Protein AF-E6N950-F1 (afdb_monomer_lite)

pLDDT: mean 72.68, std 16.17, range [30.55, 96.25]

Radius of gyration: 69.73 Å; chains: 1; bounding box: 127×67×186 Å

Organism: Caldiarchaeum subterraneum (NCBI:txid311458)

Secondary structure (DSSP, 8-state):
------------SSHHHHHHHHHHHHHHHTT--HHHHHHHHHHHHHHHHHHHHH---HHHHHHHHHHHHHHHHHHHHHHHHHHHHHHHHHHHHHHHHHHHHHHHHHHHHHHHHHHHHHHTT--HHHHHHHHHHHHHHTTS---HHHHHHHHHHHHHHHHHHHHHHHHHHHHHHHHHHHHHHHHHHHHHHHHHHH----HHHHHHHHHHHHHHHHHHHHHHHHHHHHHHHHHHHHHHHHHHHHHHHHHHHHHHHHHHHHHHHHHHHHHHHHHHHHHHHHHHHHHHHHHHHH-TTSS-HHHHHHHHHHHHHHHHHHTTS-GGGGGGHHHHHHHHHHHHHHHHHHHHHHHPPPHHHHHHHHHHHHHHHHHHHHHHHHHHHHHHHHHHHTTS---------------EEE--------TTSPPEEEEEETTT--EEEEEPPPHHHHH--

Foldseek 3Di:
DDDDDDDDDDDDPPVVVVVVVVVVVVVVVVVDDVVVVVVVVVVLVVLVVVCVVPVDDSVVSVVVVVVVVVVVVVVVVVVVVVVVVVVVVVVVVVVVVVVVVVVVVVVVVVVVVVVVCVVVVHDPVNVVVVVVVVVVVVVPPDDVVVVVVVVVVVVVVVVVVVVVVVVVVVVVVVVVVVVVVVVVVVVVVCVVVVPPVPVVVVVVVVVVVVVVVVVVVVVVVVVVVVVVVVVVVVVVVVVVVVVVVVVVVVVVVVVVVVVVVVVVVVVVVVVVVVVVVVVVVVVLVVLLVVCVPLDDPVLVVVLVVLVVVLVCCVVVVCVVCVVVSVVSVVVSVVSSCVSRVVSVVVVDDDPVVVVVVVVVVVVVVVVVVVVVVVVVVVVVVVVVVVVPDDDDPPDPDPPDPQDWDFDDQDDDDDDPFAGWGWIARPPPRDIDIDGDDDPVVVVVD

Structure (mmCIF, N/CA/C/O backbone):
data_AF-E6N950-F1
#
_entry.id   AF-E6N950-F1
#
loop_
_atom_site.group_PDB
_atom_site.id
_atom_site.type_symbol
_atom_site.label_atom_id
_atom_site.label_alt_id
_atom_site.label_comp_id
_atom_site.label_asym_id
_atom_site.label_entity_id
_atom_site.label_seq_id
_atom_site.pdbx_PDB_ins_code
_atom_site.Cartn_x
_atom_site.Cartn_y
_atom_site.Cartn_z
_atom_site.occupancy
_atom_site.B_iso_or_equiv
_atom_site.auth_seq_id
_atom_site.auth_comp_id
_atom_site.auth_asym_id
_atom_site.auth_atom_id
_atom_site.pdbx_PDB_model_num
ATOM 1 N N . MET A 1 1 ? 66.352 18.564 4.002 1.00 39.94 1 MET A N 1
ATOM 2 C CA . MET A 1 1 ? 66.354 17.099 4.169 1.00 39.94 1 MET A CA 1
ATOM 3 C C . MET A 1 1 ? 64.952 16.626 3.895 1.00 39.94 1 MET A C 1
ATOM 5 O O . MET A 1 1 ? 64.013 17.260 4.360 1.00 39.94 1 MET A O 1
ATOM 9 N N . GLU A 1 2 ? 64.885 15.645 3.017 1.00 34.53 2 GLU A N 1
ATOM 10 C CA . GLU A 1 2 ? 63.787 15.311 2.119 1.00 34.53 2 GLU A CA 1
ATOM 11 C C . GLU A 1 2 ? 62.609 14.590 2.781 1.00 34.53 2 GLU A C 1
ATOM 13 O O . GLU A 1 2 ? 62.676 14.120 3.915 1.00 34.53 2 GLU A O 1
ATOM 18 N N . GLU A 1 3 ? 61.525 14.564 2.010 1.00 42.25 3 GLU A N 1
ATOM 19 C CA . GLU A 1 3 ? 60.316 13.766 2.165 1.00 42.25 3 GLU A CA 1
ATOM 20 C C . GLU A 1 3 ? 60.613 12.265 2.310 1.00 42.25 3 GLU A C 1
ATOM 22 O O . GLU A 1 3 ? 61.470 11.743 1.608 1.00 42.25 3 GLU A O 1
ATOM 27 N N . GLU A 1 4 ? 59.787 11.543 3.074 1.00 33.97 4 GLU A N 1
ATOM 28 C CA . GLU A 1 4 ? 59.211 10.302 2.546 1.00 33.97 4 GLU A CA 1
ATOM 29 C C . GLU A 1 4 ? 57.872 9.974 3.222 1.00 33.97 4 GLU A C 1
ATOM 31 O O . GLU A 1 4 ? 57.715 9.974 4.445 1.00 33.97 4 GLU A O 1
ATOM 36 N N . LYS A 1 5 ? 56.869 9.756 2.373 1.00 39.81 5 LYS A N 1
ATOM 37 C CA . LYS A 1 5 ? 55.509 9.342 2.711 1.00 39.81 5 LYS A CA 1
ATOM 38 C C . LYS A 1 5 ? 55.426 7.816 2.808 1.00 39.81 5 LYS A C 1
ATOM 40 O O . LYS A 1 5 ? 56.138 7.094 2.123 1.00 39.81 5 LYS A O 1
ATOM 45 N N . THR A 1 6 ? 54.370 7.394 3.507 1.00 33.91 6 THR A N 1
ATOM 46 C CA . THR A 1 6 ? 53.616 6.128 3.390 1.00 33.91 6 THR A CA 1
ATOM 47 C C . THR A 1 6 ? 54.244 4.835 3.918 1.00 33.91 6 THR A C 1
ATOM 49 O O . THR A 1 6 ? 55.081 4.233 3.268 1.00 33.91 6 THR A O 1
ATOM 52 N N . GLN A 1 7 ? 53.637 4.281 4.978 1.00 30.55 7 GLN A N 1
ATOM 53 C CA . GLN A 1 7 ? 52.641 3.205 4.822 1.00 30.55 7 GLN A CA 1
ATOM 54 C C . GLN A 1 7 ? 51.737 3.042 6.071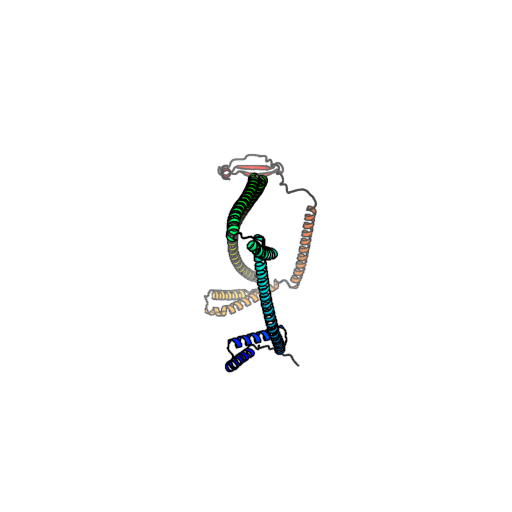 1.00 30.55 7 GLN A C 1
ATOM 56 O O . GLN A 1 7 ? 52.186 3.299 7.188 1.00 30.55 7 GLN A O 1
ATOM 61 N N . PRO A 1 8 ? 50.457 2.648 5.895 1.00 48.00 8 PRO A N 1
ATOM 62 C CA . PRO A 1 8 ? 49.495 2.393 6.970 1.00 48.00 8 PRO A CA 1
ATOM 63 C C . PRO A 1 8 ? 49.344 0.893 7.324 1.00 48.00 8 PRO A C 1
ATOM 65 O O . PRO A 1 8 ? 49.670 0.026 6.519 1.00 48.00 8 PRO A O 1
ATOM 68 N N . THR A 1 9 ? 48.685 0.637 8.472 1.00 38.34 9 THR A N 1
ATOM 69 C CA . THR A 1 9 ? 48.048 -0.621 8.975 1.00 38.34 9 THR A CA 1
ATOM 70 C C . THR A 1 9 ? 48.954 -1.717 9.590 1.00 38.34 9 THR A C 1
ATOM 72 O O . THR A 1 9 ? 50.116 -1.781 9.208 1.00 38.34 9 THR A O 1
ATOM 75 N N . PRO A 1 10 ? 48.474 -2.571 10.545 1.00 41.28 10 PRO A N 1
ATOM 76 C CA . PRO A 1 10 ? 47.069 -2.966 10.758 1.00 41.28 10 PRO A CA 1
ATOM 77 C C . PRO A 1 10 ? 46.503 -3.013 12.204 1.00 41.28 10 PRO A C 1
ATOM 79 O O . PRO A 1 10 ? 47.162 -3.353 13.177 1.00 41.28 10 PRO A O 1
ATOM 82 N N . ILE A 1 11 ? 45.211 -2.668 12.288 1.00 43.25 11 ILE A N 1
ATOM 83 C CA . ILE A 1 11 ? 44.099 -3.378 12.960 1.00 43.25 11 ILE A CA 1
ATOM 84 C C . ILE A 1 11 ? 44.461 -4.270 14.177 1.00 43.25 11 ILE A C 1
ATOM 86 O O . ILE A 1 11 ? 44.980 -5.366 13.986 1.00 43.25 11 ILE A O 1
ATOM 90 N N . PRO A 1 12 ? 44.039 -3.933 15.415 1.00 39.59 12 PRO A N 1
ATOM 91 C CA . PRO A 1 12 ? 44.039 -4.883 16.522 1.00 39.59 12 PRO A CA 1
ATOM 92 C C . PRO A 1 12 ? 42.652 -5.534 16.657 1.00 39.59 12 PRO A C 1
ATOM 94 O O . PRO A 1 12 ? 41.853 -5.148 17.505 1.00 39.59 12 PRO A O 1
ATOM 97 N N . SER A 1 13 ? 42.341 -6.518 15.810 1.00 46.09 13 SER A N 1
ATOM 98 C CA . SER A 1 13 ? 41.147 -7.374 15.966 1.00 46.09 13 SER A CA 1
ATOM 99 C C . SER A 1 13 ? 41.467 -8.767 16.520 1.00 46.09 13 SER A C 1
ATOM 101 O O . SER A 1 13 ? 40.556 -9.469 16.950 1.00 46.09 13 SER A O 1
ATOM 103 N N . GLU A 1 14 ? 42.744 -9.156 16.573 1.00 37.28 14 GLU A N 1
ATOM 104 C CA . GLU A 1 14 ? 43.164 -10.495 17.020 1.00 37.28 14 GLU A CA 1
ATOM 105 C C . GLU A 1 14 ? 43.692 -10.510 18.468 1.00 37.28 14 GLU A C 1
ATOM 107 O O . GLU A 1 14 ? 43.468 -11.473 19.200 1.00 37.28 14 GLU A O 1
ATOM 112 N N . VAL A 1 15 ? 44.279 -9.407 18.953 1.00 44.56 15 VAL A N 1
ATOM 113 C CA . VAL A 1 15 ? 44.840 -9.317 20.321 1.00 44.56 15 VAL A CA 1
ATOM 114 C C . VAL A 1 15 ? 43.752 -9.334 21.412 1.00 44.56 15 VAL A C 1
ATOM 116 O O . VAL A 1 15 ? 43.982 -9.817 22.522 1.00 44.56 15 VAL A O 1
ATOM 119 N N . GLU A 1 16 ? 42.534 -8.868 21.111 1.00 50.34 16 GLU A N 1
ATOM 120 C CA . GLU A 1 16 ? 41.404 -8.936 22.054 1.00 50.34 16 GLU A CA 1
ATOM 121 C C . GLU A 1 16 ? 40.775 -10.339 22.137 1.00 50.34 16 GLU A C 1
ATOM 123 O O . GLU A 1 16 ? 40.264 -10.710 23.195 1.00 50.34 16 GLU A O 1
ATOM 128 N N . GLN A 1 17 ? 40.839 -11.142 21.067 1.00 45.84 17 GLN A N 1
ATOM 129 C CA . GLN A 1 17 ? 40.260 -12.493 21.038 1.00 45.84 17 GLN A CA 1
ATOM 130 C C . GLN A 1 17 ? 41.134 -13.512 21.782 1.00 45.84 17 GLN A C 1
ATOM 132 O O . GLN A 1 17 ? 40.605 -14.344 22.521 1.00 45.84 17 GLN A O 1
ATOM 137 N N . VAL A 1 18 ? 42.462 -13.392 21.669 1.00 42.28 18 VAL A N 1
ATOM 138 C CA . VAL A 1 18 ? 43.420 -14.257 22.385 1.00 42.28 18 VAL A CA 1
ATOM 139 C C . VAL A 1 18 ? 43.332 -14.053 23.906 1.00 42.28 18 VAL A C 1
ATOM 141 O O . VAL A 1 18 ? 43.364 -15.020 24.664 1.00 42.28 18 VAL A O 1
ATOM 144 N N . ASN A 1 19 ? 43.106 -12.817 24.366 1.00 58.06 19 ASN A N 1
ATOM 145 C CA . ASN A 1 19 ? 42.914 -12.520 25.792 1.00 58.06 19 ASN A CA 1
ATOM 146 C C . ASN A 1 19 ? 41.588 -13.064 26.357 1.00 58.06 19 ASN A C 1
ATOM 148 O O . ASN A 1 19 ? 41.531 -13.458 27.519 1.00 58.06 19 ASN A O 1
ATOM 152 N N . LEU A 1 20 ? 40.518 -13.109 25.555 1.00 56.72 20 LEU A N 1
ATOM 153 C CA . LEU A 1 20 ? 39.220 -13.645 25.986 1.00 56.72 20 LEU A CA 1
ATOM 154 C C . LEU A 1 20 ? 39.255 -15.168 26.168 1.00 56.72 20 LEU A C 1
ATOM 156 O O . LEU A 1 20 ? 38.689 -15.669 27.137 1.00 56.72 20 LEU A O 1
ATOM 160 N N . GLN A 1 21 ? 39.957 -15.892 25.292 1.00 59.56 21 GLN A N 1
ATOM 161 C CA . GLN A 1 21 ? 40.097 -17.352 25.382 1.00 59.56 21 GLN A CA 1
ATOM 162 C C . GLN A 1 21 ? 40.919 -17.780 26.606 1.00 59.56 21 GLN A C 1
ATOM 164 O O . GLN A 1 21 ? 40.504 -18.670 27.347 1.00 59.56 21 GLN A O 1
ATOM 169 N N . GLN A 1 22 ? 42.022 -17.081 26.889 1.00 61.50 22 GLN A N 1
ATOM 170 C CA . GLN A 1 22 ? 42.830 -17.315 28.094 1.00 61.50 22 GLN A CA 1
ATOM 171 C C . GLN A 1 22 ? 42.044 -17.014 29.383 1.00 61.50 22 GLN A C 1
ATOM 173 O O . GLN A 1 22 ? 42.165 -17.729 30.380 1.00 61.50 22 GLN A O 1
ATOM 178 N N . MET A 1 23 ? 41.177 -15.995 29.361 1.00 59.53 23 MET A N 1
ATOM 179 C CA . MET A 1 23 ? 40.299 -15.667 30.488 1.00 59.53 23 MET A CA 1
ATOM 180 C C . MET A 1 23 ? 39.188 -16.715 30.681 1.00 59.53 23 MET A C 1
ATOM 182 O O . MET A 1 23 ? 38.846 -17.045 31.816 1.00 59.53 23 MET A O 1
ATOM 186 N N . GLU A 1 24 ? 38.641 -17.277 29.597 1.00 61.50 24 GLU A N 1
ATOM 187 C CA . GLU A 1 24 ? 37.673 -18.380 29.654 1.00 61.50 24 GLU A CA 1
ATOM 188 C C . GLU A 1 24 ? 38.278 -19.666 30.236 1.00 61.50 24 GLU A C 1
ATOM 190 O O . GLU A 1 24 ? 37.601 -20.372 30.988 1.00 61.50 24 GLU A O 1
ATOM 195 N N . GLU A 1 25 ? 39.542 -19.969 29.937 1.00 66.12 25 GLU A N 1
ATOM 196 C CA . GLU A 1 25 ? 40.262 -21.115 30.507 1.00 66.12 25 GLU A CA 1
ATOM 197 C C . GLU A 1 25 ? 40.570 -20.925 31.998 1.00 66.12 25 GLU A C 1
ATOM 199 O O . GLU A 1 25 ? 40.271 -21.814 32.800 1.00 66.12 25 GLU A O 1
ATOM 204 N N . ALA A 1 26 ? 41.056 -19.746 32.398 1.00 64.62 26 ALA A N 1
ATOM 205 C CA . ALA A 1 26 ? 41.297 -19.407 33.803 1.00 64.62 26 ALA A CA 1
ATOM 206 C C . ALA A 1 26 ? 40.009 -19.443 34.653 1.00 64.62 26 ALA A C 1
ATOM 208 O O . ALA A 1 26 ? 40.015 -19.897 35.798 1.00 64.62 26 ALA A O 1
ATOM 209 N N . LEU A 1 27 ? 38.871 -19.021 34.093 1.00 59.66 27 LEU A N 1
ATOM 210 C CA . LEU A 1 27 ? 37.589 -19.012 34.805 1.00 59.66 27 LEU A CA 1
ATOM 211 C C . LEU A 1 27 ? 36.904 -20.390 34.850 1.00 59.66 27 LEU A C 1
ATOM 213 O O . LEU A 1 27 ? 36.159 -20.663 35.795 1.00 59.66 27 LEU A O 1
ATOM 217 N N . LYS A 1 28 ? 37.185 -21.282 33.887 1.00 63.03 28 LYS A N 1
ATOM 218 C CA . LYS A 1 28 ? 36.810 -22.707 33.971 1.00 63.03 28 LYS A CA 1
ATOM 219 C C . LYS A 1 28 ? 37.561 -23.415 35.100 1.00 63.03 28 LYS A C 1
ATOM 221 O O . LYS A 1 28 ? 36.952 -24.203 35.818 1.00 63.03 28 LYS A O 1
ATOM 226 N N . GLN A 1 29 ? 38.844 -23.101 35.294 1.00 66.06 29 GLN A N 1
ATOM 227 C CA . GLN A 1 29 ? 39.644 -23.631 36.407 1.00 66.06 29 GLN A CA 1
ATOM 228 C C . GLN A 1 29 ? 39.155 -23.129 37.780 1.00 66.06 29 GLN A C 1
ATOM 230 O O . GLN A 1 29 ? 39.288 -23.839 38.771 1.00 66.06 29 GLN A O 1
ATOM 235 N N . ALA A 1 30 ? 38.514 -21.955 37.834 1.00 65.19 30 ALA A N 1
ATOM 236 C CA . ALA A 1 30 ? 37.926 -21.380 39.049 1.00 65.19 30 ALA A CA 1
ATOM 237 C C . ALA A 1 30 ? 36.510 -21.903 39.402 1.00 65.19 30 ALA A C 1
ATOM 239 O O . ALA A 1 30 ? 35.911 -21.432 40.367 1.00 65.19 30 ALA A O 1
ATOM 240 N N . GLY A 1 31 ? 35.950 -22.855 38.640 1.00 60.03 31 GLY A N 1
ATOM 241 C CA . GLY A 1 31 ? 34.686 -23.531 38.979 1.00 60.03 31 GLY A CA 1
ATOM 242 C C . GLY A 1 31 ? 33.402 -22.712 38.767 1.00 60.03 31 GLY A C 1
ATOM 243 O O . GLY A 1 31 ? 32.347 -23.080 39.284 1.00 60.03 31 GLY A O 1
ATOM 244 N N . VAL A 1 32 ? 33.450 -21.610 38.009 1.00 63.44 32 VAL A N 1
ATOM 245 C CA . VAL A 1 32 ? 32.274 -20.752 37.774 1.00 63.44 32 VAL A CA 1
ATOM 246 C C . VAL A 1 32 ? 31.339 -21.393 36.731 1.00 63.44 32 VAL A C 1
ATOM 248 O O . VAL A 1 32 ? 31.786 -21.732 35.631 1.00 63.44 32 VAL A O 1
ATOM 251 N N . PRO A 1 33 ? 30.026 -21.542 37.004 1.00 68.50 33 PRO A N 1
ATOM 252 C CA . PRO A 1 33 ? 29.095 -22.162 36.062 1.00 68.50 33 PRO A CA 1
ATOM 253 C C . PRO A 1 33 ? 28.995 -21.363 34.750 1.00 68.50 33 PRO A C 1
ATOM 255 O O . PRO A 1 33 ? 28.832 -20.139 34.752 1.00 68.50 33 PRO A O 1
ATOM 258 N N . GLN A 1 34 ? 29.036 -22.061 33.605 1.00 60.81 34 GLN A N 1
ATOM 259 C CA . GLN A 1 34 ? 29.099 -21.459 32.257 1.00 60.81 34 GLN A CA 1
ATOM 260 C C . GLN A 1 34 ? 27.988 -20.431 31.965 1.00 60.81 34 GLN A C 1
ATOM 262 O O . GLN A 1 34 ? 28.165 -19.522 31.153 1.00 60.81 34 GLN A O 1
ATOM 267 N N . THR A 1 35 ? 26.829 -20.551 32.614 1.00 64.00 35 THR A N 1
ATOM 268 C CA . THR A 1 35 ? 25.703 -19.616 32.470 1.00 64.00 35 THR A CA 1
ATOM 269 C C . THR A 1 35 ? 25.980 -18.256 33.108 1.00 64.00 35 THR A C 1
ATOM 271 O O . THR A 1 35 ? 25.597 -17.232 32.540 1.00 64.00 35 THR A O 1
ATOM 274 N N . GLN A 1 36 ? 26.671 -18.223 34.249 1.00 60.00 36 GLN A N 1
ATOM 275 C CA . GLN A 1 36 ? 27.107 -16.986 34.895 1.00 60.00 36 GLN A CA 1
ATOM 276 C C . GLN A 1 36 ? 28.257 -16.357 34.106 1.00 60.00 36 GLN A C 1
ATOM 278 O O . GLN A 1 36 ? 28.222 -15.159 33.835 1.00 60.00 36 GLN A O 1
ATOM 283 N N . LEU A 1 37 ? 29.192 -17.173 33.609 1.00 58.72 37 LEU A N 1
ATOM 284 C CA . LEU A 1 37 ? 30.299 -16.731 32.757 1.00 58.72 37 LEU A CA 1
ATOM 285 C C . LEU A 1 37 ? 29.810 -15.973 31.511 1.00 58.72 37 LEU A C 1
ATOM 287 O O . LEU A 1 37 ? 30.228 -14.847 31.250 1.00 58.72 37 LEU A O 1
ATOM 291 N N . LYS A 1 38 ? 28.833 -16.541 30.790 1.00 63.66 38 LYS A N 1
ATOM 292 C CA . LYS A 1 38 ? 28.209 -15.894 29.623 1.00 63.66 38 LYS A CA 1
ATOM 293 C C . LYS A 1 38 ? 27.530 -14.566 29.978 1.00 63.66 38 LYS A C 1
ATOM 295 O O . LYS A 1 38 ? 27.490 -13.666 29.142 1.00 63.66 38 LYS A O 1
ATOM 300 N N . ARG A 1 39 ? 26.988 -14.421 31.193 1.00 63.62 39 ARG A N 1
ATOM 301 C CA . ARG A 1 39 ? 26.386 -13.162 31.669 1.00 63.62 39 ARG A CA 1
ATOM 302 C C . ARG A 1 39 ? 27.453 -12.120 32.002 1.00 63.62 39 ARG A C 1
ATOM 304 O O . ARG A 1 39 ? 27.289 -10.973 31.597 1.00 63.62 39 ARG A O 1
ATOM 311 N N . TYR A 1 40 ? 28.550 -12.517 32.646 1.00 62.38 40 TYR A N 1
ATOM 312 C CA . TYR A 1 40 ? 29.687 -11.632 32.913 1.00 62.38 40 TYR A CA 1
ATOM 313 C C . TYR A 1 40 ? 30.336 -11.140 31.619 1.00 62.38 40 TYR A C 1
ATOM 315 O O . TYR A 1 40 ? 30.502 -9.936 31.453 1.00 62.38 40 TYR A O 1
ATOM 323 N N . ILE A 1 41 ? 30.589 -12.031 30.655 1.00 63.25 41 ILE A N 1
ATOM 324 C CA . ILE A 1 41 ? 31.147 -11.667 29.342 1.00 63.25 41 ILE A CA 1
ATOM 325 C C . ILE A 1 41 ? 30.206 -10.708 28.597 1.00 63.25 41 ILE A C 1
ATOM 327 O O . ILE A 1 41 ? 30.647 -9.684 28.081 1.00 63.25 41 ILE A O 1
ATOM 331 N N . LYS A 1 42 ? 28.888 -10.964 28.601 1.00 69.06 42 LYS A N 1
ATOM 332 C CA . LYS A 1 42 ? 27.899 -10.032 28.025 1.00 69.06 42 LYS A CA 1
ATOM 333 C C . LYS A 1 42 ? 27.890 -8.672 28.729 1.00 69.06 42 LYS A C 1
ATOM 335 O O . LYS A 1 42 ? 27.788 -7.651 28.054 1.00 69.06 42 LYS A O 1
ATOM 340 N N . GLY A 1 43 ? 28.001 -8.645 30.057 1.00 64.88 43 GLY A N 1
ATOM 341 C CA . GLY A 1 43 ? 28.071 -7.412 30.846 1.00 64.88 43 GLY A CA 1
ATOM 342 C C . GLY A 1 43 ? 29.334 -6.601 30.554 1.00 64.88 43 GLY A C 1
ATOM 343 O O . GLY A 1 43 ? 29.244 -5.404 30.292 1.00 64.88 43 GLY A O 1
ATOM 344 N N . VAL A 1 44 ? 30.493 -7.260 30.504 1.00 68.06 44 VAL A N 1
ATOM 345 C CA . VAL A 1 44 ? 31.784 -6.648 30.153 1.00 68.06 44 VAL A CA 1
ATOM 346 C C . VAL A 1 44 ? 31.764 -6.116 28.720 1.00 68.06 44 VAL A C 1
ATOM 348 O O . VAL A 1 44 ? 32.155 -4.973 28.496 1.00 68.06 44 VAL A O 1
ATOM 351 N N . ASN A 1 45 ? 31.228 -6.878 27.763 1.00 68.00 45 ASN A N 1
ATOM 352 C CA . ASN A 1 45 ? 31.081 -6.429 26.376 1.00 68.00 45 ASN A CA 1
ATOM 353 C C . ASN A 1 45 ? 30.152 -5.215 26.260 1.00 68.00 45 ASN A C 1
ATOM 355 O O . ASN A 1 45 ? 30.442 -4.293 25.503 1.00 68.00 45 ASN A O 1
ATOM 359 N N . LYS A 1 46 ? 29.069 -5.170 27.044 1.00 70.12 46 LYS A N 1
ATOM 360 C CA . LYS A 1 46 ? 28.151 -4.024 27.082 1.00 70.12 46 LYS A CA 1
ATOM 361 C C . LYS A 1 46 ? 28.807 -2.784 27.699 1.00 70.12 46 LYS A C 1
ATOM 363 O O . LYS A 1 46 ? 28.630 -1.688 27.183 1.00 70.12 46 LYS A O 1
ATOM 368 N N . LEU A 1 47 ? 29.616 -2.946 28.747 1.00 67.81 47 LEU A N 1
ATOM 369 C CA . LEU A 1 47 ? 30.396 -1.851 29.335 1.00 67.81 47 LEU A CA 1
ATOM 370 C C . LEU A 1 47 ? 31.497 -1.346 28.386 1.00 67.81 47 LEU A C 1
ATOM 372 O O . LEU A 1 47 ? 31.668 -0.138 28.266 1.00 67.81 47 LEU A O 1
ATOM 376 N N . ARG A 1 48 ? 32.170 -2.235 27.640 1.00 67.06 48 ARG A N 1
ATOM 377 C CA . ARG A 1 48 ? 33.125 -1.857 26.578 1.00 67.06 48 ARG A CA 1
ATOM 378 C C . ARG A 1 48 ? 32.449 -1.164 25.389 1.00 67.06 48 ARG A C 1
ATOM 380 O O . ARG A 1 48 ? 33.023 -0.263 24.786 1.00 67.06 48 ARG A O 1
ATOM 387 N N . GLN A 1 49 ? 31.221 -1.548 25.039 1.00 72.62 49 GLN A N 1
ATOM 388 C CA . GLN A 1 49 ? 30.425 -0.826 24.036 1.00 72.62 49 GLN A CA 1
ATOM 389 C C . GLN A 1 49 ? 30.076 0.588 24.513 1.00 72.62 49 GLN A C 1
ATOM 391 O O . GLN A 1 49 ? 30.173 1.534 23.736 1.00 72.62 49 GLN A O 1
ATOM 396 N N . LEU A 1 50 ? 29.725 0.747 25.790 1.00 70.12 50 LEU A N 1
ATOM 397 C CA . LEU A 1 50 ? 29.462 2.056 26.388 1.00 70.12 50 LEU A CA 1
ATOM 398 C C . LEU A 1 50 ? 30.733 2.915 26.493 1.00 70.12 50 LEU A C 1
ATOM 400 O O . LEU A 1 50 ? 30.660 4.121 26.284 1.00 70.12 50 LEU A O 1
ATOM 404 N N . GLU A 1 51 ? 31.898 2.313 26.735 1.00 73.00 51 GLU A N 1
ATOM 405 C CA . GLU A 1 51 ? 33.201 2.991 26.655 1.00 73.00 51 GLU A CA 1
ATOM 406 C C . GLU A 1 51 ? 33.458 3.544 25.243 1.00 73.00 51 GLU A C 1
ATOM 408 O O . GLU A 1 51 ? 33.802 4.716 25.101 1.00 73.00 51 GLU A O 1
ATOM 413 N N . LYS A 1 52 ? 33.171 2.758 24.192 1.00 72.81 52 LYS A N 1
ATOM 414 C CA . LYS A 1 52 ? 33.260 3.209 22.788 1.00 72.81 52 LYS A CA 1
ATOM 415 C C . LYS A 1 52 ? 32.263 4.322 22.440 1.00 72.81 52 LYS A C 1
ATOM 417 O O . LYS A 1 52 ? 32.571 5.161 21.603 1.00 72.81 52 LYS A O 1
ATOM 422 N N . GLN A 1 53 ? 31.077 4.325 23.049 1.00 71.75 53 GLN A N 1
ATOM 423 C CA . GLN A 1 53 ? 30.012 5.292 22.749 1.00 71.75 53 GLN A CA 1
ATOM 424 C C . GLN A 1 53 ? 30.140 6.612 23.520 1.00 71.75 53 GLN A C 1
ATOM 426 O O . GLN A 1 53 ? 29.813 7.663 22.980 1.00 71.75 53 GLN A O 1
ATOM 431 N N . TYR A 1 54 ? 30.593 6.568 24.774 1.00 69.44 54 TYR A N 1
ATOM 432 C CA . TYR A 1 54 ? 30.598 7.725 25.677 1.00 69.44 54 TYR A CA 1
ATOM 433 C C . TYR A 1 54 ? 32.006 8.211 26.052 1.00 69.44 54 TYR A C 1
ATOM 435 O O . TYR A 1 54 ? 32.126 9.194 26.782 1.00 69.44 54 TYR A O 1
ATOM 443 N N . GLY A 1 55 ? 33.070 7.530 25.605 1.00 71.56 55 GLY A N 1
ATOM 444 C CA . GLY A 1 55 ? 34.469 7.922 25.834 1.00 71.56 55 GLY A CA 1
ATOM 445 C C . GLY A 1 55 ? 34.930 7.875 27.297 1.00 71.56 55 GLY A C 1
ATOM 446 O O . GLY A 1 55 ? 36.018 8.349 27.616 1.00 71.56 55 GLY A O 1
ATOM 447 N N . LYS A 1 56 ? 34.112 7.331 28.210 1.00 75.88 56 LYS A N 1
ATOM 448 C CA . LYS A 1 56 ? 34.462 7.160 29.626 1.00 75.88 56 LYS A CA 1
ATOM 449 C C . LYS A 1 56 ? 35.275 5.876 29.820 1.00 75.88 56 LYS A C 1
ATOM 451 O O . LYS A 1 56 ? 34.859 4.843 29.297 1.00 75.88 56 LYS A O 1
ATOM 456 N N . PRO A 1 57 ? 36.342 5.891 30.640 1.00 77.38 57 PRO A N 1
ATOM 457 C CA . PRO A 1 57 ? 37.139 4.696 30.891 1.00 77.38 57 PRO A CA 1
ATOM 458 C C . PRO A 1 57 ? 36.311 3.620 31.606 1.00 77.38 57 PRO A C 1
ATOM 460 O O . PRO A 1 57 ? 35.552 3.923 32.537 1.00 77.38 57 PRO A O 1
ATOM 463 N N . PHE A 1 58 ? 36.504 2.356 31.219 1.00 72.69 58 PHE A N 1
ATOM 464 C CA . PHE A 1 58 ? 35.790 1.182 31.739 1.00 72.69 58 PHE A CA 1
ATOM 465 C C . PHE A 1 58 ? 35.655 1.158 33.272 1.00 72.69 58 PHE A C 1
ATOM 467 O O . PHE A 1 58 ? 34.589 0.851 33.805 1.00 72.69 58 PHE A O 1
ATOM 474 N N . GLN A 1 59 ? 36.711 1.536 34.000 1.00 75.00 59 GLN A N 1
ATOM 475 C CA . GLN A 1 59 ? 36.717 1.541 35.468 1.00 75.00 59 GLN A CA 1
ATOM 476 C C . GLN A 1 59 ? 35.687 2.503 36.080 1.00 75.00 59 GLN A C 1
ATOM 478 O O . GLN A 1 59 ? 35.099 2.201 37.119 1.00 75.00 59 GLN A O 1
ATOM 483 N N . VAL A 1 60 ? 35.448 3.656 35.447 1.00 77.62 60 VAL A N 1
ATOM 484 C CA . VAL A 1 60 ? 34.462 4.639 35.920 1.00 77.62 60 VAL A CA 1
ATOM 485 C C . VAL A 1 60 ? 33.049 4.122 35.666 1.00 77.62 60 VAL A C 1
ATOM 487 O O . VAL A 1 60 ? 32.217 4.164 36.570 1.00 77.62 60 VAL A O 1
ATOM 490 N N . LEU A 1 61 ? 32.800 3.548 34.485 1.00 73.12 61 LEU A N 1
ATOM 491 C CA . LEU A 1 61 ? 31.513 2.929 34.147 1.00 73.12 61 LEU A CA 1
ATOM 492 C C . LEU A 1 61 ? 31.183 1.750 35.071 1.00 73.12 61 LEU A C 1
ATOM 494 O O . LEU A 1 61 ? 30.043 1.603 35.509 1.00 73.12 61 LEU A O 1
ATOM 498 N N . PHE A 1 62 ? 32.183 0.939 35.416 1.00 75.81 62 PHE A N 1
ATOM 499 C CA . PHE A 1 62 ? 32.019 -0.168 36.351 1.00 75.81 62 PHE A CA 1
ATOM 500 C C . PHE A 1 62 ? 31.680 0.322 37.769 1.00 75.81 62 PHE A C 1
ATOM 502 O O . PHE A 1 62 ? 30.720 -0.160 38.365 1.00 75.81 62 PHE A O 1
ATOM 509 N N . ARG A 1 63 ? 32.377 1.347 38.282 1.00 80.94 63 ARG A N 1
ATOM 510 C CA . ARG A 1 63 ? 32.063 1.962 39.589 1.00 80.94 63 ARG A CA 1
ATOM 511 C C . ARG A 1 63 ? 30.666 2.591 39.624 1.00 80.94 63 ARG A C 1
ATOM 513 O O . ARG A 1 63 ? 29.960 2.463 40.625 1.00 80.94 63 ARG A O 1
ATOM 520 N N . GLU A 1 64 ? 30.254 3.265 38.548 1.00 79.06 64 GLU A N 1
ATOM 521 C CA . GLU A 1 64 ? 28.897 3.811 38.406 1.00 79.06 64 GLU A CA 1
ATOM 522 C C . GLU A 1 64 ? 27.844 2.687 38.412 1.00 79.06 64 GLU A C 1
ATOM 524 O O . GLU A 1 64 ? 26.817 2.807 39.086 1.00 79.06 64 GLU A O 1
ATOM 529 N N . TYR A 1 65 ? 28.112 1.574 37.721 1.00 77.94 65 TYR A N 1
ATOM 530 C CA . TYR A 1 65 ? 27.247 0.394 37.707 1.00 77.94 65 TYR A CA 1
ATOM 531 C C . TYR A 1 65 ? 27.133 -0.261 39.090 1.00 77.94 65 TYR A C 1
ATOM 533 O O . TYR A 1 65 ? 26.024 -0.503 39.559 1.00 77.94 65 TYR A O 1
ATOM 541 N N . GLU A 1 66 ? 28.247 -0.485 39.790 1.00 77.12 66 GLU A N 1
ATOM 542 C CA . GLU A 1 66 ? 28.250 -1.029 41.154 1.00 77.12 66 GLU A CA 1
ATOM 543 C C . GLU A 1 66 ? 27.503 -0.135 42.146 1.00 77.12 66 GLU A C 1
ATOM 545 O O . GLU A 1 66 ? 26.851 -0.627 43.070 1.00 77.12 66 GLU A O 1
ATOM 550 N N . LYS A 1 67 ? 27.606 1.191 41.988 1.00 82.56 67 LYS A N 1
ATOM 551 C CA . LYS A 1 67 ? 26.850 2.142 42.807 1.00 82.56 67 LYS A CA 1
ATOM 552 C C . LYS A 1 67 ? 25.350 1.992 42.553 1.00 82.56 67 LYS A C 1
ATOM 554 O O . LYS A 1 67 ? 24.602 1.780 43.501 1.00 82.56 67 LYS A O 1
ATOM 559 N N . ARG A 1 68 ? 24.925 2.000 41.285 1.00 76.31 68 ARG A N 1
ATOM 560 C CA . ARG A 1 68 ? 23.515 1.801 40.905 1.00 76.31 68 ARG A CA 1
ATOM 561 C C . ARG A 1 68 ? 22.972 0.447 41.348 1.00 76.31 68 ARG A C 1
ATOM 563 O O . ARG A 1 68 ? 21.829 0.371 41.776 1.00 76.31 68 ARG A O 1
ATOM 570 N N . PHE A 1 69 ? 23.780 -0.605 41.277 1.00 73.00 69 PHE A N 1
ATOM 571 C CA . PHE A 1 69 ? 23.397 -1.929 41.753 1.00 73.00 69 PHE A CA 1
ATOM 572 C C . PHE A 1 69 ? 23.176 -1.936 43.271 1.00 73.00 69 PHE A C 1
ATOM 574 O O . PHE A 1 69 ? 22.144 -2.408 43.736 1.00 73.00 69 PHE A O 1
ATOM 581 N N . ARG A 1 70 ? 24.090 -1.341 44.049 1.00 78.25 70 ARG A N 1
ATOM 582 C CA . ARG A 1 70 ? 23.913 -1.188 45.504 1.00 78.25 70 ARG A CA 1
ATOM 583 C C . ARG A 1 70 ? 22.665 -0.382 45.852 1.00 78.25 70 ARG A C 1
ATOM 585 O O . ARG A 1 70 ? 21.954 -0.749 46.784 1.00 78.25 70 ARG A O 1
ATOM 592 N N . ASP A 1 71 ? 22.391 0.682 45.107 1.00 81.94 71 ASP A N 1
ATOM 593 C CA . ASP A 1 71 ? 21.187 1.490 45.301 1.00 81.94 71 ASP A CA 1
ATOM 594 C C . ASP A 1 71 ? 19.917 0.704 44.922 1.00 81.94 71 ASP A C 1
ATOM 596 O O . ASP A 1 71 ? 18.937 0.755 45.658 1.00 81.94 71 ASP A O 1
ATOM 600 N N . SER A 1 72 ? 19.954 -0.110 43.860 1.00 78.38 72 SER A N 1
ATOM 601 C CA . SER A 1 72 ? 18.862 -1.021 43.478 1.00 78.38 72 SER A CA 1
ATOM 602 C C . SER A 1 72 ? 18.542 -2.025 44.583 1.00 78.38 72 SER A C 1
ATOM 604 O O . SER A 1 72 ? 17.384 -2.188 44.944 1.00 78.38 72 SER A O 1
ATOM 606 N N . VAL A 1 73 ? 19.562 -2.649 45.177 1.00 80.44 73 VAL A N 1
ATOM 607 C CA . VAL A 1 73 ? 19.373 -3.617 46.269 1.00 80.44 73 VAL A CA 1
ATOM 608 C C . VAL A 1 73 ? 18.793 -2.941 47.518 1.00 80.44 73 VAL A C 1
ATOM 610 O O . VAL A 1 73 ? 17.909 -3.493 48.170 1.00 80.44 73 VAL A O 1
ATOM 613 N N . LYS A 1 74 ? 19.234 -1.717 47.847 1.00 87.75 74 LYS A N 1
ATOM 614 C CA . LYS A 1 74 ? 18.632 -0.932 48.941 1.00 87.75 74 LYS A CA 1
ATOM 615 C C . LYS A 1 74 ? 17.166 -0.600 48.662 1.00 87.75 74 LYS A C 1
ATOM 617 O O . LYS A 1 74 ? 16.344 -0.684 49.573 1.00 87.75 74 LYS A O 1
ATOM 622 N N . LEU A 1 75 ? 16.841 -0.240 47.420 1.00 85.00 75 LEU A N 1
ATOM 623 C CA . LEU A 1 75 ? 15.469 0.036 47.002 1.00 85.00 75 LEU A CA 1
ATOM 624 C C . LEU A 1 75 ? 14.601 -1.219 47.096 1.00 85.00 75 LEU A C 1
ATOM 626 O O . LEU A 1 75 ? 13.524 -1.147 47.678 1.00 85.00 75 LEU A O 1
ATOM 630 N N . GLU A 1 76 ? 15.081 -2.370 46.628 1.00 82.12 76 GLU A N 1
ATOM 631 C CA . GLU A 1 76 ? 14.384 -3.656 46.763 1.00 82.12 76 GLU A CA 1
ATOM 632 C C . GLU A 1 76 ? 14.094 -3.994 48.228 1.00 82.12 76 GLU A C 1
ATOM 634 O O . GLU A 1 76 ? 12.971 -4.368 48.566 1.00 82.12 76 GLU A O 1
ATOM 639 N N . TYR A 1 77 ? 15.066 -3.788 49.121 1.00 88.44 77 TYR A N 1
ATOM 640 C CA . TYR A 1 77 ? 14.856 -3.982 50.554 1.00 88.44 77 TYR A CA 1
ATOM 641 C C . TYR A 1 77 ? 13.783 -3.034 51.108 1.00 88.44 77 TYR A C 1
ATOM 643 O O . TYR A 1 77 ? 12.876 -3.474 51.810 1.00 88.44 77 TYR A O 1
ATOM 651 N N . SER A 1 78 ? 13.832 -1.747 50.745 1.00 88.69 78 SER A N 1
ATOM 652 C CA . SER A 1 78 ? 12.837 -0.764 51.197 1.00 88.69 78 SER A CA 1
ATOM 653 C C . SER A 1 78 ? 11.429 -1.046 50.657 1.00 88.69 78 SER A C 1
ATOM 655 O O . SER A 1 78 ? 10.444 -0.868 51.371 1.00 88.69 78 SER A O 1
ATOM 657 N N . ILE A 1 79 ? 11.325 -1.544 49.420 1.00 86.81 79 ILE A N 1
ATOM 658 C CA . ILE A 1 79 ? 10.060 -1.961 48.808 1.00 86.81 79 ILE A CA 1
ATOM 659 C C . ILE A 1 79 ? 9.501 -3.160 49.571 1.00 86.81 79 ILE A C 1
ATOM 661 O O . ILE A 1 79 ? 8.325 -3.153 49.929 1.00 86.81 79 ILE A O 1
ATOM 665 N N . ASN A 1 80 ? 10.338 -4.155 49.871 1.00 90.38 80 ASN A N 1
ATOM 666 C CA . ASN A 1 80 ? 9.918 -5.322 50.643 1.00 90.38 80 ASN A CA 1
ATOM 667 C C . ASN A 1 80 ? 9.453 -4.934 52.054 1.00 90.38 80 ASN A C 1
ATOM 669 O O . ASN A 1 80 ? 8.430 -5.432 52.517 1.00 90.38 80 ASN A O 1
ATOM 673 N N . GLU A 1 81 ? 10.131 -3.993 52.716 1.00 90.56 81 GLU A N 1
ATOM 674 C CA . GLU A 1 81 ? 9.703 -3.483 54.023 1.00 90.56 81 GLU A CA 1
ATOM 675 C C . GLU A 1 81 ? 8.336 -2.776 53.953 1.00 90.56 81 GLU A C 1
ATOM 677 O O . GLU A 1 81 ? 7.490 -2.954 54.832 1.00 90.56 81 GLU A O 1
ATOM 682 N N . LEU A 1 82 ? 8.085 -1.993 52.897 1.00 90.25 82 LEU A N 1
ATOM 683 C CA . LEU A 1 82 ? 6.795 -1.332 52.677 1.00 90.25 82 LEU A CA 1
ATOM 684 C C . LEU A 1 82 ? 5.673 -2.324 52.356 1.00 90.25 82 LEU A C 1
ATOM 686 O O . LEU A 1 82 ? 4.555 -2.148 52.841 1.00 90.25 82 LEU A O 1
ATOM 690 N N . LEU A 1 83 ? 5.957 -3.371 51.578 1.00 89.38 83 LEU A N 1
ATOM 691 C CA . LEU A 1 83 ? 4.998 -4.442 51.301 1.00 89.38 83 LEU A CA 1
ATOM 692 C C . LEU A 1 83 ? 4.614 -5.189 52.580 1.00 89.38 83 LEU A C 1
ATOM 694 O O . LEU A 1 83 ? 3.432 -5.442 52.805 1.00 89.38 83 LEU A O 1
ATOM 698 N N . GLU A 1 84 ? 5.583 -5.465 53.452 1.00 91.00 84 GLU A N 1
ATOM 699 C CA . GLU A 1 84 ? 5.324 -6.114 54.736 1.00 91.00 84 GLU A CA 1
ATOM 700 C C . GLU A 1 84 ? 4.491 -5.218 55.670 1.00 91.00 84 GLU A C 1
ATOM 702 O O . GLU A 1 84 ? 3.546 -5.683 56.309 1.00 91.00 84 GLU A O 1
ATOM 707 N N . LYS A 1 85 ? 4.773 -3.906 55.709 1.00 91.88 85 LYS A N 1
ATOM 708 C CA . LYS A 1 85 ? 3.948 -2.926 56.445 1.00 91.88 85 LYS A CA 1
ATOM 709 C C . LYS A 1 85 ? 2.521 -2.868 55.908 1.00 91.88 85 LYS A C 1
ATOM 711 O O . LYS A 1 85 ? 1.576 -2.867 56.691 1.00 91.88 85 LYS A O 1
ATOM 716 N N . ARG A 1 86 ? 2.356 -2.851 54.584 1.00 89.44 86 ARG A N 1
ATOM 717 C CA . ARG A 1 86 ? 1.039 -2.863 53.941 1.00 89.44 86 ARG A CA 1
ATOM 718 C C . ARG A 1 86 ? 0.260 -4.126 54.299 1.00 89.44 86 ARG A C 1
ATOM 720 O O . ARG A 1 86 ? -0.902 -4.019 54.671 1.00 89.44 86 ARG A O 1
ATOM 727 N N . ARG A 1 87 ? 0.903 -5.295 54.236 1.00 91.12 87 ARG A N 1
ATOM 728 C CA . ARG A 1 87 ? 0.280 -6.574 54.592 1.00 91.12 87 ARG A CA 1
ATOM 729 C C . ARG A 1 87 ? -0.231 -6.567 56.033 1.00 91.12 87 ARG A C 1
ATOM 731 O O . ARG A 1 87 ? -1.367 -6.958 56.260 1.00 91.12 87 ARG A O 1
ATOM 738 N N . LYS A 1 88 ? 0.563 -6.056 56.982 1.00 92.31 88 LYS A N 1
ATOM 739 C CA . LYS A 1 88 ? 0.141 -5.910 58.388 1.00 92.31 88 LYS A CA 1
ATOM 740 C C . LYS A 1 88 ? -1.083 -5.006 58.539 1.00 92.31 88 LYS A C 1
ATOM 742 O O . LYS A 1 88 ? -2.024 -5.384 59.219 1.00 92.31 88 LYS A O 1
ATOM 747 N N . ILE A 1 89 ? -1.107 -3.861 57.854 1.00 92.12 89 ILE A N 1
ATOM 748 C CA . ILE A 1 89 ? -2.260 -2.945 57.881 1.00 92.12 89 ILE A CA 1
ATOM 749 C C . ILE A 1 89 ? -3.514 -3.608 57.290 1.00 92.12 89 ILE A C 1
ATOM 751 O O . ILE A 1 89 ? -4.607 -3.439 57.822 1.00 92.12 89 ILE A O 1
ATOM 755 N N . GLU A 1 90 ? -3.378 -4.361 56.197 1.00 91.00 90 GLU A N 1
ATOM 756 C CA . GLU A 1 90 ? -4.494 -5.096 55.587 1.00 91.00 90 GLU A CA 1
ATOM 757 C C . GLU A 1 90 ? -5.027 -6.206 56.513 1.00 91.00 90 GLU A C 1
ATOM 759 O O . GLU A 1 90 ? -6.240 -6.407 56.594 1.00 91.00 90 GLU A O 1
ATOM 764 N N . GLU A 1 91 ? -4.141 -6.898 57.235 1.00 92.56 91 GLU A N 1
ATOM 765 C CA . GLU A 1 91 ? -4.499 -7.895 58.251 1.00 92.56 91 GLU A CA 1
ATOM 766 C C . GLU A 1 91 ? -5.240 -7.244 59.431 1.00 92.56 91 GLU A C 1
ATOM 768 O O . GLU A 1 91 ? -6.323 -7.698 59.802 1.00 92.56 91 GLU A O 1
ATOM 773 N N . ASP A 1 92 ? -4.720 -6.130 59.958 1.00 92.12 92 ASP A N 1
ATOM 774 C CA . ASP A 1 92 ? -5.344 -5.375 61.048 1.00 92.12 92 ASP A CA 1
ATOM 775 C C . ASP A 1 92 ? -6.736 -4.870 60.641 1.00 92.12 92 ASP A C 1
ATOM 777 O O . ASP A 1 92 ? -7.710 -5.065 61.368 1.00 92.12 92 ASP A O 1
ATOM 781 N N . LEU A 1 93 ? -6.867 -4.279 59.446 1.00 90.50 93 LEU A N 1
ATOM 782 C CA . LEU A 1 93 ? -8.155 -3.835 58.905 1.00 90.50 93 LEU A CA 1
ATOM 783 C C . LEU A 1 93 ? -9.152 -4.989 58.791 1.00 90.50 93 LEU A C 1
ATOM 785 O O . LEU A 1 93 ? -10.325 -4.814 59.120 1.00 90.50 93 LEU A O 1
ATOM 789 N N . ARG A 1 94 ? -8.706 -6.174 58.361 1.00 93.06 94 ARG A N 1
ATOM 790 C CA . ARG A 1 94 ? -9.566 -7.362 58.301 1.00 93.06 94 ARG A CA 1
ATOM 791 C C . ARG A 1 94 ? -10.085 -7.733 59.690 1.00 93.06 94 ARG A C 1
ATOM 793 O O . ARG A 1 94 ? -11.287 -7.935 59.840 1.00 93.06 94 ARG A O 1
ATOM 800 N N . VAL A 1 95 ? -9.213 -7.762 60.698 1.00 89.81 95 VAL A N 1
ATOM 801 C CA . VAL A 1 95 ? -9.598 -8.054 62.089 1.00 89.81 95 VAL A CA 1
ATOM 802 C C . VAL A 1 95 ? -10.598 -7.022 62.619 1.00 89.81 95 VAL A C 1
ATOM 804 O O . VAL A 1 95 ? -11.607 -7.405 63.212 1.00 89.81 95 VAL A O 1
ATOM 807 N N . TYR A 1 96 ? -10.381 -5.729 62.363 1.00 91.38 96 TYR A N 1
ATOM 808 C CA . TYR A 1 96 ? -11.324 -4.677 62.762 1.00 91.38 96 TYR A CA 1
ATOM 809 C C . TYR A 1 96 ? -12.703 -4.844 62.110 1.00 91.38 96 TYR A C 1
ATOM 811 O O . TYR A 1 96 ? -13.726 -4.718 62.786 1.00 91.38 96 TYR A O 1
ATOM 819 N N . MET A 1 97 ? -12.751 -5.174 60.818 1.00 85.88 97 MET A N 1
ATOM 820 C CA . MET A 1 97 ? -14.014 -5.406 60.110 1.00 85.88 97 MET A CA 1
ATOM 821 C C . MET A 1 97 ? -14.761 -6.637 60.646 1.00 85.88 97 MET A C 1
ATOM 823 O O . MET A 1 97 ? -15.986 -6.607 60.779 1.00 85.88 97 MET A O 1
ATOM 827 N N . GLU A 1 98 ? -14.041 -7.702 61.006 1.00 90.00 98 GLU A N 1
ATOM 828 C CA . GLU A 1 98 ? -14.604 -8.906 61.633 1.00 90.00 98 GLU A CA 1
ATOM 829 C C . GLU A 1 98 ? -15.226 -8.582 63.004 1.00 90.00 98 GLU A C 1
ATOM 831 O O . GLU A 1 98 ? -16.359 -8.970 63.295 1.00 90.00 98 GLU A O 1
ATOM 836 N N . GLN A 1 99 ? -14.525 -7.798 63.831 1.00 85.06 99 GLN A N 1
ATOM 837 C CA . GLN A 1 99 ? -15.033 -7.337 65.127 1.00 85.06 99 GLN A CA 1
ATOM 838 C C . GLN A 1 99 ? -16.289 -6.468 64.969 1.00 85.06 99 GLN A C 1
ATOM 840 O O . GLN A 1 99 ? -17.270 -6.645 65.700 1.00 85.06 99 GLN A O 1
ATOM 845 N N . GLN A 1 100 ? -16.302 -5.558 63.992 1.00 81.44 100 GLN A N 1
ATOM 846 C CA . GLN A 1 100 ? -17.473 -4.730 63.700 1.00 81.44 100 GLN A CA 1
ATOM 847 C C . GLN A 1 100 ? -18.673 -5.577 63.251 1.00 81.44 100 GLN A C 1
ATOM 849 O O . GLN A 1 100 ? -19.808 -5.328 63.658 1.00 81.44 100 GLN A O 1
ATOM 854 N N . ARG A 1 101 ? -18.441 -6.625 62.457 1.00 88.56 101 ARG A N 1
ATOM 855 C CA . ARG A 1 101 ? -19.497 -7.563 62.066 1.00 88.56 101 ARG A CA 1
ATOM 856 C C . ARG A 1 101 ? -20.055 -8.330 63.266 1.00 88.56 101 ARG A C 1
ATOM 858 O O . ARG A 1 101 ? -21.270 -8.374 63.439 1.00 88.56 101 ARG A O 1
ATOM 865 N N . LEU A 1 102 ? -19.189 -8.882 64.118 1.00 82.50 102 LEU A N 1
ATOM 866 C CA . LEU A 1 102 ? -19.600 -9.631 65.311 1.00 82.50 102 LEU A CA 1
ATOM 867 C C . LEU A 1 102 ? -20.400 -8.764 66.289 1.00 82.50 102 LEU A C 1
ATOM 869 O O . LEU A 1 102 ? -21.403 -9.211 66.842 1.00 82.50 102 LEU A O 1
ATOM 873 N N . THR A 1 103 ? -19.990 -7.510 66.478 1.00 84.31 103 THR A N 1
ATOM 874 C CA . THR A 1 103 ? -20.719 -6.543 67.315 1.00 84.31 103 THR A CA 1
ATOM 875 C C . THR A 1 103 ? -22.075 -6.159 66.727 1.00 84.31 103 THR A C 1
ATOM 877 O O . THR A 1 103 ? -23.058 -6.074 67.459 1.00 84.31 103 THR A O 1
ATOM 880 N N . LEU A 1 104 ? -22.185 -5.998 65.408 1.00 84.31 104 LEU A N 1
ATOM 881 C CA . LEU A 1 104 ? -23.482 -5.788 64.764 1.00 84.31 104 LEU A CA 1
ATOM 882 C C . LEU A 1 104 ? -24.389 -7.018 64.891 1.00 84.31 104 LEU A C 1
ATOM 884 O O . LEU A 1 104 ? -25.583 -6.876 65.141 1.00 84.31 104 LEU A O 1
ATOM 888 N N . GLU A 1 105 ? -23.846 -8.228 64.765 1.00 86.38 105 GLU A N 1
ATOM 889 C CA . GLU A 1 105 ? -24.608 -9.467 64.942 1.00 86.38 105 GLU A CA 1
ATOM 890 C C . GLU A 1 105 ? -25.126 -9.631 66.377 1.00 86.38 105 GLU A C 1
ATOM 892 O O . GLU A 1 105 ? -26.289 -10.000 66.564 1.00 86.38 105 GLU A O 1
ATOM 897 N N . THR A 1 106 ? -24.318 -9.322 67.397 1.00 81.69 106 THR A N 1
ATOM 898 C CA . THR A 1 106 ? -24.767 -9.372 68.798 1.00 81.69 106 THR A CA 1
ATOM 899 C C . THR A 1 106 ? -25.828 -8.318 69.088 1.00 81.69 106 THR A C 1
ATOM 901 O O . THR A 1 106 ? -26.862 -8.650 69.669 1.00 81.69 106 THR A O 1
ATOM 904 N N . VAL A 1 107 ? -25.642 -7.084 68.614 1.00 81.44 107 VAL A N 1
ATOM 905 C CA . VAL A 1 107 ? -26.645 -6.016 68.737 1.00 81.44 107 VAL A CA 1
ATOM 906 C C . VAL A 1 107 ? -27.945 -6.413 68.040 1.00 81.44 107 VAL A C 1
ATOM 908 O O . VAL A 1 107 ? -29.016 -6.285 68.628 1.00 81.44 107 VAL A O 1
ATOM 911 N N . ASN A 1 108 ? -27.876 -6.976 66.833 1.00 83.56 108 ASN A N 1
ATOM 912 C CA . ASN A 1 108 ? -29.058 -7.427 66.101 1.00 83.56 108 ASN A CA 1
ATOM 913 C C . ASN A 1 108 ? -29.778 -8.582 66.804 1.00 83.56 108 ASN A C 1
ATOM 915 O O . ASN A 1 108 ? -31.006 -8.597 66.829 1.00 83.56 108 ASN A O 1
ATOM 919 N N . ARG A 1 109 ? -29.056 -9.528 67.419 1.00 84.25 109 ARG A N 1
ATOM 920 C CA . ARG A 1 109 ? -29.676 -10.592 68.230 1.00 84.25 109 ARG A CA 1
ATOM 921 C C . ARG A 1 109 ? -30.421 -10.022 69.431 1.00 84.25 109 ARG A C 1
ATOM 923 O O . ARG A 1 109 ? -31.570 -10.393 69.647 1.00 84.25 109 ARG A O 1
ATOM 930 N N . VAL A 1 110 ? -29.805 -9.104 70.174 1.00 80.06 110 VAL A N 1
ATOM 931 C CA . VAL A 1 110 ? -30.451 -8.438 71.318 1.00 80.06 110 VAL A CA 1
ATOM 932 C C . VAL A 1 110 ? -31.684 -7.663 70.858 1.00 80.06 110 VAL A C 1
ATOM 934 O O . VAL A 1 110 ? -32.750 -7.790 71.451 1.00 80.06 110 VAL A O 1
ATOM 937 N N . ASN A 1 111 ? -31.577 -6.934 69.750 1.00 80.69 111 ASN A N 1
ATOM 938 C CA . ASN A 1 111 ? -32.683 -6.158 69.202 1.00 80.69 111 ASN A CA 1
ATOM 939 C C . ASN A 1 111 ? -33.822 -7.063 68.699 1.00 80.69 111 ASN A C 1
ATOM 941 O O . ASN A 1 111 ? -34.992 -6.760 68.896 1.00 80.69 111 ASN A O 1
ATOM 945 N N . ASN A 1 112 ? -33.505 -8.222 68.118 1.00 83.00 112 ASN A N 1
ATOM 946 C CA . ASN A 1 112 ? -34.505 -9.219 67.734 1.00 83.00 112 ASN A CA 1
ATOM 947 C C . ASN A 1 112 ? -35.206 -9.834 68.947 1.00 83.00 112 ASN A C 1
ATOM 949 O O . ASN A 1 112 ? -36.410 -10.069 68.881 1.00 83.00 112 ASN A O 1
ATOM 953 N N . ILE A 1 113 ? -34.489 -10.074 70.048 1.00 79.25 113 ILE A N 1
ATOM 954 C CA . ILE A 1 113 ? -35.088 -10.544 71.304 1.00 79.25 113 ILE A CA 1
ATOM 955 C C . ILE A 1 113 ? -36.031 -9.476 71.862 1.00 79.25 113 ILE A C 1
ATOM 957 O O . ILE A 1 113 ? -37.179 -9.792 72.153 1.00 79.25 113 ILE A O 1
ATOM 961 N N . ILE A 1 114 ? -35.598 -8.214 71.931 1.00 75.56 114 ILE A N 1
ATOM 962 C CA . ILE A 1 114 ? -36.433 -7.094 72.392 1.00 75.56 114 ILE A CA 1
ATOM 963 C C . ILE A 1 114 ? -37.676 -6.952 71.513 1.00 75.56 114 ILE A C 1
ATOM 965 O O . ILE A 1 114 ? -38.786 -6.954 72.028 1.00 75.56 114 ILE A O 1
ATOM 969 N N . ARG A 1 115 ? -37.518 -6.951 70.186 1.00 76.06 115 ARG A N 1
ATOM 970 C CA . ARG A 1 115 ? -38.649 -6.904 69.248 1.00 76.06 115 ARG A CA 1
ATOM 971 C C . ARG A 1 115 ? -39.575 -8.104 69.385 1.00 76.06 115 ARG A C 1
ATOM 973 O O . ARG A 1 115 ? -40.776 -7.964 69.200 1.00 76.06 115 ARG A O 1
ATOM 980 N N . SER A 1 116 ? -39.039 -9.292 69.664 1.00 75.94 116 SER A N 1
ATOM 981 C CA . SER A 1 116 ? -39.865 -10.479 69.899 1.00 75.94 116 SER A CA 1
ATOM 982 C C . SER A 1 116 ? -40.679 -10.309 71.180 1.00 75.94 116 SER A C 1
ATOM 984 O O . SER A 1 116 ? -41.878 -10.542 71.160 1.00 75.94 116 SER A O 1
ATOM 986 N N . LEU A 1 117 ? -40.066 -9.818 72.258 1.00 70.19 117 LEU A N 1
ATOM 987 C CA . LEU A 1 117 ? -40.751 -9.516 73.518 1.00 70.19 117 LEU A CA 1
ATOM 988 C C . LEU A 1 117 ? -41.813 -8.409 73.354 1.00 70.19 117 LEU A C 1
ATOM 990 O O . LEU A 1 117 ? -42.926 -8.549 73.857 1.00 70.19 117 LEU A O 1
ATOM 994 N N . GLU A 1 118 ? -41.517 -7.360 72.582 1.00 68.12 118 GLU A N 1
ATOM 995 C CA . GLU A 1 118 ? -42.452 -6.275 72.249 1.00 68.12 118 GLU A CA 1
ATOM 996 C C . GLU A 1 118 ? -43.624 -6.751 71.381 1.00 68.12 118 GLU A C 1
ATOM 998 O O . GLU A 1 118 ? -44.758 -6.337 71.613 1.00 68.12 118 GLU A O 1
ATOM 1003 N N . LYS A 1 119 ? -43.388 -7.657 70.421 1.00 68.81 119 LYS A N 1
ATOM 1004 C CA . LYS A 1 119 ? -44.448 -8.271 69.598 1.00 68.81 119 LYS A CA 1
ATOM 1005 C C . LYS A 1 119 ? -45.450 -9.071 70.426 1.00 68.81 119 LYS A C 1
ATOM 1007 O O . LYS A 1 119 ? -46.626 -9.095 70.084 1.00 68.81 119 LYS A O 1
ATOM 1012 N N . TYR A 1 120 ? -44.996 -9.691 71.513 1.00 65.75 120 TYR A N 1
ATOM 1013 C CA . TYR A 1 120 ? -45.869 -10.362 72.476 1.00 65.75 120 TYR A CA 1
ATOM 1014 C C . TYR A 1 120 ? -46.408 -9.407 73.560 1.00 65.75 120 TYR A C 1
ATOM 1016 O O . TYR A 1 120 ? -47.060 -9.852 74.498 1.00 65.75 120 TYR A O 1
ATOM 1024 N N . GLY A 1 121 ? -46.164 -8.093 73.444 1.00 60.78 121 GLY A N 1
ATOM 1025 C CA . GLY A 1 121 ? -46.687 -7.068 74.354 1.00 60.78 121 GLY A CA 1
ATOM 1026 C C . GLY A 1 121 ? -46.067 -7.080 75.755 1.00 60.78 121 GLY A C 1
ATOM 1027 O O . GLY A 1 121 ? -46.595 -6.441 76.667 1.00 60.78 121 GLY A O 1
ATOM 1028 N N . VAL A 1 122 ? -44.957 -7.799 75.951 1.00 60.94 122 VAL A N 1
ATOM 1029 C CA . VAL A 1 122 ? -44.312 -7.973 77.256 1.00 60.94 122 VAL A CA 1
ATOM 1030 C C . VAL A 1 122 ? -43.103 -7.051 77.350 1.00 60.94 122 VAL A C 1
ATOM 1032 O O . VAL A 1 122 ? -42.003 -7.375 76.908 1.00 60.94 122 VAL A O 1
ATOM 1035 N N . ASN A 1 123 ? -43.300 -5.885 77.961 1.00 68.38 123 ASN A N 1
ATOM 1036 C CA . ASN A 1 123 ? -42.192 -5.014 78.349 1.00 68.38 123 ASN A CA 1
ATOM 1037 C C . ASN A 1 123 ? -41.563 -5.528 79.666 1.00 68.38 123 ASN A C 1
ATOM 1039 O O . ASN A 1 123 ? -42.203 -6.265 80.418 1.00 68.38 123 ASN A O 1
ATOM 1043 N N . ILE A 1 124 ? -40.325 -5.143 79.982 1.00 63.72 124 ILE A N 1
ATOM 1044 C CA . ILE A 1 124 ? -39.586 -5.604 81.175 1.00 63.72 124 ILE A CA 1
ATOM 1045 C C . ILE A 1 124 ? -40.404 -5.377 82.465 1.00 63.72 124 ILE A C 1
ATOM 1047 O O . ILE A 1 124 ? -40.413 -6.229 83.350 1.00 63.72 124 ILE A O 1
ATOM 1051 N N . GLY A 1 125 ? -41.195 -4.300 82.528 1.00 63.94 125 GLY A N 1
ATOM 1052 C CA . GLY A 1 125 ? -42.117 -4.039 83.643 1.00 63.94 125 GLY A CA 1
ATOM 1053 C C . GLY A 1 125 ? -43.349 -4.961 83.714 1.00 63.94 125 GLY A C 1
ATOM 1054 O O . GLY A 1 125 ? -43.932 -5.128 84.782 1.00 63.94 125 GLY A O 1
ATOM 1055 N N . HIS A 1 126 ? -43.755 -5.603 82.615 1.00 64.69 126 HIS A N 1
ATOM 1056 C CA . HIS A 1 126 ? -44.900 -6.525 82.585 1.00 64.69 126 HIS A CA 1
ATOM 1057 C C . HIS A 1 126 ? -44.551 -7.869 83.228 1.00 64.69 126 HIS A C 1
ATOM 1059 O O . HIS A 1 126 ? -45.395 -8.431 83.917 1.00 64.69 126 HIS A O 1
ATOM 1065 N N . LEU A 1 127 ? -43.304 -8.340 83.092 1.00 65.31 127 LEU A N 1
ATOM 1066 C CA . LEU A 1 127 ? -42.794 -9.526 83.797 1.00 65.31 127 LEU A CA 1
ATOM 1067 C C . LEU A 1 127 ? -42.800 -9.324 85.320 1.00 65.31 127 LEU A C 1
ATOM 1069 O O . LEU A 1 127 ? -43.172 -10.221 86.076 1.00 65.31 127 LEU A O 1
ATOM 1073 N N . GLU A 1 128 ? -42.462 -8.115 85.763 1.00 62.59 128 GLU A N 1
ATOM 1074 C CA . GLU A 1 128 ? -42.493 -7.720 87.173 1.00 62.59 128 GLU A CA 1
ATOM 1075 C C . GLU A 1 128 ? -43.927 -7.652 87.730 1.00 62.59 128 GLU A C 1
ATOM 1077 O O . GLU A 1 128 ? -44.194 -8.046 88.868 1.00 62.59 128 GLU A O 1
ATOM 1082 N N . ASN A 1 129 ? -44.877 -7.195 86.911 1.00 64.69 129 ASN A N 1
ATOM 1083 C CA . ASN A 1 129 ? -46.295 -7.155 87.266 1.00 64.69 129 ASN A CA 1
ATOM 1084 C C . ASN A 1 129 ? -46.932 -8.555 87.278 1.00 64.69 129 ASN A C 1
ATOM 1086 O O . ASN A 1 129 ? -47.747 -8.837 88.155 1.00 64.69 129 ASN A O 1
ATOM 1090 N N . LEU A 1 130 ? -46.523 -9.454 86.377 1.00 65.19 130 LEU A N 1
ATOM 1091 C CA . LEU A 1 130 ? -46.973 -10.851 86.331 1.00 65.19 130 LEU A CA 1
ATOM 1092 C C . LEU A 1 130 ? -46.574 -11.609 87.607 1.00 65.19 130 LEU A C 1
ATOM 1094 O O . LEU A 1 130 ? -47.391 -12.331 88.177 1.00 65.19 130 LEU A O 1
ATOM 1098 N N . ALA A 1 131 ? -45.371 -11.350 88.130 1.00 61.66 131 ALA A N 1
ATOM 1099 C CA . ALA A 1 131 ? -44.925 -11.878 89.421 1.00 61.66 131 ALA A CA 1
ATOM 1100 C C . ALA A 1 131 ? -45.769 -11.364 90.610 1.00 61.66 131 ALA A C 1
ATOM 1102 O O . ALA A 1 131 ? -46.028 -12.108 91.554 1.00 61.66 131 ALA A O 1
ATOM 1103 N N . LYS A 1 132 ? -46.257 -10.114 90.560 1.00 63.38 132 LYS A N 1
ATOM 1104 C CA . LYS A 1 132 ? -47.135 -9.531 91.598 1.00 63.38 132 LYS A CA 1
ATOM 1105 C C . LYS A 1 132 ? -48.581 -10.028 91.517 1.00 63.38 132 LYS A C 1
ATOM 1107 O O . LYS A 1 132 ? -49.219 -10.223 92.548 1.00 63.38 132 LYS A O 1
ATOM 1112 N N . VAL A 1 133 ? -49.108 -10.232 90.311 1.00 64.00 133 VAL A N 1
ATOM 1113 C CA . VAL A 1 133 ? -50.458 -10.782 90.091 1.00 64.00 133 VAL A CA 1
ATOM 1114 C C . VAL A 1 133 ? -50.513 -12.257 90.496 1.00 64.00 133 VAL A C 1
ATOM 1116 O O . VAL A 1 133 ? -51.491 -12.676 91.117 1.00 64.00 133 VAL A O 1
ATOM 1119 N N . ALA A 1 134 ? -49.431 -13.007 90.251 1.00 58.38 134 ALA A N 1
ATOM 1120 C CA . ALA A 1 134 ? -49.292 -14.393 90.686 1.00 58.38 134 ALA A CA 1
ATOM 1121 C C . ALA A 1 134 ? -49.509 -14.567 92.206 1.00 58.38 134 ALA A C 1
ATOM 1123 O O . ALA A 1 134 ? -50.156 -15.518 92.635 1.00 58.38 134 ALA A O 1
ATOM 1124 N N . ALA A 1 135 ? -49.038 -13.610 93.012 1.00 61.28 135 ALA A N 1
ATOM 1125 C CA . ALA A 1 135 ? -49.174 -13.632 94.469 1.00 61.28 135 ALA A CA 1
ATOM 1126 C C . ALA A 1 135 ? -50.588 -13.282 94.984 1.00 61.28 135 ALA A C 1
ATOM 1128 O O . ALA A 1 135 ? -50.987 -13.756 96.043 1.00 61.28 135 ALA A O 1
ATOM 1129 N N . LYS A 1 136 ? -51.367 -12.471 94.254 1.00 61.03 136 LYS A N 1
ATOM 1130 C CA . LYS A 1 136 ? -52.721 -12.046 94.675 1.00 61.03 136 LYS A CA 1
ATOM 1131 C C . LYS A 1 136 ? -53.813 -13.060 94.344 1.00 61.03 136 LYS A C 1
ATOM 1133 O O . LYS A 1 136 ? -54.784 -13.195 95.081 1.00 61.03 136 LYS A O 1
ATOM 1138 N N . VAL A 1 137 ? -53.684 -13.783 93.235 1.00 58.59 137 VAL A N 1
ATOM 1139 C CA . VAL A 1 137 ? -54.706 -14.756 92.812 1.00 58.59 137 VAL A CA 1
ATOM 1140 C C . VAL A 1 137 ? -54.690 -16.007 93.707 1.00 58.59 137 VAL A C 1
ATOM 1142 O O . VAL A 1 137 ? -55.741 -16.604 93.920 1.00 58.59 137 VAL A O 1
ATOM 1145 N N . SER A 1 138 ? -53.566 -16.327 94.364 1.00 58.22 138 SER A N 1
ATOM 1146 C CA . SER A 1 138 ? -53.505 -17.386 95.387 1.00 58.22 138 SER A CA 1
ATOM 1147 C C . SER A 1 138 ? -54.296 -17.078 96.668 1.00 58.22 138 SER A C 1
ATOM 1149 O O . SER A 1 138 ? -54.587 -18.000 97.422 1.00 58.22 138 SER A O 1
ATOM 1151 N N . GLU A 1 139 ? -54.682 -15.820 96.918 1.00 59.53 139 GLU A N 1
ATOM 1152 C CA . GLU A 1 139 ? -55.431 -15.410 98.121 1.00 59.53 139 GLU A CA 1
ATOM 1153 C C . GLU A 1 139 ? -56.961 -15.511 97.961 1.00 59.53 139 GLU A C 1
ATOM 1155 O O . GLU A 1 139 ? -57.688 -15.483 98.950 1.00 59.53 139 GLU A O 1
ATOM 1160 N N . THR A 1 140 ? -57.478 -15.648 96.734 1.00 58.31 140 THR A N 1
ATOM 1161 C CA . THR A 1 140 ? -58.930 -15.572 96.441 1.00 58.31 140 THR A CA 1
ATOM 1162 C C . THR A 1 140 ? -59.626 -16.928 96.274 1.00 58.31 140 THR A C 1
ATOM 1164 O O . THR A 1 140 ? -60.830 -16.978 96.044 1.00 58.31 140 THR A O 1
ATOM 1167 N N . GLY A 1 141 ? -58.909 -18.043 96.441 1.00 53.66 141 GLY A N 1
ATOM 1168 C CA . GLY A 1 141 ? -59.493 -19.391 96.520 1.00 53.66 141 GLY A CA 1
ATOM 1169 C C . GLY A 1 141 ? -59.989 -20.000 95.199 1.00 53.66 141 GLY A C 1
ATOM 1170 O O . GLY A 1 141 ? -60.402 -21.157 95.191 1.00 53.66 141 GLY A O 1
ATOM 1171 N N . THR A 1 142 ? -59.925 -19.277 94.080 1.00 57.66 142 THR A N 1
ATOM 1172 C CA . THR A 1 142 ? -60.109 -19.845 92.734 1.00 57.66 142 THR A CA 1
ATOM 1173 C C . THR A 1 142 ? -58.859 -20.601 92.290 1.00 57.66 142 THR A C 1
ATOM 1175 O O . THR A 1 142 ? -57.748 -20.080 92.385 1.00 57.66 142 THR A O 1
ATOM 1178 N N . ASP A 1 143 ? -59.033 -21.822 91.778 1.00 61.34 143 ASP A N 1
ATOM 1179 C CA . ASP A 1 143 ? -57.923 -22.643 91.299 1.00 61.34 143 ASP A CA 1
ATOM 1180 C C . ASP A 1 143 ? -57.314 -22.005 90.040 1.00 61.34 143 ASP A C 1
ATOM 1182 O O . ASP A 1 143 ? -57.971 -21.866 89.003 1.00 61.34 143 ASP A O 1
ATOM 1186 N N . PHE A 1 144 ? -56.049 -21.593 90.145 1.00 59.25 144 PHE A N 1
ATOM 1187 C CA . PHE A 1 144 ? -55.298 -20.878 89.109 1.00 59.25 144 PHE A CA 1
ATOM 1188 C C . PHE A 1 144 ? -55.403 -21.546 87.731 1.00 59.25 144 PHE A C 1
ATOM 1190 O O . PHE A 1 144 ? -55.420 -20.868 86.705 1.00 59.25 144 PHE A O 1
ATOM 1197 N N . LYS A 1 145 ? -55.513 -22.878 87.706 1.00 61.31 145 LYS A N 1
ATOM 1198 C CA . LYS A 1 145 ? -55.628 -23.675 86.481 1.00 61.31 145 LYS A CA 1
ATOM 1199 C C . LYS A 1 145 ? -56.901 -23.393 85.690 1.00 61.31 145 LYS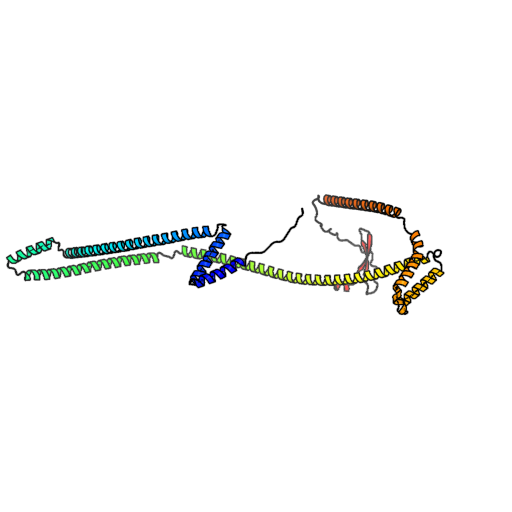 A C 1
ATOM 1201 O O . LYS A 1 145 ? -56.826 -23.297 84.474 1.00 61.31 145 LYS A O 1
ATOM 1206 N N . GLN A 1 146 ? -58.044 -23.205 86.348 1.00 66.38 146 GLN A N 1
ATOM 1207 C CA . GLN A 1 146 ? -59.308 -22.948 85.646 1.00 66.38 146 GLN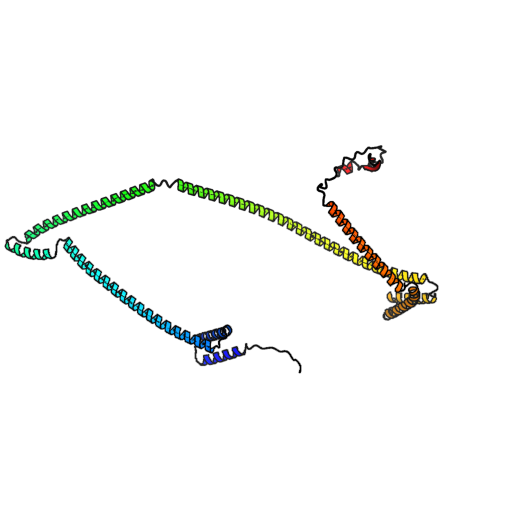 A CA 1
ATOM 1208 C C . GLN A 1 146 ? -59.313 -21.558 85.004 1.00 66.38 146 GLN A C 1
ATOM 1210 O O . GLN A 1 146 ? -59.783 -21.380 83.882 1.00 66.38 146 GLN A O 1
ATOM 1215 N N . VAL A 1 147 ? -58.709 -20.583 85.686 1.00 68.00 147 VAL A N 1
ATOM 1216 C CA . VAL A 1 147 ? -58.508 -19.236 85.150 1.00 68.00 147 VAL A CA 1
ATOM 1217 C C . VAL A 1 147 ? -57.581 -19.302 83.931 1.00 68.00 147 VAL A C 1
ATOM 1219 O O . VAL A 1 147 ? -57.955 -18.816 82.866 1.00 68.00 147 VAL A O 1
ATOM 1222 N N . PHE A 1 148 ? -56.452 -20.012 84.021 1.00 68.31 148 PHE A N 1
ATOM 1223 C CA . PHE A 1 148 ? -55.564 -20.245 82.876 1.00 68.31 148 PHE A CA 1
ATOM 1224 C C . PHE A 1 148 ? -56.224 -21.014 81.727 1.00 68.31 148 PHE A C 1
ATOM 1226 O O . PHE A 1 148 ? -55.953 -20.691 80.582 1.00 68.31 148 PHE A O 1
ATOM 1233 N N . GLU A 1 149 ? -57.107 -21.979 81.980 1.00 72.00 149 GLU A N 1
ATOM 1234 C CA . GLU A 1 149 ? -57.825 -22.695 80.915 1.00 72.00 149 GLU A CA 1
ATOM 1235 C C . GLU A 1 149 ? -58.823 -21.794 80.178 1.00 72.00 149 GLU A C 1
ATOM 1237 O O . GLU A 1 149 ? -58.966 -21.888 78.958 1.00 72.00 149 GLU A O 1
ATOM 1242 N N . THR A 1 150 ? -59.509 -20.898 80.894 1.00 75.06 150 THR A N 1
ATOM 1243 C CA . THR A 1 150 ? -60.383 -19.903 80.252 1.00 75.06 150 THR A CA 1
ATOM 1244 C C . THR A 1 150 ? -59.587 -18.853 79.484 1.00 75.06 150 THR A C 1
ATOM 1246 O O . THR A 1 150 ? -59.961 -18.529 78.357 1.00 75.06 150 THR A O 1
ATOM 1249 N N . PHE A 1 151 ? -58.455 -18.391 80.027 1.00 73.81 151 PHE A N 1
ATOM 1250 C CA . PHE A 1 151 ? -57.530 -17.522 79.303 1.00 73.81 151 PHE A CA 1
ATOM 1251 C C . PHE A 1 151 ? -56.905 -18.228 78.101 1.00 73.81 151 PHE A C 1
ATOM 1253 O O . PHE A 1 151 ? -56.835 -17.613 77.053 1.00 73.81 151 PHE A O 1
ATOM 1260 N N . ALA A 1 152 ? -56.568 -19.517 78.186 1.00 73.25 152 ALA A N 1
ATOM 1261 C CA . ALA A 1 152 ? -56.021 -20.285 77.069 1.00 73.25 152 ALA A CA 1
ATOM 1262 C C . ALA A 1 152 ? -57.035 -20.436 75.928 1.00 73.25 152 ALA A C 1
ATOM 1264 O O . ALA A 1 152 ? -56.677 -20.294 74.764 1.00 73.25 152 ALA A O 1
ATOM 1265 N N . LYS A 1 153 ? -58.320 -20.663 76.239 1.00 79.25 153 LYS A N 1
ATOM 1266 C CA . LYS A 1 153 ? -59.386 -20.699 75.221 1.00 79.25 153 LYS A CA 1
ATOM 1267 C C . LYS A 1 153 ? -59.641 -19.327 74.595 1.00 79.25 153 LYS A C 1
ATOM 1269 O O . LYS A 1 153 ? -59.906 -19.246 73.398 1.00 79.25 153 LYS A O 1
ATOM 1274 N N . LEU A 1 154 ? -59.584 -18.260 75.392 1.00 77.00 154 LEU A N 1
ATOM 1275 C CA . LEU A 1 154 ? -59.708 -16.888 74.893 1.00 77.00 154 LEU A CA 1
ATOM 1276 C C . LEU A 1 154 ? -58.498 -16.486 74.047 1.00 77.00 154 LEU A C 1
ATOM 1278 O O . LEU A 1 154 ? -58.682 -15.896 72.992 1.00 77.00 154 LEU A O 1
ATOM 1282 N N . GLU A 1 155 ? -57.293 -16.870 74.455 1.00 77.56 155 GLU A N 1
ATOM 1283 C CA . GLU A 1 155 ? -56.047 -16.658 73.721 1.00 77.56 155 GLU A CA 1
ATOM 1284 C C . GLU A 1 155 ? -56.045 -17.450 72.412 1.00 77.56 155 GLU A C 1
ATOM 1286 O O . GLU A 1 155 ? -55.670 -16.920 71.373 1.00 77.56 155 GLU A O 1
ATOM 1291 N N . GLU A 1 156 ? -56.553 -18.685 72.404 1.00 81.62 156 GLU A N 1
ATOM 1292 C CA . GLU A 1 156 ? -56.713 -19.464 71.175 1.00 81.62 156 GLU A CA 1
ATOM 1293 C C . GLU A 1 156 ? -57.727 -18.814 70.216 1.00 81.62 156 GLU A C 1
ATOM 1295 O O . GLU A 1 156 ? -57.478 -18.733 69.013 1.00 81.62 156 GLU A O 1
ATOM 1300 N N . ALA A 1 157 ? -58.850 -18.301 70.728 1.00 82.31 157 ALA A N 1
ATOM 1301 C CA . ALA A 1 157 ? -59.825 -17.569 69.920 1.00 82.31 157 ALA A CA 1
ATOM 1302 C C . ALA A 1 157 ? -59.269 -16.229 69.403 1.00 82.31 157 ALA A C 1
ATOM 1304 O O . ALA A 1 157 ? -59.499 -15.871 68.248 1.00 82.31 157 ALA A O 1
ATOM 1305 N N . GLU A 1 158 ? -58.509 -15.509 70.227 1.00 85.19 158 GLU A N 1
ATOM 1306 C CA . GLU A 1 158 ? -57.841 -14.261 69.858 1.00 85.19 158 GLU A CA 1
ATOM 1307 C C . GLU A 1 158 ? -56.748 -14.505 68.810 1.00 85.19 158 GLU A C 1
ATOM 1309 O O . GLU A 1 158 ? -56.639 -13.747 67.848 1.00 85.19 158 GLU A O 1
ATOM 1314 N N . ASN A 1 159 ? -55.989 -15.593 68.936 1.00 86.56 159 ASN A N 1
ATOM 1315 C CA . ASN A 1 159 ? -54.984 -15.995 67.956 1.00 86.56 159 ASN A CA 1
ATOM 1316 C C . ASN A 1 159 ? -55.632 -16.368 66.624 1.00 86.56 159 ASN A C 1
ATOM 1318 O O . ASN A 1 159 ? -55.185 -15.883 65.589 1.00 86.56 159 ASN A O 1
ATOM 1322 N N . ARG A 1 160 ? -56.742 -17.119 66.634 1.00 89.94 160 ARG A N 1
ATOM 1323 C CA . ARG A 1 160 ? -57.508 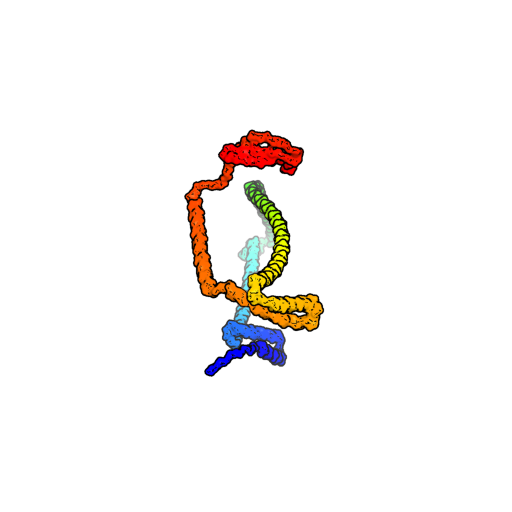-17.405 65.410 1.00 89.94 160 ARG A CA 1
ATOM 1324 C C . ARG A 1 160 ? -58.030 -16.127 64.758 1.00 89.94 160 ARG A C 1
ATOM 1326 O O . ARG A 1 160 ? -57.941 -15.990 63.544 1.00 89.94 160 ARG A O 1
ATOM 1333 N N . LEU A 1 161 ? -58.535 -15.173 65.542 1.00 87.25 161 LEU A N 1
ATOM 1334 C CA . LEU A 1 161 ? -58.975 -13.880 65.013 1.00 87.25 161 LEU A CA 1
ATOM 1335 C C . LEU A 1 161 ? -57.810 -13.096 64.397 1.00 87.25 161 LEU A C 1
ATOM 1337 O O . LEU A 1 161 ? -57.935 -12.622 63.269 1.00 87.25 161 LEU A O 1
ATOM 1341 N N . LYS A 1 162 ? -56.659 -13.031 65.074 1.00 90.12 162 LYS A N 1
ATOM 1342 C CA . LYS A 1 162 ? -55.439 -12.398 64.547 1.00 90.12 162 LYS A CA 1
ATOM 1343 C C . LYS A 1 162 ? -54.949 -13.070 63.267 1.00 90.12 162 LYS A C 1
ATOM 1345 O O . LYS A 1 162 ? -54.597 -12.369 62.328 1.00 90.12 162 LYS A O 1
ATOM 1350 N N . GLU A 1 163 ? -54.970 -14.399 63.199 1.00 90.19 163 GLU A N 1
ATOM 1351 C CA . GLU A 1 163 ? -54.622 -15.157 61.992 1.00 90.19 163 GLU A CA 1
ATOM 1352 C C . GLU A 1 163 ? -55.575 -14.838 60.840 1.00 90.19 163 GLU A C 1
ATOM 1354 O O . GLU A 1 163 ? -55.124 -14.539 59.736 1.00 90.19 163 GLU A O 1
ATOM 1359 N N . THR A 1 164 ? -56.890 -14.825 61.089 1.00 89.75 164 THR A N 1
ATOM 1360 C CA . THR A 1 164 ? -57.861 -14.456 60.050 1.00 89.75 164 THR A CA 1
ATOM 1361 C C . THR A 1 164 ? -57.705 -13.011 59.598 1.00 89.75 164 THR A C 1
ATOM 1363 O O . THR A 1 164 ? -57.834 -12.726 58.412 1.00 89.75 164 THR A O 1
ATOM 1366 N N . GLN A 1 165 ? -57.378 -12.100 60.512 1.00 91.88 165 GLN A N 1
ATOM 1367 C CA . GLN A 1 165 ? -57.188 -10.694 60.192 1.00 91.88 165 GLN A CA 1
ATOM 1368 C C . GLN A 1 165 ? -55.892 -10.470 59.410 1.00 91.88 165 GLN A C 1
ATOM 1370 O O . GLN A 1 165 ? -55.907 -9.762 58.410 1.00 91.88 165 GLN A O 1
ATOM 1375 N N . ALA A 1 166 ? -54.814 -11.168 59.768 1.00 91.50 166 ALA A N 1
ATOM 1376 C CA . ALA A 1 166 ? -53.580 -11.187 58.992 1.00 91.50 166 ALA A CA 1
ATOM 1377 C C . ALA A 1 166 ? -53.797 -11.767 57.585 1.00 91.50 166 ALA A C 1
ATOM 1379 O O . ALA A 1 166 ? -53.270 -11.224 56.619 1.00 91.50 166 ALA A O 1
ATOM 1380 N N . MET A 1 167 ? -54.611 -12.822 57.446 1.00 92.94 167 MET A N 1
ATOM 1381 C CA . MET A 1 167 ? -54.985 -13.357 56.132 1.00 92.94 167 MET A CA 1
ATOM 1382 C C . MET A 1 167 ? -55.809 -12.362 55.310 1.00 92.94 167 MET A C 1
ATOM 1384 O O . MET A 1 167 ? -55.632 -12.289 54.096 1.00 92.94 167 MET A O 1
ATOM 1388 N N . ILE A 1 168 ? -56.715 -11.607 55.937 1.00 91.56 168 ILE A N 1
ATOM 1389 C CA . ILE A 1 168 ? -57.472 -10.551 55.254 1.00 91.56 168 ILE A CA 1
ATOM 1390 C C . ILE A 1 168 ? -56.517 -9.454 54.779 1.00 91.56 168 ILE A C 1
ATOM 1392 O O . ILE A 1 168 ? -56.520 -9.148 53.593 1.00 91.56 168 ILE A O 1
ATOM 1396 N N . GLU A 1 169 ? -55.642 -8.949 55.650 1.00 92.19 169 GLU A N 1
ATOM 1397 C CA . GLU A 1 169 ? -54.648 -7.928 55.293 1.00 92.19 169 GLU A CA 1
ATOM 1398 C C . GLU A 1 169 ? -53.683 -8.408 54.197 1.00 92.19 169 GLU A C 1
ATOM 1400 O O . GLU A 1 169 ? -53.302 -7.646 53.309 1.00 92.19 169 GLU A O 1
ATOM 1405 N N . GLU A 1 170 ? -53.264 -9.675 54.233 1.00 93.62 170 GLU A N 1
ATOM 1406 C CA . GLU A 1 170 ? -52.431 -10.269 53.187 1.00 93.62 170 GLU A CA 1
ATOM 1407 C C . GLU A 1 170 ? -53.189 -10.358 51.860 1.00 93.62 170 GLU A C 1
ATOM 1409 O O . GLU A 1 170 ? -52.647 -10.010 50.812 1.00 93.62 170 GLU A O 1
ATOM 1414 N N . ASN A 1 171 ? -54.452 -10.782 51.888 1.00 92.94 171 ASN A N 1
ATOM 1415 C CA . ASN A 1 171 ? -55.279 -10.845 50.689 1.00 92.94 171 ASN A CA 1
ATOM 1416 C C . ASN A 1 171 ? -55.574 -9.456 50.116 1.00 92.94 171 ASN A C 1
ATOM 1418 O O . ASN A 1 171 ? -55.560 -9.313 48.897 1.00 92.94 171 ASN A O 1
ATOM 1422 N N . GLU A 1 172 ? -55.786 -8.442 50.956 1.00 93.19 172 GLU A N 1
ATOM 1423 C CA . GLU A 1 172 ? -55.942 -7.045 50.537 1.00 93.19 172 GLU A CA 1
ATOM 1424 C C . GLU A 1 172 ? -54.671 -6.530 49.859 1.00 93.19 172 GLU A C 1
ATOM 1426 O O . GLU A 1 172 ? -54.747 -6.023 48.742 1.00 93.19 172 GLU A O 1
ATOM 1431 N N . LYS A 1 173 ? -53.489 -6.766 50.446 1.00 92.38 173 LYS A N 1
ATOM 1432 C CA . LYS A 1 173 ? -52.203 -6.423 49.810 1.00 92.38 173 LYS A CA 1
ATOM 1433 C C . LYS A 1 173 ? -52.018 -7.130 48.475 1.00 92.38 173 LYS A C 1
ATOM 1435 O O . LYS A 1 173 ? -51.610 -6.506 47.504 1.00 92.38 173 LYS A O 1
ATOM 1440 N N . ARG A 1 174 ? -52.347 -8.422 48.398 1.00 93.75 174 ARG A N 1
ATOM 1441 C CA . ARG A 1 174 ? -52.297 -9.175 47.136 1.00 93.75 174 ARG A CA 1
ATOM 1442 C C . ARG A 1 174 ? -53.271 -8.608 46.107 1.00 93.75 174 ARG A C 1
ATOM 1444 O O . ARG A 1 174 ? -52.953 -8.604 44.922 1.00 93.75 174 ARG A O 1
ATOM 1451 N N . LEU A 1 175 ? -54.440 -8.133 46.533 1.00 93.88 175 LEU A N 1
ATOM 1452 C CA . LEU A 1 175 ? -55.398 -7.465 45.656 1.00 93.88 175 LEU A CA 1
ATOM 1453 C C . LEU A 1 175 ? -54.838 -6.137 45.142 1.00 93.88 175 LEU A C 1
ATOM 1455 O O . LEU A 1 175 ? -54.859 -5.921 43.936 1.00 93.88 175 LEU A O 1
ATOM 1459 N N . GLU A 1 176 ? -54.263 -5.305 46.010 1.00 92.88 176 GLU A N 1
ATOM 1460 C CA . GLU A 1 176 ? -53.600 -4.052 45.624 1.00 92.88 176 GLU A CA 1
ATOM 1461 C C . GLU A 1 176 ? -52.409 -4.299 44.681 1.00 92.88 176 GLU A C 1
ATOM 1463 O O . GLU A 1 176 ? -52.226 -3.599 43.683 1.00 92.88 176 GLU A O 1
ATOM 1468 N N . GLU A 1 177 ? -51.601 -5.328 44.937 1.00 92.56 177 GLU A N 1
ATOM 1469 C CA . GLU A 1 177 ? -50.515 -5.747 44.047 1.00 92.56 177 GLU A CA 1
ATOM 1470 C C . GLU A 1 177 ? -51.052 -6.160 42.674 1.00 92.56 177 GLU A C 1
ATOM 1472 O O . GLU A 1 177 ? -50.553 -5.702 41.646 1.00 92.56 177 GLU A O 1
ATOM 1477 N N . VAL A 1 178 ? -52.111 -6.970 42.635 1.00 93.19 178 VAL A N 1
ATOM 1478 C CA . VAL A 1 178 ? -52.752 -7.382 41.381 1.00 93.19 178 VAL A CA 1
ATOM 1479 C C . VAL A 1 178 ? -53.385 -6.191 40.663 1.00 93.19 178 VAL A C 1
ATOM 1481 O O . VAL A 1 178 ? -53.268 -6.095 39.443 1.00 93.19 178 VAL A O 1
ATOM 1484 N N . GLU A 1 179 ? -54.012 -5.260 41.376 1.00 92.12 179 GLU A N 1
ATOM 1485 C CA . GLU A 1 179 ? -54.584 -4.043 40.802 1.00 92.12 179 GLU A CA 1
ATOM 1486 C C . GLU A 1 179 ? -53.504 -3.125 40.233 1.00 92.12 179 GLU A C 1
ATOM 1488 O O . GLU A 1 179 ? -53.642 -2.638 39.110 1.00 92.12 179 GLU A O 1
ATOM 1493 N N . THR A 1 180 ? -52.398 -2.922 40.947 1.00 92.69 180 THR A N 1
ATOM 1494 C CA . THR A 1 180 ? -51.272 -2.121 40.449 1.00 92.69 180 THR A CA 1
ATOM 1495 C C . THR A 1 180 ? -50.575 -2.805 39.277 1.00 92.69 180 THR A C 1
ATOM 1497 O O . THR A 1 180 ? -50.204 -2.137 38.311 1.00 92.69 180 THR A O 1
ATOM 1500 N N . GLU A 1 181 ? -50.435 -4.132 39.289 1.00 92.12 181 GLU A N 1
ATOM 1501 C CA . GLU A 1 181 ? -49.967 -4.892 38.134 1.00 92.12 181 GLU A CA 1
ATOM 1502 C C . GLU A 1 181 ? -50.921 -4.785 36.951 1.00 92.12 181 GLU A C 1
ATOM 1504 O O . GLU A 1 181 ? -50.466 -4.633 35.817 1.00 92.12 181 GLU A O 1
ATOM 1509 N N . LEU A 1 182 ? -52.230 -4.852 37.188 1.00 90.31 182 LEU A N 1
ATOM 1510 C CA . LEU A 1 182 ? -53.244 -4.694 36.158 1.00 90.31 182 LEU A CA 1
ATOM 1511 C C . LEU A 1 182 ? -53.194 -3.278 35.585 1.00 90.31 182 LEU A C 1
ATOM 1513 O O . LEU A 1 182 ? -53.185 -3.128 34.369 1.00 90.31 182 LEU A O 1
ATOM 1517 N N . GLN A 1 183 ? -53.060 -2.247 36.420 1.00 88.06 183 GLN A N 1
ATOM 1518 C CA . GLN A 1 183 ? -52.869 -0.866 35.980 1.00 88.06 183 GLN A CA 1
ATOM 1519 C C . GLN A 1 183 ? -51.564 -0.692 35.201 1.00 88.06 183 GLN A C 1
ATOM 1521 O O . GLN A 1 183 ? -51.575 -0.049 34.157 1.00 88.06 183 GLN A O 1
ATOM 1526 N N . ARG A 1 184 ? -50.454 -1.307 35.631 1.00 88.88 184 ARG A N 1
ATOM 1527 C CA . ARG A 1 184 ? -49.188 -1.319 34.877 1.00 88.88 184 ARG A CA 1
ATOM 1528 C C . ARG A 1 184 ? -49.334 -2.040 33.547 1.00 88.88 184 ARG A C 1
ATOM 1530 O O . ARG A 1 184 ? -48.804 -1.569 32.551 1.00 88.88 184 ARG A O 1
ATOM 1537 N N . LYS A 1 185 ? -50.037 -3.173 33.508 1.00 86.88 185 LYS A N 1
ATOM 1538 C CA . LYS A 1 185 ? -50.321 -3.914 32.273 1.00 86.88 185 LYS A CA 1
ATOM 1539 C C . LYS A 1 185 ? -51.230 -3.104 31.357 1.00 86.88 185 LYS A C 1
ATOM 1541 O O . LYS A 1 185 ? -50.944 -3.044 30.175 1.00 86.88 185 LYS A O 1
ATOM 1546 N N . ILE A 1 186 ? -52.249 -2.421 31.877 1.00 78.44 186 ILE A N 1
ATOM 1547 C CA . ILE A 1 186 ? -53.105 -1.504 31.112 1.00 78.44 186 ILE A CA 1
ATOM 1548 C C . ILE A 1 186 ? -52.300 -0.304 30.606 1.00 78.44 186 ILE A C 1
ATOM 1550 O O . ILE A 1 186 ? -52.462 0.071 29.454 1.00 78.44 186 ILE A O 1
ATOM 1554 N N . ALA A 1 187 ? -51.416 0.279 31.417 1.00 81.38 187 ALA A N 1
ATOM 1555 C CA . ALA A 1 187 ? -50.538 1.373 31.008 1.00 81.38 187 ALA A CA 1
ATOM 1556 C C . ALA A 1 187 ? -49.557 0.920 29.922 1.00 81.38 187 ALA A C 1
ATOM 1558 O O . ALA A 1 187 ? -49.477 1.565 28.889 1.00 81.38 187 ALA A O 1
ATOM 1559 N N . ARG A 1 188 ? -48.913 -0.242 30.088 1.00 80.12 188 ARG A N 1
ATOM 1560 C CA . ARG A 1 188 ? -48.070 -0.867 29.057 1.00 80.12 188 ARG A CA 1
ATOM 1561 C C . ARG A 1 188 ? -48.856 -1.207 27.802 1.00 80.12 188 ARG A C 1
ATOM 1563 O O . ARG A 1 188 ? -48.347 -1.028 26.710 1.00 80.12 188 ARG A O 1
ATOM 1570 N N . LEU A 1 189 ? -50.086 -1.696 27.932 1.00 74.31 189 LEU A N 1
ATOM 1571 C CA . LEU A 1 189 ? -50.952 -1.958 26.788 1.00 74.31 189 LEU A CA 1
ATOM 1572 C C . LEU A 1 189 ? -51.357 -0.657 26.104 1.00 74.31 189 LEU A C 1
ATOM 1574 O O . LEU A 1 189 ? -51.373 -0.650 24.890 1.00 74.31 189 LEU A O 1
ATOM 1578 N N . ARG A 1 190 ? -51.610 0.434 26.839 1.00 71.25 190 ARG A N 1
ATOM 1579 C CA . ARG A 1 190 ? -51.845 1.775 26.279 1.00 71.25 190 ARG A CA 1
ATOM 1580 C C . ARG A 1 190 ? -50.595 2.382 25.655 1.00 71.25 190 ARG A C 1
ATOM 1582 O O . ARG A 1 190 ? -50.725 3.090 24.672 1.00 71.25 190 ARG A O 1
ATOM 1589 N N . GLU A 1 191 ? -49.409 2.118 26.190 1.00 67.94 191 GLU A N 1
ATOM 1590 C CA . GLU A 1 191 ? -48.137 2.486 25.565 1.00 67.94 191 GLU A CA 1
ATOM 1591 C C . GLU A 1 191 ? -47.944 1.684 24.280 1.00 67.94 191 GLU A C 1
ATOM 1593 O O . GLU A 1 191 ? -47.685 2.261 23.242 1.00 67.94 191 GLU A O 1
ATOM 1598 N N . VAL A 1 192 ? -48.159 0.370 24.298 1.00 64.44 192 VAL A N 1
ATOM 1599 C CA . VAL A 1 192 ? -48.019 -0.489 23.112 1.00 64.44 192 VAL A CA 1
ATOM 1600 C C . VAL A 1 192 ? -49.125 -0.237 22.079 1.00 64.44 192 VAL A C 1
ATOM 1602 O O . VAL A 1 192 ? -48.861 -0.329 20.889 1.00 64.44 192 VAL A O 1
ATOM 1605 N N . SER A 1 193 ? -50.347 0.102 22.501 1.00 57.59 193 SER A N 1
ATOM 1606 C CA . SER A 1 193 ? -51.476 0.417 21.613 1.00 57.59 193 SER A CA 1
ATOM 1607 C C . SER A 1 193 ? -51.527 1.889 21.199 1.00 57.59 193 SER A C 1
ATOM 1609 O O . SER A 1 193 ? -52.195 2.214 20.227 1.00 57.59 193 SER A O 1
ATOM 1611 N N . GLY A 1 194 ? -50.892 2.779 21.965 1.00 53.47 194 GLY A N 1
ATOM 1612 C CA . GLY A 1 194 ? -50.670 4.191 21.642 1.00 53.47 194 GLY A CA 1
ATOM 1613 C C . GLY A 1 194 ? -49.384 4.411 20.847 1.00 53.47 194 GLY A C 1
ATOM 1614 O O . GLY A 1 194 ? -49.226 5.450 20.217 1.00 53.47 194 GLY A O 1
ATOM 1615 N N . VAL A 1 195 ? -48.499 3.413 20.812 1.00 52.72 195 VAL A N 1
ATOM 1616 C CA . VAL A 1 195 ? -47.505 3.237 19.758 1.00 52.72 195 VAL A CA 1
ATOM 1617 C C . VAL A 1 195 ? -48.241 2.631 18.560 1.00 52.72 195 VAL A C 1
ATOM 1619 O O . VAL A 1 195 ? -48.110 1.456 18.225 1.00 52.72 195 VAL A O 1
ATOM 1622 N N . GLU A 1 196 ? -48.987 3.476 17.846 1.00 51.31 196 GLU A N 1
ATOM 1623 C CA . GLU A 1 196 ? -48.797 3.455 16.397 1.00 51.31 196 GLU A CA 1
ATOM 1624 C C . GLU A 1 196 ? -47.278 3.562 16.219 1.00 51.31 196 GLU A C 1
ATOM 1626 O O . GLU A 1 196 ? -46.696 4.512 16.749 1.00 51.31 196 GLU A O 1
ATOM 1631 N N . PRO A 1 197 ? -46.577 2.570 15.643 1.00 54.16 197 PRO A N 1
ATOM 1632 C CA . PRO A 1 197 ? -45.143 2.709 15.451 1.00 54.16 197 PRO A CA 1
ATOM 1633 C C . PRO A 1 197 ? -44.969 3.948 14.588 1.00 54.16 197 PRO A C 1
ATOM 1635 O O . PRO A 1 197 ? -45.332 3.852 13.422 1.00 54.16 197 PRO A O 1
ATOM 1638 N N . ASP A 1 198 ? -44.533 5.072 15.189 1.00 61.31 198 ASP A N 1
ATOM 1639 C CA . ASP A 1 198 ? -44.521 6.422 14.608 1.00 61.31 198 ASP A CA 1
ATOM 1640 C C . ASP A 1 198 ? -44.374 6.307 13.095 1.00 61.31 198 ASP A C 1
ATOM 1642 O O . ASP A 1 198 ? -43.267 6.085 12.588 1.00 61.31 198 ASP A O 1
ATOM 1646 N N . ILE A 1 199 ? -45.502 6.342 12.377 1.00 63.00 199 ILE A N 1
ATOM 1647 C CA . ILE A 1 199 ? -45.528 6.061 10.936 1.00 63.00 199 ILE A CA 1
ATOM 1648 C C . ILE A 1 199 ? -44.572 7.036 10.246 1.00 63.00 199 ILE A C 1
ATOM 1650 O O . ILE A 1 199 ? -43.902 6.684 9.282 1.00 63.00 199 ILE A O 1
ATOM 1654 N N . GLU A 1 200 ? -44.420 8.219 10.839 1.00 67.00 200 GLU A N 1
ATOM 1655 C CA . GLU A 1 200 ? -43.421 9.230 10.535 1.00 67.00 200 GLU A CA 1
ATOM 1656 C C . GLU A 1 200 ? -41.978 8.720 10.666 1.00 67.00 200 GLU A C 1
ATOM 1658 O O . GLU A 1 200 ? -41.248 8.779 9.683 1.00 67.00 200 GLU A O 1
ATOM 1663 N N . LYS A 1 201 ? -41.553 8.123 11.790 1.00 75.00 201 LYS A N 1
ATOM 1664 C CA . LYS A 1 201 ? -40.184 7.584 11.950 1.00 75.00 201 LYS A CA 1
ATOM 1665 C C . LYS A 1 201 ? -39.888 6.441 10.983 1.00 75.00 201 LYS A C 1
ATOM 1667 O O . LYS A 1 201 ? -38.781 6.363 10.455 1.00 75.00 201 LYS A O 1
ATOM 1672 N N . LEU A 1 202 ? -40.859 5.563 10.726 1.00 77.81 202 LEU A N 1
ATOM 1673 C CA . LEU A 1 202 ? -40.714 4.515 9.709 1.00 77.81 202 LEU A CA 1
ATOM 1674 C C . LEU A 1 202 ? -40.711 5.094 8.287 1.00 77.81 202 LEU A C 1
ATOM 1676 O O . LEU A 1 202 ? -39.977 4.617 7.427 1.00 77.81 202 LEU A O 1
ATOM 1680 N N . SER A 1 203 ? -41.484 6.149 8.029 1.00 79.25 203 SER A N 1
ATOM 1681 C CA . SER A 1 203 ? -41.459 6.859 6.749 1.00 79.25 203 SER A CA 1
ATOM 1682 C C . SER A 1 203 ? -40.146 7.617 6.537 1.00 79.25 203 SER A C 1
ATOM 1684 O O . SER A 1 203 ? -39.650 7.664 5.415 1.00 79.25 203 SER A O 1
ATOM 1686 N N . GLU A 1 204 ? -39.534 8.134 7.606 1.00 83.62 204 GLU A N 1
ATOM 1687 C CA . GLU A 1 204 ? -38.220 8.770 7.589 1.00 83.62 204 GLU A CA 1
ATOM 1688 C C . GLU A 1 204 ? -37.097 7.761 7.358 1.00 83.62 204 GLU A C 1
ATOM 1690 O O . GLU A 1 204 ? -36.146 8.047 6.635 1.00 83.62 204 GLU A O 1
ATOM 1695 N N . THR A 1 205 ? -37.162 6.572 7.962 1.00 85.12 205 THR A N 1
ATOM 1696 C CA . THR A 1 205 ? -36.171 5.527 7.673 1.00 85.12 205 THR A CA 1
ATOM 1697 C C . THR A 1 205 ? -36.349 4.982 6.264 1.00 85.12 205 THR A C 1
ATOM 1699 O O . THR A 1 205 ? -35.356 4.793 5.567 1.00 85.12 205 THR A O 1
ATOM 1702 N N . LEU A 1 206 ? -37.588 4.810 5.796 1.00 89.00 206 LEU A N 1
ATOM 1703 C CA . LEU A 1 206 ? -37.869 4.447 4.408 1.00 89.00 206 LEU A CA 1
ATOM 1704 C C . LEU A 1 206 ? -37.405 5.522 3.424 1.00 89.00 206 LEU A C 1
ATOM 1706 O O . LEU A 1 206 ? -36.881 5.174 2.370 1.00 89.00 206 LEU A O 1
ATOM 1710 N N . SER A 1 207 ? -37.566 6.810 3.737 1.00 88.44 207 SER A N 1
ATOM 1711 C CA . SER A 1 207 ? -37.091 7.892 2.872 1.00 88.44 207 SER A CA 1
ATOM 1712 C C . SER A 1 207 ? -35.564 7.952 2.841 1.00 88.44 207 SER A C 1
ATOM 1714 O O . SER A 1 207 ? -34.998 8.024 1.754 1.00 88.44 207 SER A O 1
ATOM 1716 N N . LYS A 1 208 ? -34.889 7.801 3.989 1.00 93.06 208 LYS A N 1
ATOM 1717 C CA . LYS A 1 208 ? -33.422 7.684 4.063 1.00 93.06 208 LYS A CA 1
ATOM 1718 C C . LYS A 1 208 ? -32.912 6.491 3.259 1.00 93.06 208 LYS A C 1
ATOM 1720 O O . LYS A 1 208 ? -32.043 6.661 2.411 1.00 93.06 208 LYS A O 1
ATOM 1725 N N . LEU A 1 209 ? -33.508 5.314 3.443 1.00 92.62 209 LEU A N 1
ATOM 1726 C CA . LEU A 1 209 ? -33.146 4.117 2.684 1.00 92.62 209 LEU A CA 1
ATOM 1727 C C . LEU A 1 209 ? -33.401 4.293 1.184 1.00 92.62 209 LEU A C 1
ATOM 1729 O O . LEU A 1 209 ? -32.567 3.888 0.385 1.00 92.62 209 LEU A O 1
ATOM 1733 N N . ARG A 1 210 ? -34.496 4.948 0.778 1.00 94.50 210 ARG A N 1
ATOM 1734 C CA . ARG A 1 210 ? -34.731 5.294 -0.636 1.00 94.50 210 ARG A CA 1
ATOM 1735 C C . ARG A 1 210 ? -33.643 6.210 -1.180 1.00 94.50 210 ARG A C 1
ATOM 1737 O O . ARG A 1 210 ? -33.122 5.935 -2.253 1.00 94.50 210 ARG A O 1
ATOM 1744 N N . THR A 1 211 ? -33.253 7.245 -0.437 1.00 95.31 211 THR A N 1
ATOM 1745 C CA . THR A 1 211 ? -32.165 8.133 -0.872 1.00 95.31 211 THR A CA 1
ATOM 1746 C C . THR A 1 211 ? -30.819 7.416 -0.931 1.00 95.31 211 THR A C 1
ATOM 1748 O O . THR A 1 211 ? -30.034 7.672 -1.838 1.00 95.31 211 THR A O 1
ATOM 1751 N N . GLU A 1 212 ? -30.547 6.489 -0.011 1.00 94.62 212 GLU A N 1
ATOM 1752 C CA . GLU A 1 212 ? -29.336 5.667 -0.046 1.00 94.62 212 GLU A CA 1
ATOM 1753 C C . GLU A 1 212 ? -29.338 4.724 -1.249 1.00 94.62 212 GLU A C 1
ATOM 1755 O O . GLU A 1 212 ? -28.324 4.625 -1.934 1.00 94.62 212 GLU A O 1
ATOM 1760 N N . VAL A 1 213 ? -30.475 4.093 -1.557 1.00 95.50 213 VAL A N 1
ATOM 1761 C CA . VAL A 1 213 ? -30.637 3.269 -2.762 1.00 95.50 213 VAL A CA 1
ATOM 1762 C C . VAL A 1 213 ? -30.410 4.107 -4.019 1.00 95.50 213 VAL A C 1
ATOM 1764 O O . VAL A 1 213 ? -29.588 3.724 -4.841 1.00 95.50 213 VAL A O 1
ATOM 1767 N N . GLU A 1 214 ? -31.019 5.289 -4.134 1.00 95.50 214 GLU A N 1
ATOM 1768 C CA . GLU A 1 214 ? -30.801 6.186 -5.280 1.00 95.50 214 GLU A CA 1
ATOM 1769 C C . GLU A 1 214 ? -29.332 6.627 -5.417 1.00 95.50 214 GLU A C 1
ATOM 1771 O O . GLU A 1 214 ? -28.805 6.748 -6.525 1.00 95.50 214 GLU A O 1
ATOM 1776 N N . LEU A 1 215 ? -28.641 6.886 -4.302 1.00 95.88 215 LEU A N 1
ATOM 1777 C CA . LEU A 1 215 ? -27.216 7.229 -4.312 1.00 95.88 215 LEU A CA 1
ATOM 1778 C C . LEU A 1 215 ? -26.347 6.042 -4.737 1.00 95.88 215 LEU A C 1
ATOM 1780 O O . LEU A 1 215 ? -25.371 6.226 -5.467 1.00 95.88 215 LEU A O 1
ATOM 1784 N N . LEU A 1 216 ? -26.689 4.835 -4.290 1.00 95.31 216 LEU A N 1
ATOM 1785 C CA . LEU A 1 216 ? -25.996 3.612 -4.677 1.00 95.31 216 LEU A CA 1
ATOM 1786 C C . LEU A 1 216 ? -26.213 3.292 -6.157 1.00 95.31 216 LEU A C 1
ATOM 1788 O O . LEU A 1 216 ? -25.241 2.974 -6.834 1.00 95.31 216 LEU A O 1
ATOM 1792 N N . GLU A 1 217 ? -27.429 3.460 -6.673 1.00 95.62 217 GLU A N 1
ATOM 1793 C CA . GLU A 1 217 ? -27.746 3.304 -8.098 1.00 95.62 217 GLU A CA 1
ATOM 1794 C C . GLU A 1 217 ? -26.962 4.304 -8.957 1.00 95.62 217 GLU A C 1
ATOM 1796 O O . GLU A 1 217 ? -26.339 3.921 -9.947 1.00 95.62 217 GLU A O 1
ATOM 1801 N N . LYS A 1 218 ? -26.893 5.580 -8.547 1.00 96.25 218 LYS A N 1
ATOM 1802 C CA . LYS A 1 218 ? -26.053 6.583 -9.229 1.00 96.25 218 LYS A CA 1
ATOM 1803 C C . LYS A 1 218 ? -24.581 6.187 -9.231 1.00 96.25 218 LYS A C 1
ATOM 1805 O O . LYS A 1 218 ? -23.911 6.305 -10.252 1.00 96.25 218 LYS A O 1
ATOM 1810 N N . ARG A 1 219 ? -24.074 5.695 -8.100 1.00 95.38 219 ARG A N 1
ATOM 1811 C CA . ARG A 1 219 ? -22.680 5.259 -7.985 1.00 95.38 219 ARG A CA 1
ATOM 1812 C C . ARG A 1 219 ? -22.396 4.013 -8.820 1.00 95.38 219 ARG A C 1
ATOM 1814 O O . ARG A 1 219 ? -21.307 3.901 -9.378 1.00 95.38 219 ARG A O 1
ATOM 1821 N N . GLU A 1 220 ? -23.346 3.088 -8.914 1.00 95.19 220 GLU A N 1
ATOM 1822 C CA . GLU A 1 220 ? -23.252 1.935 -9.808 1.00 95.19 220 GLU A CA 1
ATOM 1823 C C . GLU A 1 220 ? -23.162 2.393 -11.267 1.00 95.19 220 GLU A C 1
ATOM 1825 O O . GLU A 1 220 ? -22.285 1.936 -11.999 1.00 95.19 220 GLU A O 1
ATOM 1830 N N . GLU A 1 221 ? -24.007 3.340 -11.671 1.00 95.81 221 GLU A N 1
ATOM 1831 C CA . GLU A 1 221 ? -24.009 3.882 -13.028 1.00 95.81 221 GLU A CA 1
ATOM 1832 C C . GLU A 1 221 ? -22.704 4.628 -13.354 1.00 95.81 221 GLU A C 1
ATOM 1834 O O . GLU A 1 221 ? -22.097 4.386 -14.396 1.00 95.81 221 GLU A O 1
ATOM 1839 N N . GLU A 1 222 ? -22.186 5.450 -12.436 1.00 96.06 222 GLU A N 1
ATOM 1840 C CA . GLU A 1 222 ? -20.871 6.090 -12.586 1.00 96.06 222 GLU A CA 1
ATOM 1841 C C . GLU A 1 222 ? -19.738 5.066 -12.737 1.00 96.06 222 GLU A C 1
ATOM 1843 O O . GLU A 1 222 ? -18.821 5.246 -13.543 1.00 96.06 222 GLU A O 1
ATOM 1848 N N . LEU A 1 223 ? -19.773 3.981 -11.958 1.00 94.94 223 LEU A N 1
ATOM 1849 C CA . LEU A 1 223 ? -18.779 2.915 -12.057 1.00 94.94 223 LEU A CA 1
ATOM 1850 C C . LEU A 1 223 ? -18.894 2.159 -13.382 1.00 94.94 223 LEU A C 1
ATOM 1852 O O . LEU A 1 223 ? -17.866 1.833 -13.975 1.00 94.94 223 LEU A O 1
ATOM 1856 N N . ARG A 1 224 ? -20.111 1.919 -13.880 1.00 95.81 224 ARG A N 1
ATOM 1857 C CA . ARG A 1 224 ? -20.331 1.333 -15.209 1.00 95.81 224 ARG A CA 1
ATOM 1858 C C . ARG A 1 224 ? -19.788 2.232 -16.312 1.00 95.81 224 ARG A C 1
ATOM 1860 O O . ARG A 1 224 ? -19.110 1.735 -17.207 1.00 95.81 224 ARG A O 1
ATOM 1867 N N . GLN A 1 225 ? -20.019 3.541 -16.230 1.00 96.25 225 GLN A N 1
ATOM 1868 C CA . GLN A 1 225 ? -19.483 4.506 -17.191 1.00 96.25 225 GLN A CA 1
ATOM 1869 C C . GLN A 1 225 ? -17.955 4.508 -17.191 1.00 96.25 225 GLN A C 1
ATOM 1871 O O . GLN A 1 225 ? -17.360 4.314 -18.247 1.00 96.25 225 GLN A O 1
ATOM 1876 N N . LYS A 1 226 ? -17.322 4.587 -16.016 1.00 95.88 226 LYS A N 1
ATOM 1877 C CA . LYS A 1 226 ? -15.857 4.493 -15.891 1.00 95.88 226 LYS A CA 1
ATOM 1878 C C . LYS A 1 226 ? -15.305 3.181 -16.434 1.00 95.88 226 LYS A C 1
ATOM 1880 O O . LYS A 1 226 ? -14.250 3.166 -17.056 1.00 95.88 226 LYS A O 1
ATOM 1885 N N . ASN A 1 227 ? -16.005 2.070 -16.213 1.00 94.56 227 ASN A N 1
ATOM 1886 C CA . ASN A 1 227 ? -15.583 0.776 -16.741 1.00 94.56 227 ASN A CA 1
ATOM 1887 C C . ASN A 1 227 ? -15.664 0.743 -18.277 1.00 94.56 227 ASN A C 1
ATOM 1889 O O . ASN A 1 227 ? -14.744 0.269 -18.937 1.00 94.56 227 ASN A O 1
ATOM 1893 N N . ASN A 1 228 ? -16.716 1.323 -18.857 1.00 93.56 228 ASN A N 1
ATOM 1894 C CA . ASN A 1 228 ? -16.847 1.461 -20.308 1.00 93.56 228 ASN A CA 1
ATOM 1895 C C . ASN A 1 228 ? -15.788 2.404 -20.905 1.00 93.56 228 ASN A C 1
ATOM 1897 O O . ASN A 1 228 ? -15.268 2.131 -21.984 1.00 93.56 228 ASN A O 1
ATOM 1901 N N . GLU A 1 229 ? -15.460 3.502 -20.224 1.00 95.00 229 GLU A N 1
ATOM 1902 C CA . GLU A 1 229 ? -14.375 4.412 -20.614 1.00 95.00 229 GLU A CA 1
ATOM 1903 C C . GLU A 1 229 ? -13.027 3.691 -20.602 1.00 95.00 229 GLU A C 1
ATOM 1905 O O . GLU A 1 229 ? -12.329 3.686 -21.614 1.00 95.00 229 GLU A O 1
ATOM 1910 N N . LEU A 1 230 ? -12.713 2.987 -19.512 1.00 94.31 230 LEU A N 1
ATOM 1911 C CA . LEU A 1 230 ? -11.502 2.177 -19.407 1.00 94.31 230 LEU A CA 1
ATOM 1912 C C . LEU A 1 230 ? -11.441 1.105 -20.498 1.00 94.31 230 LEU A C 1
ATOM 1914 O O . LEU A 1 230 ? -10.392 0.920 -21.104 1.00 94.31 230 LEU A O 1
ATOM 1918 N N . ALA A 1 231 ? -12.547 0.418 -20.794 1.00 91.44 231 ALA A N 1
ATOM 1919 C CA . ALA A 1 231 ? -12.595 -0.571 -21.870 1.00 91.44 231 ALA A CA 1
ATOM 1920 C C . ALA A 1 231 ? -12.242 0.049 -23.234 1.00 91.44 231 ALA A C 1
ATOM 1922 O O . ALA A 1 231 ? -11.431 -0.514 -23.971 1.00 91.44 231 ALA A O 1
ATOM 1923 N N . ARG A 1 232 ? -12.766 1.245 -23.536 1.00 93.12 232 ARG A N 1
ATOM 1924 C CA . ARG A 1 232 ? -12.419 1.991 -24.759 1.00 93.12 232 ARG A CA 1
ATOM 1925 C C . ARG A 1 232 ? -10.953 2.418 -24.779 1.00 93.12 232 ARG A C 1
ATOM 1927 O O . ARG A 1 232 ? -10.309 2.325 -25.820 1.00 93.12 232 ARG A O 1
ATOM 1934 N N . GLU A 1 233 ? -10.411 2.868 -23.649 1.00 93.44 233 GLU A N 1
ATOM 1935 C CA . GLU A 1 233 ? -8.985 3.193 -23.532 1.00 93.44 233 GLU A CA 1
ATOM 1936 C C . GLU A 1 233 ? -8.108 1.956 -23.763 1.00 93.44 233 GLU A C 1
ATOM 1938 O O . GLU A 1 233 ? -7.111 2.033 -24.480 1.00 93.44 233 GLU A O 1
ATOM 1943 N N . TYR A 1 234 ? -8.496 0.793 -23.231 1.00 88.38 234 TYR A N 1
ATOM 1944 C CA . TYR A 1 234 ? -7.800 -0.471 -23.475 1.00 88.38 234 TYR A CA 1
ATOM 1945 C C . TYR A 1 234 ? -7.827 -0.875 -24.951 1.00 88.38 234 TYR A C 1
ATOM 1947 O O . TYR A 1 234 ? -6.791 -1.272 -25.487 1.00 88.38 234 TYR A O 1
ATOM 1955 N N . GLU A 1 235 ? -8.972 -0.754 -25.623 1.00 87.56 235 GLU A N 1
ATOM 1956 C CA . GLU A 1 235 ? -9.088 -1.009 -27.063 1.00 87.56 235 GLU A CA 1
ATOM 1957 C C . GLU A 1 235 ? -8.209 -0.054 -27.880 1.00 87.56 235 GLU A C 1
ATOM 1959 O O . GLU A 1 235 ? -7.472 -0.497 -28.764 1.00 87.56 235 GLU A O 1
ATOM 1964 N N . ALA A 1 236 ? -8.205 1.239 -27.541 1.00 89.06 236 ALA A N 1
ATOM 1965 C CA . ALA A 1 236 ? -7.340 2.224 -28.184 1.00 89.06 236 ALA A CA 1
ATOM 1966 C C . ALA A 1 236 ? -5.854 1.882 -27.985 1.00 89.06 236 ALA A C 1
ATOM 1968 O O . ALA A 1 236 ? -5.081 1.884 -28.943 1.00 89.06 236 ALA A O 1
ATOM 1969 N N . LEU A 1 237 ? -5.447 1.516 -26.765 1.00 88.50 237 LEU A N 1
ATOM 1970 C CA . LEU A 1 237 ? -4.080 1.086 -26.461 1.00 88.50 237 LEU A CA 1
ATOM 1971 C C . LEU A 1 237 ? -3.684 -0.193 -27.208 1.00 88.50 237 LEU A C 1
ATOM 1973 O O . LEU A 1 237 ? -2.529 -0.324 -27.617 1.00 88.50 237 LEU A O 1
ATOM 1977 N N . LEU A 1 238 ? -4.611 -1.131 -27.411 1.00 82.00 238 LEU A N 1
ATOM 1978 C CA . LEU A 1 238 ? -4.376 -2.311 -28.244 1.00 82.00 238 LEU A CA 1
ATOM 1979 C C . LEU A 1 238 ? -4.185 -1.932 -29.719 1.00 82.00 238 LEU A C 1
ATOM 1981 O O . LEU A 1 238 ? -3.263 -2.454 -30.347 1.00 82.00 238 LEU A O 1
ATOM 1985 N N . GLY A 1 239 ? -4.967 -0.980 -30.237 1.00 85.19 239 GLY A N 1
ATOM 1986 C CA . GLY A 1 239 ? -4.768 -0.400 -31.570 1.00 85.19 239 GLY A CA 1
ATOM 1987 C C . GLY A 1 239 ? -3.388 0.250 -31.724 1.00 85.19 239 GLY A C 1
ATOM 1988 O O . GLY A 1 239 ? -2.632 -0.077 -32.640 1.00 85.19 239 GLY A O 1
ATOM 1989 N N . PHE A 1 240 ? -2.972 1.066 -30.752 1.00 77.75 240 PHE A N 1
ATOM 1990 C CA . PHE A 1 240 ? -1.621 1.635 -30.742 1.00 77.75 240 PHE A CA 1
ATOM 1991 C C . PHE A 1 240 ? -0.534 0.559 -30.653 1.00 77.75 240 PHE A C 1
ATOM 1993 O O . PHE A 1 240 ? 0.524 0.692 -31.263 1.00 77.75 240 PHE A O 1
ATOM 2000 N N . ARG A 1 241 ? -0.765 -0.544 -29.932 1.00 75.19 241 ARG A N 1
ATOM 2001 C CA . ARG A 1 241 ? 0.180 -1.673 -29.911 1.00 75.19 241 ARG A CA 1
ATOM 2002 C C . ARG A 1 241 ? 0.321 -2.325 -31.285 1.00 75.19 241 ARG A C 1
ATOM 2004 O O . ARG A 1 241 ? 1.440 -2.651 -31.675 1.00 75.19 241 ARG A O 1
ATOM 2011 N N . THR A 1 242 ? -0.763 -2.477 -32.041 1.00 78.12 242 THR A N 1
ATOM 2012 C CA . THR A 1 242 ? -0.670 -2.979 -33.419 1.00 78.12 242 THR A CA 1
ATOM 2013 C C . THR A 1 242 ? 0.050 -2.000 -34.348 1.00 78.12 242 THR A C 1
ATOM 2015 O O . THR A 1 242 ? 0.880 -2.436 -35.148 1.00 78.12 242 THR A O 1
ATOM 2018 N N . ASP A 1 243 ? -0.161 -0.693 -34.175 1.00 89.19 243 ASP A N 1
ATOM 2019 C CA . ASP A 1 243 ? 0.522 0.346 -34.957 1.00 89.19 243 ASP A CA 1
ATOM 2020 C C . ASP A 1 243 ? 2.012 0.445 -34.610 1.00 89.19 243 ASP A C 1
ATOM 2022 O O . ASP A 1 243 ? 2.868 0.560 -35.481 1.00 89.19 243 ASP A O 1
ATOM 2026 N N . THR A 1 244 ? 2.374 0.333 -33.333 1.00 84.06 244 THR A N 1
ATOM 2027 C CA . THR A 1 244 ? 3.790 0.289 -32.933 1.00 84.06 244 THR A CA 1
ATOM 2028 C C . THR A 1 244 ? 4.493 -0.949 -33.487 1.00 84.06 244 THR A C 1
ATOM 2030 O O . THR A 1 244 ? 5.630 -0.847 -33.943 1.00 84.06 244 THR A O 1
ATOM 2033 N N . ALA A 1 245 ? 3.827 -2.106 -33.526 1.00 85.31 245 ALA A N 1
ATOM 2034 C CA . ALA A 1 245 ? 4.388 -3.313 -34.126 1.00 85.31 245 ALA A CA 1
ATOM 2035 C C . ALA A 1 245 ? 4.584 -3.179 -35.647 1.00 85.31 245 ALA A C 1
ATOM 2037 O O . ALA A 1 245 ? 5.591 -3.659 -36.174 1.00 85.31 245 ALA A O 1
ATOM 2038 N N . SER A 1 246 ? 3.659 -2.525 -36.358 1.00 88.31 246 SER A N 1
ATOM 2039 C CA . SER A 1 246 ? 3.804 -2.265 -37.796 1.00 88.31 246 SER A CA 1
ATOM 2040 C C . SER A 1 246 ? 4.910 -1.243 -38.080 1.00 88.31 246 SER A C 1
ATOM 2042 O O . SER A 1 246 ? 5.735 -1.475 -38.963 1.00 88.31 246 SER A O 1
ATOM 2044 N N . LEU A 1 247 ? 5.017 -0.181 -37.276 1.00 85.56 247 LEU A N 1
ATOM 2045 C CA . LEU A 1 247 ? 6.109 0.793 -37.357 1.00 85.56 247 LEU A CA 1
ATOM 2046 C C . LEU A 1 247 ? 7.477 0.154 -37.102 1.00 85.56 247 LEU A C 1
ATOM 2048 O O . LEU A 1 247 ? 8.425 0.452 -37.821 1.00 85.56 247 LEU A O 1
ATOM 2052 N N . LEU A 1 248 ? 7.593 -0.747 -36.123 1.00 89.81 248 LEU A N 1
ATOM 2053 C CA . LEU A 1 248 ? 8.845 -1.464 -35.863 1.00 89.81 248 LEU A CA 1
ATOM 2054 C C . LEU A 1 248 ? 9.261 -2.343 -37.046 1.00 89.81 248 LEU A C 1
ATOM 2056 O O . LEU A 1 248 ? 10.437 -2.351 -37.404 1.00 89.81 248 LEU A O 1
ATOM 2060 N N . LYS A 1 249 ? 8.310 -3.031 -37.690 1.00 92.81 249 LYS A N 1
ATOM 2061 C CA . LYS A 1 249 ? 8.586 -3.787 -38.923 1.00 92.81 249 LYS A CA 1
ATOM 2062 C C . LYS A 1 249 ? 9.069 -2.873 -40.046 1.00 92.81 249 LYS A C 1
ATOM 2064 O O . LYS A 1 249 ? 10.082 -3.175 -40.665 1.00 92.81 249 LYS A O 1
ATOM 2069 N N . LEU A 1 250 ? 8.406 -1.735 -40.252 1.00 94.06 250 LEU A N 1
ATOM 2070 C CA . LEU A 1 250 ? 8.801 -0.762 -41.270 1.00 94.06 250 LEU A CA 1
ATOM 2071 C C . LEU A 1 250 ? 10.191 -0.165 -40.991 1.00 94.06 250 LEU A C 1
ATOM 2073 O O . LEU A 1 250 ? 10.978 0.031 -41.914 1.00 94.06 250 LEU A O 1
ATOM 2077 N N . ILE A 1 251 ? 10.522 0.105 -39.724 1.00 91.69 251 ILE A N 1
ATOM 2078 C CA . ILE A 1 251 ? 11.863 0.554 -39.321 1.00 91.69 251 ILE A CA 1
ATOM 2079 C C . ILE A 1 251 ? 12.906 -0.505 -39.678 1.00 91.69 251 ILE A C 1
ATOM 2081 O O . ILE A 1 251 ? 13.962 -0.163 -40.207 1.00 91.69 251 ILE A O 1
ATOM 2085 N N . GLU A 1 252 ? 12.617 -1.776 -39.413 1.00 93.06 252 GLU A N 1
ATOM 2086 C CA . GLU A 1 252 ? 13.532 -2.872 -39.722 1.00 93.06 252 GLU A CA 1
ATOM 2087 C C . GLU A 1 252 ? 13.723 -3.042 -41.237 1.00 93.06 252 GLU A C 1
ATOM 2089 O O . GLU A 1 252 ? 14.847 -3.181 -41.715 1.00 93.06 252 GLU A O 1
ATOM 2094 N N . GLU A 1 253 ? 12.648 -2.936 -42.019 1.00 94.94 253 GLU A N 1
ATOM 2095 C CA . GLU A 1 253 ? 12.706 -2.920 -43.485 1.00 94.94 253 GLU A CA 1
ATOM 2096 C C . GLU A 1 253 ? 13.567 -1.762 -44.003 1.00 94.94 253 GLU A C 1
ATOM 2098 O O . GLU A 1 253 ? 14.474 -1.980 -44.807 1.00 94.94 253 GLU A O 1
ATOM 2103 N N . LYS A 1 254 ? 13.361 -0.542 -43.489 1.00 93.88 254 LYS A N 1
ATOM 2104 C CA . LYS A 1 254 ? 14.143 0.633 -43.898 1.00 93.88 254 LYS A CA 1
ATOM 2105 C C . LYS A 1 254 ? 15.606 0.549 -43.482 1.00 93.88 254 LYS A C 1
ATOM 2107 O O . LYS A 1 254 ? 16.468 0.987 -44.237 1.00 93.88 254 LYS A O 1
ATOM 2112 N N . ARG A 1 255 ? 15.917 -0.050 -42.331 1.00 93.81 255 ARG A N 1
ATOM 2113 C CA . ARG A 1 255 ? 17.305 -0.344 -41.935 1.00 93.81 255 ARG A CA 1
ATOM 2114 C C . ARG A 1 255 ? 17.970 -1.320 -42.896 1.00 93.81 255 ARG A C 1
ATOM 2116 O O . ARG A 1 255 ? 19.103 -1.092 -43.301 1.00 93.81 255 ARG A O 1
ATOM 2123 N N . ASN A 1 256 ? 17.260 -2.371 -43.295 1.00 95.19 256 ASN A N 1
ATOM 2124 C CA . ASN A 1 256 ? 17.774 -3.338 -44.261 1.00 95.19 256 ASN A CA 1
ATOM 2125 C C . ASN A 1 256 ? 17.992 -2.711 -45.645 1.00 95.19 256 ASN A C 1
ATOM 2127 O O . ASN A 1 256 ? 18.989 -3.011 -46.297 1.00 95.19 256 ASN A O 1
ATOM 2131 N N . GLU A 1 257 ? 17.097 -1.824 -46.086 1.00 95.50 257 GLU A N 1
ATOM 2132 C CA . GLU A 1 257 ? 17.293 -1.036 -47.308 1.00 95.50 257 GLU A CA 1
ATOM 2133 C C . GLU A 1 257 ? 18.520 -0.119 -47.208 1.00 95.50 257 GLU A C 1
ATOM 2135 O O . GLU A 1 257 ? 19.329 -0.100 -48.132 1.00 95.50 257 GLU A O 1
ATOM 2140 N N . LEU A 1 258 ? 18.696 0.596 -46.090 1.00 94.00 258 LEU A N 1
ATOM 2141 C CA . LEU A 1 258 ? 19.864 1.456 -45.869 1.00 94.00 258 LEU A CA 1
ATOM 2142 C C . LEU A 1 258 ? 21.172 0.664 -45.914 1.00 94.00 258 LEU A C 1
ATOM 2144 O O . LEU A 1 258 ? 22.086 1.062 -46.625 1.00 94.00 258 LEU A O 1
ATOM 2148 N N . ASN A 1 259 ? 21.231 -0.491 -45.249 1.00 93.25 259 ASN A N 1
ATOM 2149 C CA . ASN A 1 259 ? 22.420 -1.344 -45.272 1.00 93.25 259 ASN A CA 1
ATOM 2150 C C . ASN A 1 259 ? 22.774 -1.794 -46.699 1.00 93.25 259 ASN A C 1
ATOM 2152 O O . ASN A 1 259 ? 23.940 -1.776 -47.082 1.00 93.25 259 ASN A O 1
ATOM 2156 N N . ARG A 1 260 ? 21.772 -2.157 -47.514 1.00 95.75 260 ARG A N 1
ATOM 2157 C CA . ARG A 1 260 ? 21.995 -2.511 -48.927 1.00 95.75 260 ARG A CA 1
ATOM 2158 C C . ARG A 1 260 ? 22.525 -1.330 -49.734 1.00 95.75 260 ARG A C 1
ATOM 2160 O O . ARG A 1 260 ? 23.462 -1.499 -50.506 1.00 95.75 260 ARG A O 1
ATOM 2167 N N . LEU A 1 261 ? 21.949 -0.143 -49.547 1.00 95.38 261 LEU A N 1
ATOM 2168 C CA . LEU A 1 261 ? 22.409 1.069 -50.225 1.00 95.38 261 LEU A CA 1
ATOM 2169 C C . LEU A 1 261 ? 23.829 1.460 -49.797 1.00 95.38 261 LEU A C 1
ATOM 2171 O O . LEU A 1 261 ? 24.613 1.885 -50.639 1.00 95.38 261 LEU A O 1
ATOM 2175 N N . ASP A 1 262 ? 24.189 1.279 -48.527 1.00 94.62 262 ASP A N 1
ATOM 2176 C CA . ASP A 1 262 ? 25.548 1.522 -48.037 1.00 94.62 262 ASP A CA 1
ATOM 2177 C C . ASP A 1 262 ? 26.560 0.548 -48.659 1.00 94.62 262 ASP A C 1
ATOM 2179 O O . ASP A 1 262 ? 27.648 0.966 -49.066 1.00 94.62 262 ASP A O 1
ATOM 2183 N N . GLU A 1 263 ? 26.201 -0.731 -48.810 1.00 95.25 263 GLU A N 1
ATOM 2184 C CA . GLU A 1 263 ? 27.020 -1.710 -49.535 1.00 95.25 263 GLU A CA 1
ATOM 2185 C C . GLU A 1 263 ? 27.184 -1.341 -51.017 1.00 95.25 263 GLU A C 1
ATOM 2187 O O . GLU A 1 263 ? 28.282 -1.443 -51.568 1.00 95.25 263 GLU A O 1
ATOM 2192 N N . GLU A 1 264 ? 26.113 -0.894 -51.676 1.00 95.81 264 GLU A N 1
ATOM 2193 C CA . GLU A 1 264 ? 26.167 -0.421 -53.063 1.00 95.81 264 GLU A CA 1
ATOM 2194 C C . GLU A 1 264 ? 27.039 0.833 -53.198 1.00 95.81 264 GLU A C 1
ATOM 2196 O O . GLU A 1 264 ? 27.883 0.899 -54.093 1.00 95.81 264 GLU A O 1
ATOM 2201 N N . LEU A 1 265 ? 26.912 1.796 -52.282 1.00 93.00 265 LEU A N 1
ATOM 2202 C CA . LEU A 1 265 ? 27.756 2.990 -52.246 1.00 93.00 265 LEU A CA 1
ATOM 2203 C C . LEU A 1 265 ? 29.227 2.646 -52.017 1.00 93.00 265 LEU A C 1
ATOM 2205 O O . LEU A 1 265 ? 30.089 3.267 -52.638 1.00 93.00 265 LEU A O 1
ATOM 2209 N N . ALA A 1 266 ? 29.530 1.670 -51.159 1.00 93.19 266 ALA A N 1
ATOM 2210 C CA . ALA A 1 266 ? 30.895 1.194 -50.959 1.00 93.19 266 ALA A CA 1
ATOM 2211 C C . ALA A 1 266 ? 31.473 0.618 -52.259 1.00 93.19 266 ALA A C 1
ATOM 2213 O O . ALA A 1 266 ? 32.539 1.046 -52.695 1.00 93.19 266 ALA A O 1
ATOM 2214 N N . ARG A 1 267 ? 30.721 -0.249 -52.952 1.00 94.69 267 ARG A N 1
ATOM 2215 C CA . ARG A 1 267 ? 31.140 -0.800 -54.253 1.00 94.69 267 ARG A CA 1
ATOM 2216 C C . ARG A 1 267 ? 31.370 0.294 -55.289 1.00 94.69 267 ARG A C 1
ATOM 2218 O O . ARG A 1 267 ? 32.370 0.265 -55.997 1.00 94.69 267 ARG A O 1
ATOM 2225 N N . VAL A 1 268 ? 30.466 1.272 -55.374 1.00 94.81 268 VAL A N 1
ATOM 2226 C CA . VAL A 1 268 ? 30.616 2.394 -56.310 1.00 94.81 268 VAL A CA 1
ATOM 2227 C C . VAL A 1 268 ? 31.858 3.220 -55.973 1.00 94.81 268 VAL A C 1
ATOM 2229 O O . VAL A 1 268 ? 32.605 3.576 -56.882 1.00 94.81 268 VAL A O 1
ATOM 2232 N N . ARG A 1 269 ? 32.136 3.485 -54.692 1.00 92.81 269 ARG A N 1
ATOM 2233 C CA . ARG A 1 269 ? 33.356 4.192 -54.267 1.00 92.81 269 ARG A CA 1
ATOM 2234 C C . ARG A 1 269 ? 34.623 3.446 -54.675 1.00 92.81 269 ARG A C 1
ATOM 2236 O O . ARG A 1 269 ? 35.510 4.075 -55.242 1.00 92.81 269 ARG A O 1
ATOM 2243 N N . ASP A 1 270 ? 34.672 2.132 -54.481 1.00 91.25 270 ASP A N 1
ATOM 2244 C CA . ASP A 1 270 ? 35.819 1.316 -54.895 1.00 91.25 270 ASP A CA 1
ATOM 2245 C C . ASP A 1 270 ? 36.015 1.369 -56.423 1.00 91.25 270 ASP A C 1
ATOM 2247 O O . ASP A 1 270 ? 37.130 1.544 -56.923 1.00 91.25 270 ASP A O 1
ATOM 2251 N N . THR A 1 271 ? 34.922 1.297 -57.194 1.00 92.50 271 THR A N 1
ATOM 2252 C CA . THR A 1 271 ? 35.000 1.440 -58.659 1.00 92.50 271 THR A CA 1
ATOM 2253 C C . THR A 1 271 ? 35.430 2.839 -59.097 1.00 92.50 271 THR A C 1
ATOM 2255 O O . THR A 1 271 ? 36.189 2.973 -60.050 1.00 92.50 271 THR A O 1
ATOM 2258 N N . LEU A 1 272 ? 35.002 3.895 -58.403 1.00 90.06 272 LEU A N 1
ATOM 2259 C CA . LEU A 1 272 ? 35.441 5.254 -58.711 1.00 90.06 272 LEU A CA 1
ATOM 2260 C C . LEU A 1 272 ? 36.925 5.437 -58.409 1.00 90.06 272 LEU A C 1
ATOM 2262 O O . LEU A 1 272 ? 37.628 6.001 -59.238 1.00 90.06 272 LEU A O 1
ATOM 2266 N N . GLN A 1 273 ? 37.412 4.910 -57.284 1.00 88.56 273 GLN A N 1
ATOM 2267 C CA . GLN A 1 273 ? 38.828 4.986 -56.936 1.00 88.56 273 GLN A CA 1
ATOM 2268 C C . GLN A 1 273 ? 39.701 4.310 -58.003 1.00 88.56 273 GLN A C 1
ATOM 2270 O O . GLN A 1 273 ? 40.679 4.894 -58.465 1.00 88.56 273 GLN A O 1
ATOM 2275 N N . THR A 1 274 ? 39.328 3.105 -58.442 1.00 85.94 274 THR A N 1
ATOM 2276 C CA . THR A 1 274 ? 40.069 2.405 -59.508 1.00 85.94 274 THR A CA 1
ATOM 2277 C C . THR A 1 274 ? 40.065 3.189 -60.823 1.00 85.94 274 THR A C 1
ATOM 2279 O O . THR A 1 274 ? 41.119 3.366 -61.432 1.00 85.94 274 THR A O 1
ATOM 2282 N N . LEU A 1 275 ? 38.921 3.750 -61.226 1.00 87.06 275 LEU A N 1
ATOM 2283 C CA . LEU A 1 275 ? 38.836 4.602 -62.416 1.00 87.06 275 LEU A CA 1
ATOM 2284 C C . LEU A 1 275 ? 39.653 5.898 -62.277 1.00 87.06 275 LEU A C 1
ATOM 2286 O O . LEU A 1 275 ? 40.262 6.345 -63.248 1.00 87.06 275 LEU A O 1
ATOM 2290 N N . GLU A 1 276 ? 39.700 6.514 -61.096 1.00 83.38 276 GLU A N 1
ATOM 2291 C CA . GLU A 1 276 ? 40.528 7.697 -60.832 1.00 83.38 276 GLU A CA 1
ATOM 2292 C C . GLU A 1 276 ? 42.024 7.386 -60.952 1.00 83.38 276 GLU A C 1
ATOM 2294 O O . GLU A 1 276 ? 42.765 8.163 -61.563 1.00 83.38 276 GLU A O 1
ATOM 2299 N N . GLU A 1 277 ? 42.467 6.238 -60.433 1.00 79.12 277 GLU A N 1
ATOM 2300 C CA . GLU A 1 277 ? 43.846 5.755 -60.567 1.00 79.12 277 GLU A CA 1
ATOM 2301 C C . GLU A 1 277 ? 44.211 5.484 -62.040 1.00 79.12 277 GLU A C 1
ATOM 2303 O O . GLU A 1 277 ? 45.298 5.860 -62.503 1.00 79.12 277 GLU A O 1
ATOM 2308 N N . GLU A 1 278 ? 43.288 4.899 -62.812 1.00 77.62 278 GLU A N 1
ATOM 2309 C CA . GLU A 1 278 ? 43.447 4.673 -64.253 1.00 77.62 278 GLU A CA 1
ATOM 2310 C C . GLU A 1 278 ? 43.517 5.991 -65.037 1.00 77.62 278 GLU A C 1
ATOM 2312 O O . GLU A 1 278 ? 44.399 6.166 -65.882 1.00 77.62 278 GLU A O 1
ATOM 2317 N N . VAL A 1 279 ? 42.643 6.957 -64.733 1.00 74.38 279 VAL A N 1
ATOM 2318 C CA . VAL A 1 279 ? 42.645 8.286 -65.364 1.00 74.38 279 VAL A CA 1
ATOM 2319 C C . VAL A 1 279 ? 43.916 9.058 -65.018 1.00 74.38 279 VAL A C 1
ATOM 2321 O O . VAL A 1 279 ? 44.497 9.692 -65.902 1.00 74.38 279 VAL A O 1
ATOM 2324 N N . ALA A 1 280 ? 44.378 9.012 -63.766 1.00 69.38 280 ALA A N 1
ATOM 2325 C CA . ALA A 1 280 ? 45.641 9.625 -63.362 1.00 69.38 280 ALA A CA 1
ATOM 2326 C C . ALA A 1 280 ? 46.816 9.031 -64.152 1.00 69.38 280 ALA A C 1
ATOM 2328 O O . ALA A 1 280 ? 47.614 9.774 -64.728 1.00 69.38 280 ALA A O 1
ATOM 2329 N N . SER A 1 281 ? 46.860 7.702 -64.269 1.00 72.25 281 SER A N 1
ATOM 2330 C CA . SER A 1 281 ? 47.868 6.988 -65.059 1.00 72.25 281 SER A CA 1
ATOM 2331 C C . SER A 1 281 ? 47.814 7.369 -66.544 1.00 72.25 281 SER A C 1
ATOM 2333 O O . SER A 1 281 ? 48.844 7.681 -67.147 1.00 72.25 281 SER A O 1
ATOM 2335 N N . ALA A 1 282 ? 46.616 7.421 -67.134 1.00 69.56 282 ALA A N 1
ATOM 2336 C CA . ALA A 1 282 ? 46.416 7.824 -68.524 1.00 69.56 282 ALA A CA 1
ATOM 2337 C C . ALA A 1 282 ? 46.837 9.282 -68.774 1.00 69.56 282 ALA A C 1
ATOM 2339 O O . ALA A 1 282 ? 47.461 9.574 -69.793 1.00 69.56 282 ALA A O 1
ATOM 2340 N N . ARG A 1 283 ? 46.560 10.198 -67.835 1.00 66.38 283 ARG A N 1
ATOM 2341 C CA . ARG A 1 283 ? 47.012 11.598 -67.905 1.00 66.38 283 ARG A CA 1
ATOM 2342 C C . ARG A 1 283 ? 48.531 11.711 -67.850 1.00 66.38 283 ARG A C 1
ATOM 2344 O O . ARG A 1 283 ? 49.097 12.433 -68.663 1.00 66.38 283 ARG A O 1
ATOM 2351 N N . SER A 1 284 ? 49.200 10.985 -66.952 1.00 64.75 284 SER A N 1
ATOM 2352 C CA . SER A 1 284 ? 50.669 10.969 -66.897 1.00 64.75 284 SER A CA 1
ATOM 2353 C C . SER A 1 284 ? 51.291 10.443 -68.194 1.00 64.75 284 SER A C 1
ATOM 2355 O O . SER A 1 284 ? 52.284 10.995 -68.665 1.00 64.75 284 SER A O 1
ATOM 2357 N N . LEU A 1 285 ? 50.685 9.424 -68.813 1.00 68.19 285 LEU A N 1
ATOM 2358 C CA . LEU A 1 285 ? 51.107 8.922 -70.124 1.00 68.19 285 LEU A CA 1
ATOM 2359 C C . LEU A 1 285 ? 50.873 9.944 -71.243 1.00 68.19 285 LEU A C 1
ATOM 2361 O O . LEU A 1 285 ? 51.758 10.160 -72.067 1.00 68.19 285 LEU A O 1
ATOM 2365 N N . LEU A 1 286 ? 49.715 10.606 -71.268 1.00 68.38 286 LEU A N 1
ATOM 2366 C CA . LEU A 1 286 ? 49.426 11.661 -72.243 1.00 68.38 286 LEU A CA 1
ATOM 2367 C C . LEU A 1 286 ? 50.394 12.841 -72.119 1.00 68.38 286 LEU A C 1
ATOM 2369 O O . LEU A 1 286 ? 50.854 13.343 -73.140 1.00 68.38 286 LEU A O 1
ATOM 2373 N N . LEU A 1 287 ? 50.754 13.237 -70.896 1.00 65.12 287 LEU A N 1
ATOM 2374 C CA . LEU A 1 287 ? 51.704 14.322 -70.642 1.00 65.12 287 LEU A CA 1
ATOM 2375 C C . LEU A 1 287 ? 53.109 13.997 -71.185 1.00 65.12 287 LEU A C 1
ATOM 2377 O O . LEU A 1 287 ? 53.775 14.867 -71.751 1.00 65.12 287 LEU A O 1
ATOM 2381 N N . LEU A 1 288 ? 53.534 12.733 -71.068 1.00 64.81 288 LEU A N 1
ATOM 2382 C CA . LEU A 1 288 ? 54.771 12.233 -71.678 1.00 64.81 288 LEU A CA 1
ATOM 2383 C C . LEU A 1 288 ? 54.702 12.240 -73.214 1.00 64.81 288 LEU A C 1
ATOM 2385 O O . LEU A 1 288 ? 55.685 12.575 -73.868 1.00 64.81 288 LEU A O 1
ATOM 2389 N N . LEU A 1 289 ? 53.549 11.894 -73.795 1.00 65.06 289 LEU A N 1
ATOM 2390 C CA . LEU A 1 289 ? 53.356 11.856 -75.250 1.00 65.06 289 LEU A CA 1
ATOM 2391 C C . LEU A 1 289 ? 53.194 13.249 -75.882 1.00 65.06 289 LEU A C 1
ATOM 2393 O O . LEU A 1 289 ? 53.576 13.435 -77.035 1.00 65.06 289 LEU A O 1
ATOM 2397 N N . GLN A 1 290 ? 52.646 14.227 -75.155 1.00 65.12 290 GLN A N 1
ATOM 2398 C CA . GLN A 1 290 ? 52.467 15.603 -75.636 1.00 65.12 290 GLN A CA 1
ATOM 2399 C C . GLN A 1 290 ? 53.776 16.402 -75.719 1.00 65.12 290 GLN A C 1
ATOM 2401 O O . GLN A 1 290 ? 53.827 17.369 -76.475 1.00 65.12 290 GLN A O 1
ATOM 2406 N N . ASN A 1 291 ? 54.838 15.993 -75.013 1.00 64.06 291 ASN A N 1
ATOM 2407 C CA . ASN A 1 291 ? 56.141 16.669 -75.022 1.00 64.06 291 ASN A CA 1
ATOM 2408 C C . ASN A 1 291 ? 57.266 15.757 -75.565 1.00 64.06 291 ASN A C 1
ATOM 2410 O O . ASN A 1 291 ? 58.154 15.350 -74.810 1.00 64.06 291 ASN A O 1
ATOM 2414 N N . PRO A 1 292 ? 57.273 15.442 -76.875 1.00 60.97 292 PRO A N 1
ATOM 2415 C CA . PRO A 1 292 ? 58.210 14.485 -77.476 1.00 60.97 292 PRO A CA 1
ATOM 2416 C C . PRO A 1 292 ? 59.674 14.958 -77.508 1.00 60.97 292 PRO A C 1
ATOM 2418 O O . PRO A 1 292 ? 60.562 14.155 -77.777 1.00 60.97 292 PRO A O 1
ATOM 2421 N N . GLU A 1 293 ? 59.954 16.235 -77.232 1.00 60.16 293 GLU A N 1
ATOM 2422 C CA . GLU A 1 293 ? 61.324 16.773 -77.221 1.00 60.16 293 GLU A CA 1
ATOM 2423 C C . GLU A 1 293 ? 62.092 16.487 -75.920 1.00 60.16 293 GLU A C 1
ATOM 2425 O O . GLU A 1 293 ? 63.321 16.533 -75.902 1.00 60.16 293 GLU A O 1
ATOM 2430 N N . LEU A 1 294 ? 61.386 16.171 -74.828 1.00 57.72 294 LEU A N 1
ATOM 2431 C CA . LEU A 1 294 ? 61.988 15.960 -73.505 1.00 57.72 294 LEU A CA 1
ATOM 2432 C C . LEU A 1 294 ? 62.341 14.493 -73.228 1.00 57.72 294 LEU A C 1
ATOM 2434 O O . LEU A 1 294 ? 63.119 14.214 -72.316 1.00 57.72 294 LEU A O 1
ATOM 2438 N N . VAL A 1 295 ? 61.802 13.557 -74.015 1.00 62.75 295 VAL A N 1
ATOM 2439 C CA . VAL A 1 295 ? 61.967 12.118 -73.794 1.00 62.75 295 VAL A CA 1
ATOM 2440 C C . VAL A 1 295 ? 62.535 11.450 -75.046 1.00 62.75 295 VAL A C 1
ATOM 2442 O O . VAL A 1 295 ? 61.904 11.430 -76.101 1.00 62.75 295 VAL A O 1
ATOM 2445 N N . LYS A 1 296 ? 63.732 10.859 -74.938 1.00 66.88 296 LYS A N 1
ATOM 2446 C CA . LYS A 1 296 ? 64.356 10.124 -76.047 1.00 66.88 296 LYS A CA 1
ATOM 2447 C C . LYS A 1 296 ? 63.638 8.793 -76.274 1.00 66.88 296 LYS A C 1
ATOM 2449 O O . LYS A 1 296 ? 63.247 8.111 -75.329 1.00 66.88 296 LYS A O 1
ATOM 2454 N N . LYS A 1 297 ? 63.543 8.367 -77.537 1.00 66.62 297 LYS A N 1
ATOM 2455 C CA . LYS A 1 297 ? 62.949 7.075 -77.929 1.00 66.62 297 LYS A CA 1
ATOM 2456 C C . LYS A 1 297 ? 63.564 5.889 -77.168 1.00 66.62 297 LYS A C 1
ATOM 2458 O O . LYS A 1 297 ? 62.850 4.993 -76.734 1.00 66.62 297 LYS A O 1
ATOM 2463 N N . GLU A 1 298 ? 64.875 5.926 -76.952 1.00 69.75 298 GLU A N 1
ATOM 2464 C CA . GLU A 1 298 ? 65.643 4.913 -76.215 1.00 69.75 298 GLU A CA 1
ATOM 2465 C C . GLU A 1 298 ? 65.221 4.809 -74.735 1.00 69.75 298 GLU A C 1
ATOM 2467 O O . GLU A 1 298 ? 65.144 3.711 -74.178 1.00 69.75 298 GLU A O 1
ATOM 2472 N N . ASP A 1 299 ? 64.877 5.936 -74.104 1.00 67.12 299 ASP A N 1
ATOM 2473 C CA . ASP A 1 299 ? 64.414 5.986 -72.712 1.00 67.12 299 ASP A CA 1
ATOM 2474 C C . ASP A 1 299 ? 62.989 5.422 -72.561 1.00 67.12 299 ASP A C 1
ATOM 2476 O O . ASP A 1 299 ? 62.687 4.745 -71.577 1.00 67.12 299 ASP A O 1
ATOM 2480 N N . LEU A 1 300 ? 62.123 5.611 -73.564 1.00 68.94 300 LEU A N 1
ATOM 2481 C CA . LEU A 1 300 ? 60.792 4.987 -73.604 1.00 68.94 300 LEU A CA 1
ATOM 2482 C C . LEU A 1 300 ? 60.859 3.491 -73.922 1.00 68.94 300 LEU A C 1
ATOM 2484 O O . LEU A 1 300 ? 60.107 2.710 -73.343 1.00 68.94 300 LEU A O 1
ATOM 2488 N N . GLU A 1 301 ? 61.758 3.065 -74.811 1.00 74.25 301 GLU A N 1
ATOM 2489 C CA . GLU A 1 301 ? 61.954 1.647 -75.131 1.00 74.25 301 GLU A CA 1
ATOM 2490 C C . GLU A 1 301 ? 62.513 0.865 -73.935 1.00 74.25 301 GLU A C 1
ATOM 2492 O O . GLU A 1 301 ? 62.083 -0.261 -73.671 1.00 74.25 301 GLU A O 1
ATOM 2497 N N . THR A 1 302 ? 63.439 1.457 -73.177 1.00 73.25 302 THR A N 1
ATOM 2498 C CA . THR A 1 302 ? 63.973 0.850 -71.948 1.00 73.25 302 THR A CA 1
ATOM 2499 C C . THR A 1 302 ? 62.924 0.792 -70.840 1.00 73.25 302 THR A C 1
ATOM 2501 O O . THR A 1 302 ? 62.768 -0.268 -70.229 1.00 73.25 302 THR A O 1
ATOM 2504 N N . LEU A 1 303 ? 62.141 1.857 -70.637 1.00 75.00 303 LEU A N 1
ATOM 2505 C CA . LEU A 1 303 ? 61.019 1.857 -69.694 1.00 75.00 303 LEU A CA 1
ATOM 2506 C C . LEU A 1 303 ? 59.942 0.833 -70.090 1.00 75.00 303 LEU A C 1
ATOM 2508 O O . LEU A 1 303 ? 59.463 0.085 -69.242 1.00 75.00 303 LEU A O 1
ATOM 2512 N N . SER A 1 304 ? 59.606 0.741 -71.379 1.00 75.88 304 SER A N 1
ATOM 2513 C CA . SER A 1 304 ? 58.643 -0.229 -71.917 1.00 75.88 304 SER A CA 1
ATOM 2514 C C . SER A 1 304 ? 59.093 -1.671 -71.675 1.00 75.88 304 SER A C 1
ATOM 2516 O O . SER A 1 304 ? 58.319 -2.489 -71.179 1.00 75.88 304 SER A O 1
ATOM 2518 N N . ARG A 1 305 ? 60.376 -1.980 -71.914 1.00 77.12 305 ARG A N 1
ATOM 2519 C CA . ARG A 1 305 ? 60.946 -3.302 -71.599 1.00 77.12 305 ARG A CA 1
ATOM 2520 C C . ARG A 1 305 ? 60.917 -3.595 -70.099 1.00 77.12 305 ARG A C 1
ATOM 2522 O O . ARG A 1 305 ? 60.589 -4.711 -69.706 1.00 77.12 305 ARG A O 1
ATOM 2529 N N . GLN A 1 306 ? 61.235 -2.614 -69.254 1.00 73.94 306 GLN A N 1
ATOM 2530 C CA . GLN A 1 306 ? 61.195 -2.783 -67.798 1.00 73.94 306 GLN A CA 1
ATOM 2531 C C . GLN A 1 306 ? 59.765 -3.000 -67.276 1.00 73.94 306 GLN A C 1
ATOM 2533 O O . GLN A 1 306 ? 59.552 -3.866 -66.428 1.00 73.94 306 GLN A O 1
ATOM 2538 N N . LEU A 1 307 ? 58.781 -2.279 -67.819 1.00 78.12 307 LEU A N 1
ATOM 2539 C CA . LEU A 1 307 ? 57.361 -2.453 -67.507 1.00 78.12 307 LEU A CA 1
ATOM 2540 C C . LEU A 1 307 ? 56.819 -3.798 -68.005 1.00 78.12 307 LEU A C 1
ATOM 2542 O O . LEU A 1 307 ? 56.095 -4.462 -67.267 1.00 78.12 307 LEU A O 1
ATOM 2546 N N . ALA A 1 308 ? 57.207 -4.241 -69.204 1.00 77.81 308 ALA A N 1
ATOM 2547 C CA . ALA A 1 308 ? 56.844 -5.557 -69.729 1.00 77.81 308 ALA A CA 1
ATOM 2548 C C . ALA A 1 308 ? 57.409 -6.688 -68.853 1.00 77.81 308 ALA A C 1
ATOM 2550 O O . ALA A 1 308 ? 56.690 -7.622 -68.499 1.00 77.81 308 ALA A O 1
ATOM 2551 N N . ASN A 1 309 ? 58.666 -6.569 -68.417 1.00 74.75 309 ASN A N 1
ATOM 2552 C CA . ASN A 1 309 ? 59.278 -7.529 -67.499 1.00 74.75 309 ASN A CA 1
ATOM 2553 C C . ASN A 1 309 ? 58.562 -7.559 -66.137 1.00 74.75 309 ASN A C 1
ATOM 2555 O O . ASN A 1 309 ? 58.281 -8.640 -65.627 1.00 74.75 309 ASN A O 1
ATOM 2559 N N . LEU A 1 310 ? 58.206 -6.400 -65.569 1.00 74.62 310 LEU A N 1
ATOM 2560 C CA . LEU A 1 310 ? 57.414 -6.323 -64.333 1.00 74.62 310 LEU A CA 1
ATOM 2561 C C . LEU A 1 310 ? 56.004 -6.907 -64.491 1.00 74.62 310 LEU A C 1
ATOM 2563 O O . LEU A 1 310 ? 55.525 -7.596 -63.592 1.00 74.62 310 LEU A O 1
ATOM 2567 N N . SER A 1 311 ? 55.350 -6.661 -65.628 1.00 79.00 311 SER A N 1
ATOM 2568 C CA . SER A 1 311 ? 54.037 -7.230 -65.947 1.00 79.00 311 SER A CA 1
ATOM 2569 C C . SER A 1 311 ? 54.096 -8.760 -65.994 1.00 79.00 311 SER A C 1
ATOM 2571 O O . SER A 1 311 ? 53.287 -9.424 -65.346 1.00 79.00 311 SER A O 1
ATOM 2573 N N . ASN A 1 312 ? 55.120 -9.324 -66.641 1.00 76.69 312 ASN A N 1
ATOM 2574 C CA . ASN A 1 312 ? 55.329 -10.772 -66.717 1.00 76.69 312 ASN A CA 1
ATOM 2575 C C . ASN A 1 312 ? 55.666 -11.400 -65.347 1.00 76.69 312 ASN A C 1
ATOM 2577 O O . ASN A 1 312 ? 55.240 -12.522 -65.062 1.00 76.69 312 ASN A O 1
ATOM 2581 N N . ILE A 1 313 ? 56.380 -10.680 -64.468 1.00 75.50 313 ILE A N 1
ATOM 2582 C CA . ILE A 1 313 ? 56.640 -11.106 -63.079 1.00 75.50 313 ILE A CA 1
ATOM 2583 C C . ILE A 1 313 ? 55.337 -11.123 -62.264 1.00 75.50 313 ILE A C 1
ATOM 2585 O O . ILE A 1 313 ? 55.047 -12.121 -61.602 1.00 75.50 313 ILE A O 1
ATOM 2589 N N . LYS A 1 314 ? 54.512 -10.070 -62.362 1.00 72.94 314 LYS A N 1
ATOM 2590 C CA . LYS A 1 314 ? 53.201 -9.993 -61.688 1.00 72.94 314 LYS A CA 1
ATOM 2591 C C . LYS A 1 314 ? 52.212 -11.045 -62.189 1.00 72.94 314 LYS A C 1
ATOM 2593 O O . LYS A 1 314 ? 51.472 -11.609 -61.388 1.00 72.94 314 LYS A O 1
ATOM 2598 N N . ALA A 1 315 ? 52.243 -11.358 -63.483 1.00 75.56 315 ALA A N 1
ATOM 2599 C CA . ALA A 1 315 ? 51.458 -12.432 -64.091 1.00 75.56 315 ALA A CA 1
ATOM 2600 C C . ALA A 1 315 ? 51.957 -13.848 -63.721 1.00 75.56 315 ALA A C 1
ATOM 2602 O O . ALA A 1 315 ? 51.339 -14.835 -64.111 1.00 75.56 315 ALA A O 1
ATOM 2603 N N . GLY A 1 316 ? 53.064 -13.967 -62.974 1.00 71.44 316 GLY A N 1
ATOM 2604 C CA . GLY A 1 316 ? 53.593 -15.241 -62.479 1.00 71.44 316 GLY A CA 1
ATOM 2605 C C . GLY A 1 316 ? 54.401 -16.047 -63.499 1.00 71.44 316 GLY A C 1
ATOM 2606 O O . GLY A 1 316 ? 54.746 -17.191 -63.218 1.00 71.44 316 GLY A O 1
ATOM 2607 N N . GLN A 1 317 ? 54.734 -15.470 -64.658 1.00 70.00 317 GLN A N 1
ATOM 2608 C CA . GLN A 1 317 ? 55.485 -16.148 -65.725 1.00 70.00 317 GLN A CA 1
ATOM 2609 C C . GLN A 1 317 ? 56.990 -16.260 -65.417 1.00 70.00 317 GLN A C 1
ATOM 2611 O O . GLN A 1 317 ? 57.681 -17.077 -66.016 1.00 70.00 317 GLN A O 1
ATOM 2616 N N . MET A 1 318 ? 57.492 -15.465 -64.463 1.00 62.56 318 MET A N 1
ATOM 2617 C CA . MET A 1 318 ? 58.891 -15.447 -64.005 1.00 62.56 318 MET A CA 1
ATOM 2618 C C . MET A 1 318 ? 58.942 -15.498 -62.461 1.00 62.56 318 MET A C 1
ATOM 2620 O O . MET A 1 318 ? 59.242 -14.487 -61.818 1.00 62.56 318 MET A O 1
ATOM 2624 N N . PRO A 1 319 ? 58.608 -16.641 -61.828 1.00 64.44 319 PRO A N 1
ATOM 2625 C CA . PRO A 1 319 ? 58.465 -16.743 -60.370 1.00 64.44 319 PRO A CA 1
ATOM 2626 C C . PRO A 1 319 ? 59.784 -16.529 -59.607 1.00 64.44 319 PRO A C 1
ATOM 2628 O O . PRO A 1 319 ? 59.761 -16.064 -58.469 1.00 64.44 319 PRO A O 1
ATOM 2631 N N . GLU A 1 320 ? 60.928 -16.792 -60.242 1.00 71.44 320 GLU A N 1
ATOM 2632 C CA . GLU A 1 320 ? 62.276 -16.625 -59.673 1.00 71.44 320 GLU A CA 1
ATOM 2633 C C . GLU A 1 320 ? 62.624 -15.159 -59.360 1.00 71.44 320 GLU A C 1
ATOM 2635 O O . GLU A 1 320 ? 63.390 -14.877 -58.441 1.00 71.44 320 GLU A O 1
ATOM 2640 N N . LEU A 1 321 ? 62.020 -14.206 -60.080 1.00 61.41 321 LEU A N 1
ATOM 2641 C CA . LEU A 1 321 ? 62.249 -12.767 -59.905 1.00 61.41 321 LEU A CA 1
ATOM 2642 C C . LEU A 1 321 ? 61.186 -12.088 -59.030 1.00 61.41 321 LEU A C 1
ATOM 2644 O O . LEU A 1 321 ? 61.270 -10.884 -58.786 1.00 61.41 321 LEU A O 1
ATOM 2648 N N . LYS A 1 322 ? 60.209 -12.843 -58.508 1.00 67.31 322 LYS A N 1
ATOM 2649 C CA . LYS A 1 322 ? 59.117 -12.307 -57.680 1.00 67.31 322 LYS A CA 1
ATOM 2650 C C . LYS A 1 322 ? 59.621 -11.680 -56.375 1.00 67.31 322 LYS A C 1
ATOM 2652 O O . LYS A 1 322 ? 59.099 -10.663 -55.938 1.00 67.31 322 LYS A O 1
ATOM 2657 N N . ALA A 1 323 ? 60.693 -12.219 -55.791 1.00 71.56 323 ALA A N 1
ATOM 2658 C CA . ALA A 1 323 ? 61.332 -11.639 -54.604 1.00 71.56 323 ALA A CA 1
ATOM 2659 C C . ALA A 1 323 ? 61.991 -10.268 -54.874 1.00 71.56 323 ALA A C 1
ATOM 2661 O O . ALA A 1 323 ? 62.152 -9.468 -53.954 1.00 71.56 323 ALA A O 1
ATOM 2662 N N . LEU A 1 324 ? 62.348 -9.981 -56.131 1.00 71.62 324 LEU A N 1
ATOM 2663 C CA . LEU A 1 324 ? 62.951 -8.716 -56.567 1.00 71.62 324 LEU A CA 1
ATOM 2664 C C . LEU A 1 324 ? 61.916 -7.722 -57.121 1.00 71.62 324 LEU A C 1
ATOM 2666 O O . LEU A 1 324 ? 62.278 -6.585 -57.424 1.00 71.62 324 LEU A O 1
ATOM 2670 N N . GLU A 1 325 ? 60.637 -8.109 -57.202 1.00 71.62 325 GLU A N 1
ATOM 2671 C CA . GLU A 1 325 ? 59.520 -7.256 -57.627 1.00 71.62 325 GLU A CA 1
ATOM 2672 C C . GLU A 1 325 ? 59.519 -5.868 -56.957 1.00 71.62 325 GLU A C 1
ATOM 2674 O O . GLU A 1 325 ? 59.479 -4.880 -57.693 1.00 71.62 325 GLU A O 1
ATOM 2679 N N . PRO A 1 326 ? 59.634 -5.726 -55.617 1.00 75.81 326 PRO A N 1
ATOM 2680 C CA . PRO A 1 326 ? 59.613 -4.404 -54.989 1.00 75.81 326 PRO A CA 1
ATOM 2681 C C . PRO A 1 326 ? 60.810 -3.531 -55.393 1.00 75.81 326 PRO A C 1
ATOM 2683 O O . PRO A 1 326 ? 60.658 -2.323 -55.565 1.00 75.81 326 PRO A O 1
ATOM 2686 N N . SER A 1 327 ? 61.990 -4.123 -55.602 1.00 74.69 327 SER A N 1
ATOM 2687 C CA . SER A 1 327 ? 63.185 -3.386 -56.034 1.00 74.69 327 SER A CA 1
ATOM 2688 C C . SER A 1 327 ? 63.088 -2.948 -57.497 1.00 74.69 327 SER A C 1
ATOM 2690 O O . SER A 1 327 ? 63.427 -1.813 -57.833 1.00 74.69 327 SER A O 1
ATOM 2692 N N . LEU A 1 328 ? 62.573 -3.816 -58.369 1.00 72.88 328 LEU A N 1
ATOM 2693 C CA . LEU A 1 328 ? 62.341 -3.504 -59.778 1.00 72.88 328 LEU A CA 1
ATOM 2694 C C . LEU A 1 328 ? 61.240 -2.448 -59.949 1.00 72.88 328 LEU A C 1
ATOM 2696 O O . LEU A 1 328 ? 61.387 -1.543 -60.769 1.00 72.88 328 LEU A O 1
ATOM 2700 N N . LEU A 1 329 ? 60.180 -2.515 -59.140 1.00 74.69 329 LEU A N 1
ATOM 2701 C CA . LEU A 1 329 ? 59.100 -1.529 -59.125 1.00 74.69 329 LEU A CA 1
ATOM 2702 C C . LEU A 1 329 ? 59.602 -0.157 -58.669 1.00 74.69 329 LEU A C 1
ATOM 2704 O O . LEU A 1 329 ? 59.250 0.854 -59.272 1.00 74.69 329 LEU A O 1
ATOM 2708 N N . GLU A 1 330 ? 60.478 -0.114 -57.666 1.00 74.56 330 GLU A N 1
ATOM 2709 C CA . GLU A 1 330 ? 61.095 1.130 -57.207 1.00 74.56 330 GLU A CA 1
ATOM 2710 C C . GLU A 1 330 ? 62.058 1.721 -58.252 1.00 74.56 330 GLU A C 1
ATOM 2712 O O . GLU A 1 330 ? 62.086 2.934 -58.449 1.00 74.56 330 GLU A O 1
ATOM 2717 N N . ASN A 1 331 ? 62.796 0.887 -58.991 1.00 74.94 331 ASN A N 1
ATOM 2718 C CA . ASN A 1 331 ? 63.654 1.349 -60.088 1.00 74.94 331 ASN A CA 1
ATOM 2719 C C . ASN A 1 331 ? 62.841 1.919 -61.259 1.00 74.94 331 ASN A C 1
ATOM 2721 O O . ASN A 1 331 ? 63.184 2.976 -61.789 1.00 74.94 331 ASN A O 1
ATOM 2725 N N . VAL A 1 332 ? 61.735 1.266 -61.625 1.00 73.88 332 VAL A N 1
ATOM 2726 C CA . VAL A 1 332 ? 60.809 1.782 -62.643 1.00 73.88 332 VAL A CA 1
ATOM 2727 C C . VAL A 1 332 ? 60.143 3.069 -62.165 1.00 73.88 332 VAL A C 1
ATOM 2729 O O . VAL A 1 332 ? 60.088 4.032 -62.924 1.00 73.88 332 VAL A O 1
ATOM 2732 N N . ARG A 1 333 ? 59.722 3.149 -60.896 1.00 72.56 333 ARG A N 1
ATOM 2733 C CA . ARG A 1 333 ? 59.184 4.381 -60.300 1.00 72.56 333 ARG A CA 1
ATOM 2734 C C . ARG A 1 333 ? 60.195 5.523 -60.374 1.00 72.56 333 ARG A C 1
ATOM 2736 O O . ARG A 1 333 ? 59.836 6.598 -60.840 1.00 72.56 333 ARG A O 1
ATOM 2743 N N . LYS A 1 334 ? 61.450 5.303 -59.968 1.00 75.06 334 LYS A N 1
ATOM 2744 C CA . LYS A 1 334 ? 62.517 6.314 -60.065 1.00 75.06 334 LYS A CA 1
ATOM 2745 C C . LYS A 1 334 ? 62.718 6.780 -61.501 1.00 75.06 334 LYS A C 1
ATOM 2747 O O . LYS A 1 334 ? 62.785 7.981 -61.731 1.00 75.06 334 LYS A O 1
ATOM 2752 N N . ARG A 1 335 ? 62.717 5.857 -62.467 1.00 69.31 335 ARG A N 1
ATOM 2753 C CA . ARG A 1 335 ? 62.860 6.199 -63.886 1.00 69.31 335 ARG A CA 1
ATOM 2754 C C . ARG A 1 335 ? 61.671 7.000 -64.422 1.00 69.31 335 ARG A C 1
ATOM 2756 O O . ARG A 1 335 ? 61.873 7.968 -65.143 1.00 69.31 335 ARG A O 1
ATOM 2763 N N . VAL A 1 336 ? 60.443 6.653 -64.033 1.00 69.00 336 VAL A N 1
ATOM 2764 C CA . VAL A 1 336 ? 59.239 7.438 -64.364 1.00 69.00 336 VAL A CA 1
ATOM 2765 C C . VAL A 1 336 ? 59.319 8.834 -63.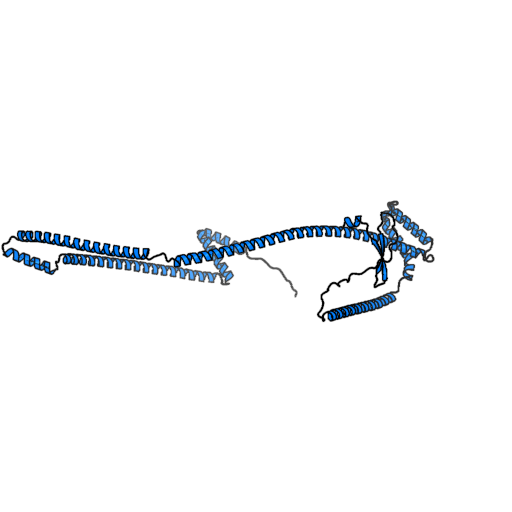743 1.00 69.00 336 VAL A C 1
ATOM 2767 O O . VAL A 1 336 ? 59.064 9.817 -64.427 1.00 69.00 336 VAL A O 1
ATOM 2770 N N . VAL A 1 337 ? 59.728 8.949 -62.478 1.00 69.62 337 VAL A N 1
ATOM 2771 C CA . VAL A 1 337 ? 59.897 10.240 -61.789 1.00 69.62 337 VAL A CA 1
ATOM 2772 C C . VAL A 1 337 ? 60.981 11.091 -62.463 1.00 69.62 337 VAL A C 1
ATOM 2774 O O . VAL A 1 337 ? 60.759 12.279 -62.679 1.00 69.62 337 VAL A O 1
ATOM 2777 N N . GLU A 1 338 ? 62.117 10.509 -62.853 1.00 70.44 338 GLU A N 1
ATOM 2778 C CA . GLU A 1 338 ? 63.177 11.198 -63.608 1.00 70.44 338 GLU A CA 1
ATOM 2779 C C . GLU A 1 338 ? 62.674 11.760 -64.944 1.00 70.44 338 GLU A C 1
ATOM 2781 O O . GLU A 1 338 ? 63.036 12.877 -65.311 1.00 70.44 338 GLU A O 1
ATOM 2786 N N . LEU A 1 339 ? 61.816 11.012 -65.644 1.00 68.69 339 LEU A N 1
ATOM 2787 C CA . LEU A 1 339 ? 61.255 11.412 -66.936 1.00 68.69 339 LEU A CA 1
ATOM 2788 C C . LEU A 1 339 ? 60.112 12.433 -66.806 1.00 68.69 339 LEU A C 1
ATOM 2790 O O . LEU A 1 339 ? 59.969 13.305 -67.657 1.00 68.69 339 LEU A O 1
ATOM 2794 N N . VAL A 1 340 ? 59.308 12.355 -65.741 1.00 63.94 340 VAL A N 1
ATOM 2795 C CA . VAL A 1 340 ? 58.093 13.170 -65.565 1.00 63.94 340 VAL A CA 1
ATOM 2796 C C . VAL A 1 340 ? 58.348 14.459 -64.764 1.00 63.94 340 VAL A C 1
ATOM 2798 O O . VAL A 1 340 ? 57.749 15.494 -65.061 1.00 63.94 340 VAL A O 1
ATOM 2801 N N . MET A 1 341 ? 59.252 14.463 -63.774 1.00 65.94 341 MET A N 1
ATOM 2802 C CA . MET A 1 341 ? 59.483 15.642 -62.917 1.00 65.94 341 MET A CA 1
ATOM 2803 C C . MET A 1 341 ? 59.926 16.923 -63.639 1.00 65.94 341 MET A C 1
ATOM 2805 O O . MET A 1 341 ? 59.533 18.000 -63.179 1.00 65.94 341 MET A O 1
ATOM 2809 N N . PRO A 1 342 ? 60.724 16.876 -64.723 1.00 65.94 342 PRO A N 1
ATOM 2810 C CA . PRO A 1 342 ? 61.040 18.073 -65.498 1.00 65.94 342 PRO A CA 1
ATOM 2811 C C . PRO A 1 342 ? 59.788 18.734 -66.094 1.00 65.94 342 PRO A C 1
ATOM 2813 O O . PRO A 1 342 ? 59.700 19.957 -66.089 1.00 65.94 342 PRO A O 1
ATOM 2816 N N . VAL A 1 343 ? 58.802 17.933 -66.516 1.00 59.25 343 VAL A N 1
ATOM 2817 C CA . VAL A 1 343 ? 57.540 18.395 -67.122 1.00 59.25 343 VAL A CA 1
ATOM 2818 C C . VAL A 1 343 ? 56.584 18.958 -66.063 1.00 59.25 343 VAL A C 1
ATOM 2820 O O . VAL A 1 343 ? 55.968 20.001 -66.264 1.00 59.25 343 VAL A O 1
ATOM 2823 N N . ILE A 1 344 ? 56.526 18.334 -64.880 1.00 58.97 344 ILE A N 1
ATOM 2824 C CA . ILE A 1 344 ? 55.713 18.829 -63.753 1.00 58.97 344 ILE A CA 1
ATOM 2825 C C . ILE A 1 344 ? 56.223 20.190 -63.247 1.00 58.97 344 ILE A C 1
ATOM 2827 O O . ILE A 1 344 ? 55.428 21.062 -62.901 1.00 58.97 344 ILE A O 1
ATOM 2831 N N . ARG A 1 345 ? 57.546 20.420 -63.213 1.00 58.75 345 ARG A N 1
ATOM 2832 C CA . ARG A 1 345 ? 58.104 21.707 -62.752 1.00 58.75 345 ARG A CA 1
ATOM 2833 C C . ARG A 1 345 ? 57.714 22.894 -63.630 1.00 58.75 345 ARG A C 1
ATOM 2835 O O . ARG A 1 345 ? 57.649 23.999 -63.102 1.00 58.75 345 ARG A O 1
ATOM 2842 N N . SER A 1 346 ? 57.468 22.688 -64.924 1.00 56.72 346 SER A N 1
ATOM 2843 C CA . SER A 1 346 ? 57.010 23.754 -65.825 1.00 56.72 346 SER A CA 1
ATOM 2844 C C . SER A 1 346 ? 55.524 24.103 -65.677 1.00 56.72 346 SER A C 1
ATOM 2846 O O . SER A 1 346 ? 55.128 25.175 -66.123 1.00 56.72 346 SER A O 1
ATOM 2848 N N . GLU A 1 347 ? 54.714 23.254 -65.033 1.00 54.03 347 GLU A N 1
ATOM 2849 C CA . GLU A 1 347 ? 53.265 23.463 -64.855 1.00 54.03 347 GLU A CA 1
ATOM 2850 C C . GLU A 1 347 ? 52.859 23.870 -63.424 1.00 54.03 347 GLU A C 1
ATOM 2852 O O . GLU A 1 347 ? 51.724 24.285 -63.189 1.00 54.03 347 GLU A O 1
ATOM 2857 N N . LEU A 1 348 ? 53.769 23.782 -62.448 1.00 55.97 348 LEU A N 1
ATOM 2858 C CA . LEU A 1 348 ? 53.484 24.151 -61.061 1.00 55.97 348 LEU A CA 1
ATOM 2859 C C . LEU A 1 348 ? 53.441 25.677 -60.872 1.00 55.97 348 LEU A C 1
ATOM 2861 O O . LEU A 1 348 ? 54.416 26.391 -61.108 1.00 55.97 348 LEU A O 1
ATOM 2865 N N . VAL A 1 349 ? 52.306 26.168 -60.372 1.00 55.22 349 VAL A N 1
ATOM 2866 C CA . VAL A 1 349 ? 52.097 27.575 -60.010 1.00 55.22 349 VAL A CA 1
ATOM 2867 C C . VAL A 1 349 ? 52.982 27.938 -58.801 1.00 55.22 349 VAL A C 1
ATOM 2869 O O . VAL A 1 349 ? 52.893 27.272 -57.766 1.00 55.22 349 VAL A O 1
ATOM 2872 N N . PRO A 1 350 ? 53.826 28.988 -58.877 1.00 62.31 350 PRO A N 1
ATOM 2873 C CA . PRO A 1 350 ? 54.667 29.411 -57.758 1.00 62.31 350 PRO A CA 1
ATOM 2874 C C . PRO A 1 350 ? 53.861 29.730 -56.489 1.00 62.31 350 PRO A C 1
ATOM 2876 O O . PRO A 1 350 ? 52.793 30.336 -56.558 1.00 62.31 350 PRO A O 1
ATOM 2879 N N . HIS A 1 351 ? 54.409 29.394 -55.318 1.00 56.19 351 HIS A N 1
ATOM 2880 C CA . HIS A 1 351 ? 53.717 29.500 -54.023 1.00 56.19 351 HIS A CA 1
ATOM 2881 C C . HIS A 1 351 ? 53.134 30.897 -53.731 1.00 56.19 351 HIS A C 1
ATOM 2883 O O . HIS A 1 351 ? 52.026 31.012 -53.216 1.00 56.19 351 HIS A O 1
ATOM 2889 N N 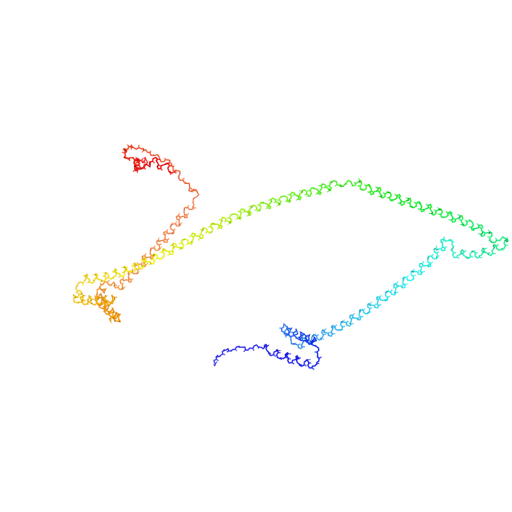. TRP A 1 352 ? 53.820 31.964 -54.151 1.00 72.38 352 TRP A N 1
ATOM 2890 C CA . TRP A 1 352 ? 53.349 33.343 -53.974 1.00 72.38 352 TRP A CA 1
ATOM 2891 C C . TRP A 1 352 ? 52.066 33.662 -54.765 1.00 72.38 352 TRP A C 1
ATOM 2893 O O . TRP A 1 352 ? 51.263 34.490 -54.336 1.00 72.38 352 TRP A O 1
ATOM 2903 N N . VAL A 1 353 ? 51.849 33.008 -55.913 1.00 68.62 353 VAL A N 1
ATOM 2904 C CA . VAL A 1 353 ? 50.618 33.151 -56.708 1.00 68.62 353 VAL A CA 1
ATOM 2905 C C . VAL A 1 353 ? 49.468 32.426 -56.010 1.00 68.62 353 VAL A C 1
ATOM 2907 O O . VAL A 1 353 ? 48.355 32.944 -55.963 1.00 68.62 353 VAL A O 1
ATOM 2910 N N . PHE A 1 354 ? 49.746 31.264 -55.413 1.00 65.25 354 PHE A N 1
ATOM 2911 C CA . PHE A 1 354 ? 48.768 30.508 -54.633 1.00 65.25 354 PHE A CA 1
ATOM 2912 C C . PHE A 1 354 ? 48.317 31.276 -53.382 1.00 65.25 354 PHE A C 1
ATOM 2914 O O . PHE A 1 354 ? 47.119 31.446 -53.179 1.00 65.25 354 PHE A O 1
ATOM 2921 N N . GLU A 1 355 ? 49.250 31.832 -52.599 1.00 67.88 355 GLU A N 1
ATOM 2922 C CA . GLU A 1 355 ? 48.913 32.652 -51.423 1.00 67.88 355 GLU A CA 1
ATOM 2923 C C . GLU A 1 355 ? 48.054 33.872 -51.783 1.00 67.88 355 GLU A C 1
ATOM 2925 O O . GLU A 1 355 ? 47.176 34.277 -51.017 1.00 67.88 355 GLU A O 1
ATOM 2930 N N . LYS A 1 356 ? 48.300 34.474 -52.953 1.00 77.06 356 LYS A N 1
ATOM 2931 C CA . LYS A 1 356 ? 47.510 35.605 -53.441 1.00 77.06 356 LYS A CA 1
ATOM 2932 C C . LYS A 1 356 ? 46.078 35.185 -53.785 1.00 77.06 356 LYS A C 1
ATOM 2934 O O . LYS A 1 356 ? 45.140 35.837 -53.337 1.00 77.06 356 LYS A O 1
ATOM 2939 N N . LEU A 1 357 ? 45.912 34.073 -54.499 1.00 70.75 357 LEU A N 1
ATOM 2940 C CA . LEU A 1 357 ? 44.597 33.516 -54.830 1.00 70.75 357 LEU A CA 1
ATOM 2941 C C . LEU A 1 357 ? 43.823 33.073 -53.582 1.00 70.75 357 LEU A C 1
ATOM 2943 O O . LEU A 1 357 ? 42.613 33.262 -53.506 1.00 70.75 357 LEU A O 1
ATOM 2947 N N . GLU A 1 358 ? 44.507 32.527 -52.578 1.00 75.62 358 GLU A N 1
ATOM 2948 C CA . GLU A 1 358 ? 43.873 32.105 -51.329 1.00 75.62 358 GLU A CA 1
ATOM 2949 C C . GLU A 1 358 ? 43.335 33.300 -50.525 1.00 75.62 358 GLU A C 1
ATOM 2951 O O . GLU A 1 358 ? 42.254 33.223 -49.934 1.00 75.62 358 GLU A O 1
ATOM 2956 N N . LYS A 1 359 ? 44.055 34.431 -50.530 1.00 81.62 359 LYS A N 1
ATOM 2957 C CA . LYS A 1 359 ? 43.577 35.688 -49.933 1.00 81.62 359 LYS A CA 1
ATOM 2958 C C . LYS A 1 359 ? 42.355 36.228 -50.670 1.00 81.62 359 LYS A C 1
ATOM 2960 O O . LYS A 1 359 ? 41.345 36.502 -50.026 1.00 81.62 359 LYS A O 1
ATOM 2965 N N . GLU A 1 360 ? 42.412 36.297 -52.000 1.00 79.88 360 GLU A N 1
ATOM 2966 C CA . GLU A 1 360 ? 41.283 36.748 -52.827 1.00 79.88 360 GLU A CA 1
ATOM 2967 C C . GLU A 1 360 ? 40.046 35.854 -52.625 1.00 79.88 360 GLU A C 1
ATOM 2969 O O . GLU A 1 360 ? 38.924 36.343 -52.495 1.00 79.88 360 GLU A O 1
ATOM 2974 N N . PHE A 1 361 ? 40.236 34.540 -52.494 1.00 79.00 361 PHE A N 1
ATOM 2975 C CA . PHE A 1 361 ? 39.146 33.606 -52.221 1.00 79.00 361 PHE A CA 1
ATOM 2976 C C . PHE A 1 361 ? 38.507 33.827 -50.843 1.00 79.00 361 PHE A C 1
ATOM 2978 O O . PHE A 1 361 ? 37.279 33.827 -50.723 1.00 79.00 361 PHE A O 1
ATOM 2985 N N . LYS A 1 362 ? 39.316 34.056 -49.799 1.00 82.50 362 LYS A N 1
ATOM 2986 C CA . LYS A 1 362 ? 38.820 34.350 -48.442 1.00 82.50 362 LYS A CA 1
ATOM 2987 C C . LYS A 1 362 ? 38.016 35.651 -48.400 1.00 82.50 362 LYS A C 1
ATOM 2989 O O . LYS A 1 362 ? 36.972 35.693 -47.753 1.00 82.50 362 LYS A O 1
ATOM 2994 N N . GLU A 1 363 ? 38.452 36.680 -49.123 1.00 87.12 363 GLU A N 1
ATOM 2995 C CA . GLU A 1 363 ? 37.723 37.950 -49.239 1.00 87.12 363 GLU A CA 1
ATOM 2996 C C . GLU A 1 363 ? 36.368 37.773 -49.938 1.00 87.12 363 GLU A C 1
ATOM 2998 O O . GLU A 1 363 ? 35.343 38.269 -49.460 1.00 87.12 363 GLU A O 1
ATOM 3003 N N . VAL A 1 364 ? 36.330 37.012 -51.036 1.00 87.00 364 VAL A N 1
ATOM 3004 C CA . VAL A 1 364 ? 35.084 36.713 -51.760 1.00 87.00 364 VAL A CA 1
ATOM 3005 C C . VAL A 1 364 ? 34.126 35.879 -50.905 1.00 87.00 364 VAL A C 1
ATOM 3007 O O . VAL A 1 364 ? 32.927 36.165 -50.870 1.00 87.00 364 VAL A O 1
ATOM 3010 N N . ALA A 1 365 ? 34.636 34.887 -50.173 1.00 83.00 365 ALA A N 1
ATOM 3011 C CA . ALA A 1 365 ? 33.834 34.065 -49.272 1.00 83.00 365 ALA A CA 1
ATOM 3012 C C . ALA A 1 365 ? 33.224 34.890 -48.125 1.00 83.00 365 ALA A C 1
ATOM 3014 O O . ALA A 1 365 ? 32.032 34.760 -47.843 1.00 83.00 365 ALA A O 1
ATOM 3015 N N . ALA A 1 366 ? 34.003 35.790 -47.514 1.00 85.69 366 ALA A N 1
ATOM 3016 C CA . ALA A 1 366 ? 33.514 36.689 -46.469 1.00 85.69 366 ALA A CA 1
ATOM 3017 C C . ALA A 1 366 ? 32.411 37.625 -46.989 1.00 85.69 366 ALA A C 1
ATOM 3019 O O . ALA A 1 366 ? 31.382 37.808 -46.337 1.00 85.69 366 ALA A O 1
ATOM 3020 N N . ARG A 1 367 ? 32.584 38.166 -48.201 1.00 88.69 367 ARG A N 1
ATOM 3021 C CA . ARG A 1 367 ? 31.583 39.029 -48.840 1.00 88.69 367 ARG A CA 1
ATOM 3022 C C . ARG A 1 367 ? 30.285 38.286 -49.157 1.00 88.69 367 ARG A C 1
ATOM 3024 O O . ARG A 1 367 ? 29.206 38.857 -49.030 1.00 88.69 367 ARG A O 1
ATOM 3031 N N . LYS A 1 368 ? 30.376 37.013 -49.548 1.00 88.00 368 LYS A N 1
ATOM 3032 C CA . LYS A 1 368 ? 29.205 36.160 -49.780 1.00 88.00 368 LYS A CA 1
ATOM 3033 C C . LYS A 1 368 ? 28.406 35.937 -48.490 1.00 88.00 368 LYS A C 1
ATOM 3035 O O . LYS A 1 368 ? 27.194 36.119 -48.512 1.00 88.00 368 LYS A O 1
ATOM 3040 N N . ALA A 1 369 ? 29.077 35.623 -47.381 1.00 85.50 369 ALA A N 1
ATOM 3041 C CA . ALA A 1 369 ? 28.420 35.396 -46.091 1.00 85.50 369 ALA A CA 1
ATOM 3042 C C . ALA A 1 369 ? 27.671 36.644 -45.583 1.00 85.50 369 ALA A C 1
ATOM 3044 O O . ALA A 1 369 ? 26.531 36.549 -45.138 1.00 85.50 369 ALA A O 1
ATOM 3045 N N . GLN A 1 370 ? 28.270 37.831 -45.730 1.00 88.38 370 GLN A N 1
ATOM 3046 C CA . GLN A 1 370 ? 27.622 39.098 -45.366 1.00 88.38 370 GLN A CA 1
ATOM 3047 C C . GLN A 1 370 ? 26.330 39.344 -46.161 1.00 88.38 370 GLN A C 1
ATOM 3049 O O . GLN A 1 370 ? 25.309 39.718 -45.589 1.00 88.38 370 GLN A O 1
ATOM 3054 N N . LEU A 1 371 ? 26.350 39.090 -47.474 1.00 88.69 371 LEU A N 1
ATOM 3055 C CA . LEU A 1 371 ? 25.170 39.249 -48.332 1.00 88.69 371 LEU A CA 1
ATOM 3056 C C . LEU A 1 371 ? 24.069 38.220 -48.030 1.00 88.69 371 LEU A C 1
ATOM 3058 O O . LEU A 1 371 ? 22.886 38.508 -48.232 1.00 88.69 371 LEU A O 1
ATOM 3062 N N . GLU A 1 372 ? 24.435 37.023 -47.571 1.00 85.25 372 GLU A N 1
ATOM 3063 C CA . GLU A 1 372 ? 23.481 36.004 -47.124 1.00 85.25 372 GLU A CA 1
ATOM 3064 C C . GLU A 1 372 ? 22.790 36.432 -45.820 1.00 85.25 372 GLU A C 1
ATOM 3066 O O . GLU A 1 372 ? 21.559 36.403 -45.760 1.00 85.25 372 GLU A O 1
ATOM 3071 N N . GLU A 1 373 ? 23.535 36.947 -44.834 1.00 88.12 373 GLU A N 1
ATOM 3072 C CA . GLU A 1 373 ? 22.956 37.506 -43.602 1.00 88.12 373 GLU A CA 1
ATOM 3073 C C . GLU A 1 373 ? 22.026 38.696 -43.878 1.00 88.12 373 GLU A C 1
ATOM 3075 O O . GLU A 1 373 ? 20.943 38.795 -43.298 1.00 88.12 373 GLU A O 1
ATOM 3080 N N . GLU A 1 374 ? 22.414 39.608 -44.773 1.00 86.56 374 GLU A N 1
ATOM 3081 C CA . GLU A 1 374 ? 21.560 40.730 -45.175 1.00 86.56 374 GLU A CA 1
ATOM 3082 C C . GLU A 1 374 ? 20.269 40.247 -45.848 1.00 86.56 374 GLU A C 1
ATOM 3084 O O . GLU A 1 374 ? 19.186 40.753 -45.546 1.00 86.56 374 GLU A O 1
ATOM 3089 N N . ASN A 1 375 ? 20.346 39.224 -46.705 1.00 84.25 375 ASN A N 1
ATOM 3090 C CA . ASN A 1 375 ? 19.159 38.617 -47.308 1.00 84.25 375 ASN A CA 1
ATOM 3091 C C . ASN A 1 375 ? 18.234 37.988 -46.261 1.00 84.25 375 ASN A C 1
ATOM 3093 O O . ASN A 1 375 ? 17.012 38.103 -46.377 1.00 84.25 375 ASN A O 1
ATOM 3097 N N . GLU A 1 376 ? 18.783 37.329 -45.243 1.00 86.00 376 GLU A N 1
ATOM 3098 C CA . GLU A 1 376 ? 17.990 36.768 -44.149 1.00 86.00 376 GLU A CA 1
ATOM 3099 C C . GLU A 1 376 ? 17.326 37.854 -43.303 1.00 86.00 376 GLU A C 1
ATOM 3101 O O . GLU A 1 376 ? 16.133 37.752 -43.004 1.00 86.00 376 GLU A O 1
ATOM 3106 N N . ARG A 1 377 ? 18.046 38.934 -42.975 1.00 88.94 377 ARG A N 1
ATOM 3107 C CA . ARG A 1 377 ? 17.481 40.090 -42.261 1.00 88.94 377 ARG A CA 1
ATOM 3108 C C . ARG A 1 377 ? 16.333 40.721 -43.042 1.00 88.94 377 ARG A C 1
ATOM 3110 O O . ARG A 1 377 ? 15.246 40.878 -42.490 1.00 88.94 377 ARG A O 1
ATOM 3117 N N . LEU A 1 378 ? 16.529 40.981 -44.334 1.00 89.19 378 LEU A N 1
ATOM 3118 C CA . LEU A 1 378 ? 15.491 41.539 -45.205 1.00 89.19 378 LEU A CA 1
ATOM 3119 C C . LEU A 1 378 ? 14.285 40.600 -45.339 1.00 89.19 378 LEU A C 1
ATOM 3121 O O . LEU A 1 378 ? 13.140 41.053 -45.323 1.00 89.19 378 LEU A O 1
ATOM 3125 N N . ARG A 1 379 ? 14.502 39.281 -45.423 1.00 78.88 379 ARG A N 1
ATOM 3126 C CA . ARG A 1 379 ? 13.410 38.291 -45.401 1.00 78.88 379 ARG A CA 1
ATOM 3127 C C . ARG A 1 379 ? 12.629 38.333 -44.090 1.00 78.88 379 ARG A C 1
ATOM 3129 O O . ARG A 1 379 ? 11.400 38.269 -44.117 1.00 78.88 379 ARG A O 1
ATOM 3136 N N . ASN A 1 380 ? 13.317 38.462 -42.960 1.00 84.06 380 ASN A N 1
ATOM 3137 C CA . ASN A 1 380 ? 12.695 38.535 -41.641 1.00 84.06 380 ASN A CA 1
ATOM 3138 C C . ASN A 1 380 ? 11.893 39.828 -41.459 1.00 84.06 380 ASN A C 1
ATOM 3140 O O . ASN A 1 380 ? 10.751 39.764 -41.008 1.00 84.06 380 ASN A O 1
ATOM 3144 N N . GLU A 1 381 ? 12.422 40.975 -41.885 1.00 86.06 381 GLU A N 1
ATOM 3145 C CA . GLU A 1 381 ? 11.691 42.249 -41.902 1.00 86.06 381 GLU A CA 1
ATOM 3146 C C . GLU A 1 381 ? 10.438 42.169 -42.782 1.00 86.06 381 GLU A C 1
ATOM 3148 O O . GLU A 1 381 ? 9.356 42.604 -42.386 1.00 86.06 381 GLU A O 1
ATOM 3153 N N . LEU A 1 382 ? 10.538 41.533 -43.950 1.00 77.94 382 LEU A N 1
ATOM 3154 C CA . LEU A 1 382 ? 9.407 41.356 -44.860 1.00 77.94 382 LEU A CA 1
ATOM 3155 C C . LEU A 1 382 ? 8.333 40.424 -44.272 1.00 77.94 382 LEU A C 1
ATOM 3157 O O . LEU A 1 382 ? 7.138 40.662 -44.457 1.00 77.94 382 LEU A O 1
ATOM 3161 N N . ASN A 1 383 ? 8.735 39.399 -43.518 1.00 73.31 383 ASN A N 1
ATOM 3162 C CA . ASN A 1 383 ? 7.818 38.535 -42.773 1.00 73.31 383 ASN A CA 1
ATOM 3163 C C . ASN A 1 383 ? 7.154 39.268 -41.594 1.00 73.31 383 ASN A C 1
ATOM 3165 O O . ASN A 1 383 ? 5.961 39.080 -41.361 1.00 73.31 383 ASN A O 1
ATOM 3169 N N . GLN A 1 384 ? 7.878 40.143 -40.893 1.00 75.25 384 GLN A N 1
ATOM 3170 C CA . GLN A 1 384 ? 7.331 40.966 -39.806 1.00 75.25 384 GLN A CA 1
ATOM 3171 C C . GLN A 1 384 ? 6.333 42.012 -40.320 1.00 75.25 384 GLN A C 1
ATOM 3173 O O . GLN A 1 384 ? 5.261 42.175 -39.740 1.00 75.25 384 GLN A O 1
ATOM 3178 N N . LEU A 1 385 ? 6.623 42.655 -41.456 1.00 73.94 385 LEU A N 1
ATOM 3179 C CA . LEU A 1 385 ? 5.701 43.583 -42.125 1.00 73.94 385 LEU A CA 1
ATOM 3180 C C . LEU A 1 385 ? 4.434 42.888 -42.649 1.00 73.94 385 LEU A C 1
ATOM 3182 O O . LEU A 1 385 ? 3.381 43.515 -42.763 1.00 73.94 385 LEU A O 1
ATOM 3186 N N . ARG A 1 386 ? 4.500 41.582 -42.940 1.00 64.12 386 ARG A N 1
ATOM 3187 C CA . ARG A 1 386 ? 3.322 40.758 -43.259 1.00 64.12 386 ARG A CA 1
ATOM 3188 C C . ARG A 1 386 ? 2.496 40.375 -42.022 1.00 64.12 386 ARG A C 1
ATOM 3190 O O . ARG A 1 386 ? 1.352 39.964 -42.188 1.00 64.12 386 ARG A O 1
ATOM 3197 N N . GLY A 1 387 ? 3.030 40.537 -40.808 1.00 53.69 387 GLY A N 1
ATOM 3198 C CA . GLY A 1 387 ? 2.381 40.180 -39.540 1.00 53.69 387 GLY A CA 1
ATOM 3199 C C . GLY A 1 387 ? 1.419 41.224 -38.952 1.00 53.69 387 GLY A C 1
ATOM 3200 O O . GLY A 1 387 ? 0.785 40.947 -37.938 1.00 53.69 387 GLY A O 1
ATOM 3201 N N . THR A 1 388 ? 1.271 42.408 -39.557 1.00 52.75 388 THR A N 1
ATOM 3202 C CA . THR A 1 388 ? 0.459 43.524 -39.022 1.00 52.75 388 THR A CA 1
ATOM 3203 C C . THR A 1 388 ? -0.592 44.044 -40.012 1.00 52.75 388 THR A C 1
ATOM 3205 O O . THR A 1 388 ? -0.732 45.242 -40.253 1.00 52.75 388 THR A O 1
ATOM 3208 N N . LYS A 1 389 ? -1.405 43.129 -40.554 1.00 40.78 389 LYS A N 1
ATOM 3209 C CA . LYS A 1 389 ? -2.773 43.403 -41.034 1.00 40.78 389 LYS A CA 1
ATOM 3210 C C . LYS A 1 389 ? -3.689 42.249 -40.603 1.00 40.78 389 LYS A C 1
ATOM 3212 O O . LYS A 1 389 ? -3.345 41.104 -40.887 1.00 40.78 389 LYS A O 1
ATOM 3217 N N . PRO A 1 390 ? -4.841 42.493 -39.950 1.00 47.00 390 PRO A N 1
ATOM 3218 C CA . PRO A 1 390 ? -5.861 41.463 -39.827 1.00 47.00 390 PRO A CA 1
ATOM 3219 C C . PRO A 1 390 ? -6.615 41.335 -41.162 1.00 47.00 390 PRO A C 1
ATOM 3221 O O . PRO A 1 390 ? -6.864 42.340 -41.825 1.00 47.00 390 PRO A O 1
ATOM 3224 N N . GLN A 1 391 ? -7.030 40.100 -41.474 1.00 38.47 391 GLN A N 1
ATOM 3225 C CA . GLN A 1 391 ? -7.671 39.589 -42.705 1.00 38.47 391 GLN A CA 1
ATOM 3226 C C . GLN A 1 391 ? -6.645 39.096 -43.747 1.00 38.47 391 GLN A C 1
ATOM 3228 O O . GLN A 1 391 ? -5.794 39.851 -44.195 1.00 38.47 391 GLN A O 1
ATOM 3233 N N . THR A 1 392 ? -6.625 37.830 -44.163 1.00 35.84 392 THR A N 1
ATOM 3234 C CA . THR A 1 392 ? -7.694 36.824 -44.213 1.00 35.84 392 THR A CA 1
ATOM 3235 C C . THR A 1 392 ? -7.055 35.437 -44.192 1.00 35.84 392 THR A C 1
ATOM 3237 O O . THR A 1 392 ? -5.931 35.255 -44.661 1.00 35.84 392 THR A O 1
ATOM 3240 N N . ALA A 1 393 ? -7.795 34.450 -43.685 1.00 35.59 393 ALA A N 1
ATOM 3241 C CA . ALA A 1 393 ? -7.561 33.046 -43.983 1.00 35.59 393 ALA A CA 1
ATOM 3242 C C . ALA A 1 393 ? -7.197 32.863 -45.463 1.00 35.59 393 ALA A C 1
ATOM 3244 O O . ALA A 1 393 ? -7.722 33.570 -46.329 1.00 35.59 393 ALA A O 1
ATOM 3245 N N . VAL A 1 394 ? -6.351 31.876 -45.750 1.00 41.78 394 VAL A N 1
ATOM 3246 C CA . VAL A 1 394 ? -6.235 31.290 -47.084 1.00 41.78 394 VAL A CA 1
ATOM 3247 C C . VAL A 1 394 ? -7.606 30.697 -47.427 1.00 41.78 394 VAL A C 1
ATOM 3249 O O . VAL A 1 394 ? -7.871 29.516 -47.235 1.00 41.78 394 VAL A O 1
ATOM 3252 N N . GLN A 1 395 ? -8.526 31.550 -47.876 1.00 38.72 395 GLN A N 1
ATOM 3253 C CA . GLN A 1 395 ? -9.643 31.139 -48.693 1.00 38.72 395 GLN A CA 1
ATOM 3254 C C . GLN A 1 395 ? -9.019 30.650 -49.990 1.00 38.72 395 GLN A C 1
ATOM 3256 O O . GLN A 1 395 ? -8.320 31.390 -50.686 1.00 38.72 395 GLN A O 1
ATOM 3261 N N . ALA A 1 396 ? -9.255 29.374 -50.280 1.00 38.31 396 ALA A N 1
ATOM 3262 C CA . ALA A 1 396 ? -9.152 28.849 -51.621 1.00 38.31 396 ALA A CA 1
ATOM 3263 C C . ALA A 1 396 ? -9.768 29.872 -52.581 1.00 38.31 396 ALA A C 1
ATOM 3265 O O . ALA A 1 396 ? -10.918 30.278 -52.409 1.00 38.31 396 ALA A O 1
ATOM 3266 N N . VAL A 1 397 ? -8.985 30.313 -53.564 1.00 38.25 397 VAL A N 1
ATOM 3267 C CA . VAL A 1 397 ? -9.497 31.098 -54.686 1.00 38.25 397 VAL A CA 1
ATOM 3268 C C . VAL A 1 397 ? -10.714 30.339 -55.226 1.00 38.25 397 VAL A C 1
ATOM 3270 O O . VAL A 1 397 ? -10.536 29.197 -55.666 1.00 38.25 397 VAL A O 1
ATOM 3273 N N . PRO A 1 398 ? -11.938 30.905 -55.212 1.00 43.53 398 PRO A N 1
ATOM 3274 C CA . PRO A 1 398 ? -13.034 30.308 -55.945 1.00 43.53 398 PRO A CA 1
ATOM 3275 C C . PRO A 1 398 ? -12.628 30.416 -57.408 1.00 43.53 398 PRO A C 1
ATOM 3277 O O . PRO A 1 398 ? -12.591 31.505 -57.985 1.00 43.53 398 PRO A O 1
ATOM 3280 N N . GLN A 1 399 ? -12.222 29.293 -57.997 1.00 43.88 399 GLN A N 1
ATOM 3281 C CA . GLN A 1 399 ? -11.983 29.238 -59.424 1.00 43.88 399 GLN A CA 1
ATOM 3282 C C . GLN A 1 399 ? -13.323 29.513 -60.100 1.00 43.88 399 GLN A C 1
ATOM 3284 O O . GLN A 1 399 ? -14.204 28.657 -60.133 1.00 43.88 399 GLN A O 1
ATOM 3289 N N . LEU A 1 400 ? -13.490 30.728 -60.626 1.00 47.81 400 LEU A N 1
ATOM 3290 C CA . LEU A 1 400 ? -14.554 31.011 -61.579 1.00 47.81 400 LEU A CA 1
ATOM 3291 C C . LEU A 1 400 ? -14.476 29.948 -62.689 1.00 47.81 400 LEU A C 1
ATOM 3293 O O . LEU A 1 400 ? -13.376 29.688 -63.195 1.00 47.81 400 LEU A O 1
ATOM 3297 N N . PRO A 1 401 ? -15.600 29.311 -63.064 1.00 40.78 401 PRO A N 1
ATOM 3298 C CA . PRO A 1 401 ? -15.586 28.212 -64.016 1.00 40.78 401 PRO A CA 1
ATOM 3299 C C . PRO A 1 401 ? -14.987 28.698 -65.337 1.00 40.78 401 PRO A C 1
ATOM 3301 O O . PRO A 1 401 ? -15.520 29.597 -65.994 1.00 40.78 401 PRO A O 1
ATOM 3304 N N . ARG A 1 402 ? -13.843 28.121 -65.720 1.00 50.56 402 ARG A N 1
ATOM 3305 C CA . ARG A 1 402 ? -13.161 28.441 -66.977 1.00 50.56 402 ARG A CA 1
ATOM 3306 C C . ARG A 1 402 ? -14.067 28.018 -68.136 1.00 50.56 402 ARG A C 1
ATOM 3308 O O . ARG A 1 402 ? -14.192 26.835 -68.432 1.00 50.56 402 ARG A O 1
ATOM 3315 N N . LYS A 1 403 ? -14.716 28.982 -68.794 1.00 41.38 403 LYS A N 1
ATOM 3316 C CA . LYS A 1 403 ? -15.479 28.738 -70.027 1.00 41.38 403 LYS A CA 1
ATOM 3317 C C . LYS A 1 403 ? -14.511 28.558 -71.198 1.00 41.38 403 LYS A C 1
ATOM 3319 O O . LYS A 1 403 ? -13.797 29.489 -71.568 1.00 41.38 403 LYS A O 1
ATOM 3324 N N . PHE A 1 404 ? -14.502 27.367 -71.790 1.00 47.00 404 PHE A N 1
ATOM 3325 C CA . PHE A 1 404 ? -13.756 27.060 -73.011 1.00 47.00 404 PHE A CA 1
ATOM 3326 C C . PHE A 1 404 ? -14.702 27.063 -74.219 1.00 47.00 404 PHE A C 1
ATOM 3328 O O . PHE A 1 404 ? -15.791 26.498 -74.151 1.00 47.00 404 PHE A O 1
ATOM 3335 N N . GLN A 1 405 ? -14.289 27.689 -75.327 1.00 47.81 405 GLN A N 1
ATOM 3336 C CA . GLN A 1 405 ? -15.005 27.630 -76.608 1.00 47.81 405 GLN A CA 1
ATOM 3337 C C . GLN A 1 405 ? -14.312 26.647 -77.558 1.00 47.81 405 GLN A C 1
ATOM 3339 O O . GLN A 1 405 ? -13.099 26.701 -77.779 1.00 47.81 405 GLN A O 1
ATOM 3344 N N . LEU A 1 406 ? -15.105 25.738 -78.121 1.00 48.09 406 LEU A N 1
ATOM 3345 C CA . LEU A 1 406 ? -14.666 24.676 -79.022 1.00 48.09 406 LEU A CA 1
ATOM 3346 C C . LEU A 1 406 ? -14.595 25.239 -80.446 1.00 48.09 406 LEU A C 1
ATOM 3348 O O . LEU A 1 406 ? -15.622 25.569 -81.030 1.00 48.09 406 LEU A O 1
ATOM 3352 N N . LEU A 1 407 ? -13.385 25.402 -80.992 1.00 53.44 407 LEU A N 1
ATOM 3353 C CA . LEU A 1 407 ? -13.221 26.148 -82.245 1.00 53.44 407 LEU A CA 1
ATOM 3354 C C . LEU A 1 407 ? -13.523 25.319 -83.498 1.00 53.44 407 LEU A C 1
ATOM 3356 O O . LEU A 1 407 ? -14.218 25.837 -84.363 1.00 53.44 407 LEU A O 1
ATOM 3360 N N . LYS A 1 408 ? -13.051 24.066 -83.621 1.00 51.25 408 LYS A N 1
ATOM 3361 C CA . LYS A 1 408 ? -13.428 23.126 -84.706 1.00 51.25 408 LYS A CA 1
ATOM 3362 C C . LYS A 1 408 ? -13.178 21.671 -84.285 1.00 51.25 408 LYS A C 1
ATOM 3364 O O . LYS A 1 408 ? -12.093 21.360 -83.798 1.00 51.25 408 LYS A O 1
ATOM 3369 N N . LYS A 1 409 ? -14.141 20.777 -84.541 1.00 48.00 409 LYS A N 1
ATOM 3370 C CA . LYS A 1 409 ? -13.937 19.317 -84.537 1.00 48.00 409 LYS A CA 1
ATOM 3371 C C . LYS A 1 409 ? -13.180 18.971 -85.824 1.00 48.00 409 LYS A C 1
ATOM 3373 O O . LYS A 1 409 ? -13.680 19.260 -86.908 1.00 48.00 409 LYS A O 1
ATOM 3378 N N . LYS A 1 410 ? -11.969 18.424 -85.730 1.00 44.41 410 LYS A N 1
ATOM 3379 C CA . LYS A 1 410 ? -11.264 17.881 -86.897 1.00 44.41 410 LYS A CA 1
ATOM 3380 C C . LYS A 1 410 ? -10.987 16.400 -86.676 1.00 44.41 410 LYS A C 1
ATOM 3382 O O . LYS A 1 410 ? -10.239 16.059 -85.772 1.00 44.41 410 LYS A O 1
ATOM 3387 N N . THR A 1 411 ? -11.638 15.630 -87.543 1.00 43.31 411 THR A N 1
ATOM 3388 C CA . THR A 1 411 ? -11.259 14.345 -88.143 1.00 43.31 411 THR A CA 1
ATOM 3389 C C . THR A 1 411 ? -10.889 13.193 -87.208 1.00 43.31 411 THR A C 1
ATOM 3391 O O . THR A 1 411 ? -9.913 13.245 -86.468 1.00 43.31 411 THR A O 1
ATOM 3394 N N . GLU A 1 412 ? -11.676 12.126 -87.322 1.00 43.78 412 GLU A N 1
ATOM 3395 C CA . GLU A 1 412 ? -11.452 10.813 -86.724 1.00 43.78 412 GLU A CA 1
ATOM 3396 C C . GLU A 1 412 ? -10.170 10.185 -87.293 1.00 43.78 412 GLU A C 1
ATOM 3398 O O . GLU A 1 412 ? -9.982 10.124 -88.509 1.00 43.78 412 GLU A O 1
ATOM 3403 N N . LEU A 1 413 ? -9.287 9.728 -86.405 1.00 38.78 413 LEU A N 1
ATOM 3404 C CA . LEU A 1 413 ? -8.287 8.713 -86.717 1.00 38.78 413 LEU A CA 1
ATOM 3405 C C . LEU A 1 413 ? -8.699 7.431 -85.986 1.00 38.78 413 LEU A C 1
ATOM 3407 O O . LEU A 1 413 ? -9.177 7.517 -84.862 1.00 38.78 413 LEU A O 1
ATOM 3411 N N . SER A 1 414 ? -8.522 6.306 -86.683 1.00 45.34 414 SER A N 1
ATOM 3412 C CA . SER A 1 414 ? -8.650 4.888 -86.299 1.00 45.34 414 SER A CA 1
ATOM 3413 C C . SER A 1 414 ? -8.975 4.540 -84.835 1.00 45.34 414 SER A C 1
ATOM 3415 O O . SER A 1 414 ? -8.394 5.088 -83.902 1.00 45.34 414 SER A O 1
ATOM 3417 N N . THR A 1 415 ? -9.819 3.512 -84.688 1.00 52.00 415 THR A N 1
ATOM 3418 C CA . THR A 1 415 ? -10.581 3.020 -83.516 1.00 52.00 415 THR A CA 1
ATOM 3419 C C . THR A 1 415 ? -9.881 2.889 -82.158 1.00 52.00 415 THR A C 1
ATOM 3421 O O . THR A 1 415 ? -10.582 2.758 -81.159 1.00 52.00 415 THR A O 1
ATOM 3424 N N . ASP A 1 416 ? -8.555 3.004 -82.082 1.00 52.22 416 ASP A N 1
ATOM 3425 C CA . ASP A 1 416 ? -7.781 2.675 -80.876 1.00 52.22 416 ASP A CA 1
ATOM 3426 C C . ASP A 1 416 ? -7.049 3.891 -80.274 1.00 52.22 416 ASP A C 1
ATOM 3428 O O . ASP A 1 416 ? -6.275 3.758 -79.331 1.00 52.22 416 ASP A O 1
ATOM 3432 N N . SER A 1 417 ? -7.278 5.105 -80.789 1.00 51.81 417 SER A N 1
ATOM 3433 C CA . SER A 1 417 ? -6.686 6.324 -80.221 1.00 51.81 417 SER A CA 1
ATOM 3434 C C . SER A 1 417 ? -7.703 7.464 -80.152 1.00 51.81 417 SER A C 1
ATOM 3436 O O . SER A 1 417 ? -8.287 7.854 -81.158 1.00 51.81 417 SER A O 1
ATOM 3438 N N . GLY A 1 418 ? -7.938 7.970 -78.938 1.00 57.47 418 GLY A N 1
ATOM 3439 C CA . GLY A 1 418 ? -9.026 8.892 -78.604 1.00 57.47 418 GLY A CA 1
ATOM 3440 C C . GLY A 1 418 ? -9.097 10.202 -79.407 1.00 57.47 418 GLY A C 1
ATOM 3441 O O . GLY A 1 418 ? -8.171 10.619 -80.110 1.00 57.47 418 GLY A O 1
ATOM 3442 N N . ILE A 1 419 ? -10.235 10.894 -79.287 1.00 58.94 419 ILE A N 1
ATOM 3443 C CA . ILE A 1 419 ? -10.560 12.085 -80.087 1.00 58.94 419 ILE A CA 1
ATOM 3444 C C . ILE A 1 419 ? -9.682 13.270 -79.660 1.00 58.94 419 ILE A C 1
ATOM 3446 O O . ILE A 1 419 ? -9.731 13.717 -78.512 1.00 58.94 419 ILE A O 1
ATOM 3450 N N . LYS A 1 420 ? -8.932 13.854 -80.604 1.00 61.28 420 LYS A N 1
ATOM 3451 C CA . LYS A 1 420 ? -8.136 15.069 -80.361 1.00 61.28 420 LYS A CA 1
ATOM 3452 C C . LYS A 1 420 ? -8.976 16.328 -80.556 1.00 61.28 420 LYS A C 1
ATOM 3454 O O . LYS A 1 420 ? -9.453 16.609 -81.655 1.00 61.28 420 LYS A O 1
ATOM 3459 N N . ILE A 1 421 ? -9.108 17.138 -79.508 1.00 58.38 421 ILE A N 1
ATOM 3460 C CA . ILE A 1 421 ? -9.788 18.435 -79.554 1.00 58.38 421 ILE A CA 1
ATOM 3461 C C . ILE A 1 421 ? -8.799 19.552 -79.232 1.00 58.38 421 ILE A C 1
ATOM 3463 O O . ILE A 1 421 ? -8.069 19.516 -78.242 1.00 58.38 421 ILE A O 1
ATOM 3467 N N . LYS A 1 422 ? -8.800 20.591 -80.072 1.00 56.44 422 LYS A N 1
ATOM 3468 C CA . LYS A 1 422 ? -8.043 21.820 -79.830 1.00 56.44 422 LYS A CA 1
ATOM 3469 C C . LYS A 1 422 ? -8.942 22.840 -79.135 1.00 56.44 422 LYS A C 1
ATOM 3471 O O . LYS A 1 422 ? -9.898 23.337 -79.734 1.00 56.44 422 LYS A O 1
ATOM 3476 N N . LEU A 1 423 ? -8.625 23.153 -77.884 1.00 57.50 423 LEU A N 1
ATOM 3477 C CA . LEU A 1 423 ? -9.343 24.134 -77.074 1.00 57.50 423 LEU A CA 1
ATOM 3478 C C . LEU A 1 423 ? -8.531 25.423 -77.003 1.00 57.50 423 LEU A C 1
ATOM 3480 O O . LEU A 1 423 ? -7.321 25.389 -76.782 1.00 57.50 423 LEU A O 1
ATOM 3484 N N . LYS A 1 424 ? -9.193 26.565 -77.192 1.00 57.78 424 LYS A N 1
ATOM 3485 C CA . LYS A 1 424 ? -8.585 27.888 -77.017 1.00 57.78 424 LYS A CA 1
ATOM 3486 C C . LYS A 1 424 ? -9.240 28.566 -75.822 1.00 57.78 424 LYS A C 1
ATOM 3488 O O . LYS A 1 424 ? -10.466 28.645 -75.743 1.00 57.78 424 LYS A O 1
ATOM 3493 N N . CYS A 1 425 ? -8.425 29.035 -74.884 1.00 49.88 425 CYS A N 1
ATOM 3494 C CA . CYS A 1 425 ? -8.916 29.829 -73.765 1.00 49.88 425 CYS A CA 1
ATOM 3495 C C . CYS A 1 425 ? -9.332 31.214 -74.272 1.00 49.88 425 CYS A C 1
ATOM 3497 O O . CYS A 1 425 ? -8.555 31.884 -74.950 1.00 49.88 425 CYS A O 1
ATOM 3499 N N . VAL A 1 426 ? -10.542 31.658 -73.932 1.00 56.97 426 VAL A N 1
ATOM 3500 C CA . VAL A 1 426 ? -11.091 32.937 -74.417 1.00 56.97 426 VAL A CA 1
ATOM 3501 C C . VAL A 1 426 ? -10.345 34.141 -73.821 1.00 56.97 426 VAL A C 1
ATOM 3503 O O . VAL A 1 426 ? -10.238 35.175 -74.469 1.00 56.97 426 VAL A O 1
ATOM 3506 N N . TYR A 1 427 ? -9.759 33.992 -72.628 1.00 49.72 427 TYR A N 1
ATOM 3507 C CA . TYR A 1 427 ? -9.141 35.097 -71.885 1.00 49.72 427 TYR A CA 1
ATOM 3508 C C . TYR A 1 427 ? -7.653 35.298 -72.183 1.00 49.72 427 TYR A C 1
ATOM 3510 O O . TYR A 1 427 ? -7.210 36.428 -72.338 1.00 49.72 427 TYR A O 1
ATOM 3518 N N . CYS A 1 428 ? -6.875 34.217 -72.290 1.00 60.91 428 CYS A N 1
ATOM 3519 C CA . CYS A 1 428 ? -5.434 34.303 -72.566 1.00 60.91 428 CYS A CA 1
ATOM 3520 C C . CYS A 1 428 ? -5.054 33.862 -73.984 1.00 60.91 428 CYS A C 1
ATOM 3522 O O . CYS A 1 428 ? -3.878 33.844 -74.324 1.00 60.91 428 CYS A O 1
ATOM 3524 N N . GLN A 1 429 ? -6.033 33.471 -74.806 1.00 58.25 429 GLN A N 1
ATOM 3525 C CA . GLN A 1 429 ? -5.865 33.012 -76.188 1.00 58.25 429 GLN A CA 1
ATOM 3526 C C . GLN A 1 429 ? -4.926 31.813 -76.408 1.00 58.25 429 GLN A C 1
ATOM 3528 O O . GLN A 1 429 ? -4.760 31.383 -77.551 1.00 58.25 429 GLN A O 1
ATOM 3533 N N . ASN A 1 430 ? -4.380 31.214 -75.350 1.00 54.81 430 ASN A N 1
ATOM 3534 C CA . ASN A 1 430 ? -3.560 30.016 -75.462 1.00 54.81 430 ASN A CA 1
ATOM 3535 C C . ASN A 1 430 ? -4.395 28.834 -75.961 1.00 54.81 430 ASN A C 1
ATOM 3537 O O . ASN A 1 430 ? -5.510 28.595 -75.481 1.00 54.81 430 ASN A O 1
ATOM 3541 N N . SER A 1 431 ? -3.856 28.109 -76.946 1.00 61.53 431 SER A N 1
ATOM 3542 C CA . SER A 1 431 ? -4.492 26.916 -77.502 1.00 61.53 431 SER A CA 1
ATOM 3543 C C . SER A 1 431 ? -3.787 25.655 -77.022 1.00 61.53 431 SER A C 1
ATOM 3545 O O . SER A 1 431 ? -2.616 25.465 -77.347 1.00 61.53 431 SER A O 1
ATOM 3547 N N . SER A 1 432 ? -4.518 24.785 -76.331 1.00 53.34 432 SER A N 1
ATOM 3548 C CA . SER A 1 432 ? -4.037 23.473 -75.896 1.00 53.34 432 SER A CA 1
ATOM 3549 C C . SER A 1 432 ? -4.740 22.373 -76.680 1.00 53.34 432 SER A C 1
ATOM 3551 O O . SER A 1 432 ? -5.935 22.454 -76.975 1.00 53.34 432 SER A O 1
ATOM 3553 N N . LEU A 1 433 ? -3.974 21.353 -77.054 1.00 60.34 433 LEU A N 1
ATOM 3554 C CA . LEU A 1 433 ? -4.455 20.192 -77.789 1.00 60.34 433 LEU A CA 1
ATOM 3555 C C . LEU A 1 433 ? -4.637 19.064 -76.774 1.00 60.34 433 LEU A C 1
ATOM 3557 O O . LEU A 1 433 ? -3.662 18.635 -76.167 1.00 60.34 433 LEU A O 1
ATOM 3561 N N . MET A 1 434 ? -5.880 18.650 -76.541 1.00 56.97 434 MET A N 1
ATOM 3562 C CA . MET A 1 434 ? -6.204 17.579 -75.599 1.00 56.97 434 MET A CA 1
ATOM 3563 C C . MET A 1 434 ? -6.723 16.360 -76.350 1.00 56.97 434 MET A C 1
ATOM 3565 O O . MET A 1 434 ? -7.458 16.493 -77.329 1.00 56.97 434 MET A O 1
ATOM 3569 N N . ILE A 1 435 ? -6.320 15.181 -75.889 1.00 61.66 435 ILE A N 1
ATOM 3570 C CA . ILE A 1 435 ? -6.806 13.889 -76.368 1.00 61.66 435 ILE A CA 1
ATOM 3571 C C . ILE A 1 435 ? -7.818 13.416 -75.329 1.00 61.66 435 ILE A C 1
ATOM 3573 O O . ILE A 1 435 ? -7.466 13.297 -74.159 1.00 61.66 435 ILE A O 1
ATOM 3577 N N . LEU A 1 436 ? -9.075 13.234 -75.728 1.00 57.88 436 LEU A N 1
ATOM 3578 C CA . LEU A 1 436 ? -10.092 12.684 -74.837 1.00 57.88 436 LEU A CA 1
ATOM 3579 C C . LEU A 1 436 ? -9.923 11.160 -74.758 1.00 57.88 436 LEU A C 1
ATOM 3581 O O . LEU A 1 436 ? -9.858 10.535 -75.822 1.00 57.88 436 LEU A O 1
ATOM 3585 N N . PRO A 1 437 ? -9.862 10.582 -73.544 1.00 57.03 437 PRO A N 1
ATOM 3586 C CA . PRO A 1 437 ? -9.821 9.135 -73.351 1.00 57.03 437 PRO A CA 1
ATOM 3587 C C . PRO A 1 437 ? -11.086 8.471 -73.907 1.00 57.03 437 PRO A C 1
ATOM 3589 O O . PRO A 1 437 ? -12.139 9.110 -74.038 1.00 57.03 437 PRO A O 1
ATOM 3592 N N . ASN A 1 438 ? -10.967 7.205 -74.309 1.00 59.00 438 ASN A N 1
ATOM 3593 C CA . ASN A 1 438 ? -12.071 6.479 -74.941 1.00 59.00 438 ASN A CA 1
ATOM 3594 C C . ASN A 1 438 ? -13.123 6.075 -73.890 1.00 59.00 438 ASN A C 1
ATOM 3596 O O . ASN A 1 438 ? -12.820 6.002 -72.703 1.00 59.00 438 ASN A O 1
ATOM 3600 N N . LYS A 1 439 ? -14.368 5.794 -74.305 1.00 55.56 439 LYS A N 1
ATOM 3601 C CA . LYS A 1 439 ? -15.469 5.463 -73.370 1.00 55.56 439 LYS A CA 1
ATOM 3602 C C . LYS A 1 439 ? -15.141 4.306 -72.415 1.00 55.56 439 LYS A C 1
ATOM 3604 O O . LYS A 1 439 ? -15.612 4.326 -71.290 1.00 55.56 439 LYS A O 1
ATOM 3609 N N . GLN A 1 440 ? -14.329 3.347 -72.858 1.00 55.09 440 GLN A N 1
ATOM 3610 C CA . GLN A 1 440 ? -13.924 2.183 -72.065 1.00 55.09 440 GLN A CA 1
ATOM 3611 C C . GLN A 1 440 ? -12.999 2.556 -70.892 1.00 55.09 440 GLN A C 1
ATOM 3613 O O . GLN A 1 440 ? -13.190 2.054 -69.795 1.00 55.09 440 GLN A O 1
ATOM 3618 N N . GLU A 1 441 ? -12.081 3.514 -71.071 1.00 54.16 441 GLU A N 1
ATOM 3619 C CA . GLU A 1 441 ? -11.171 3.976 -70.002 1.00 54.16 441 GLU A CA 1
ATOM 3620 C C . GLU A 1 441 ? -11.887 4.825 -68.935 1.00 54.16 441 GLU A C 1
ATOM 3622 O O . GLU A 1 441 ? -11.373 5.022 -67.839 1.00 54.16 441 GLU A O 1
ATOM 3627 N N . LEU A 1 442 ? -13.069 5.353 -69.261 1.00 51.16 442 LEU A N 1
ATOM 3628 C CA . LEU A 1 442 ? -13.910 6.143 -68.357 1.00 51.16 442 LEU A CA 1
ATOM 3629 C C . LEU A 1 442 ? -14.882 5.290 -67.530 1.00 51.16 442 LEU A C 1
ATOM 3631 O O . LEU A 1 442 ? -15.410 5.797 -66.549 1.00 51.16 442 LEU A O 1
ATOM 3635 N N . GLU A 1 443 ? -15.148 4.043 -67.931 1.00 49.88 443 GLU A N 1
ATOM 3636 C CA . GLU A 1 443 ? -15.973 3.097 -67.160 1.00 49.88 443 GLU A CA 1
ATOM 3637 C C . GLU A 1 443 ? -15.135 2.261 -66.173 1.00 49.88 443 GLU A C 1
ATOM 3639 O O . GLU A 1 443 ? -15.693 1.671 -65.251 1.00 49.88 443 GLU A O 1
ATOM 3644 N N . GLU A 1 444 ? -13.805 2.236 -66.331 1.00 47.59 444 GLU A N 1
ATOM 3645 C CA . GLU A 1 444 ? -12.862 1.514 -65.457 1.00 47.59 444 GLU A CA 1
ATOM 3646 C C . GLU A 1 444 ? -12.268 2.365 -64.310 1.00 47.59 444 GLU A C 1
ATOM 3648 O O . GLU A 1 444 ? -11.511 1.838 -63.493 1.00 47.59 444 GLU A O 1
ATOM 3653 N N . ALA A 1 445 ? -12.619 3.654 -64.214 1.00 44.09 445 ALA A N 1
ATOM 3654 C CA . ALA A 1 445 ? -12.211 4.580 -63.146 1.00 44.09 445 ALA A CA 1
ATOM 3655 C C . ALA A 1 445 ? -13.416 5.033 -62.314 1.00 44.09 445 ALA A C 1
ATOM 3657 O O . ALA A 1 445 ? -13.255 5.172 -61.077 1.00 44.09 445 ALA A O 1
#

Sequence (445 aa):
MEEEKTQPTPIPSEVEQVNLQQMEEALKQAGVPQTQLKRYIKGVNKLRQLEKQYGKPFQVLFREYEKRFRDSVKLEYSINELLEKRRKIEEDLRVYMEQQRLTLETVNRVNNIIRSLEKYGVNIGHLENLAKVAAKVSETGTDFKQVFETFAKLEEAENRLKETQAMIEENEKRLEEVETELQRKIARLREVSGVEPDIEKLSETLSKLRTEVELLEKREEELRQKNNELAREYEALLGFRTDTASLLKLIEEKRNELNRLDEELARVRDTLQTLEEEVASARSLLLLLQNPELVKKEDLETLSRQLANLSNIKAGQMPELKALEPSLLENVRKRVVELVMPVIRSELVPHWVFEKLEKEFKEVAARKAQLEEENERLRNELNQLRGTKPQTAVQAVPQLPRKFQLLKKKTELSTDSGIKIKLKCVYCQNSSLMILPNKQELEEA